Protein AF-A0A935M0C3-F1 (afdb_monomer_lite)

Foldseek 3Di:
DDEDWDDDPNDTDAQQDWDWDQDPPPGIDIDGHAAAAWFFDQPPVLPAWEWEWADDLNFTDGPDTGRETATPQGKWFNAKALAFVGDPSQHSPDRRRNPGAALAHHALMKTWMKGKDAQVNWDQLLVPLVPDDPVVNVVVLSVLQSVCRRHHAPFRDDSLQCNGTSFWGFHQWKWWKFWQDAWKWKDWQPDIDTHDQQEIEIELRGTIGIGHDDRDMTMMTTMTARADPVLQAAAQDAADAAAADPPQPHWYWYKHFHDDPVDNSGTIDTSDGGGQRAKDFDADPVRDGFWMKGWHAKAAASHRRSNNNYGRSDDHDDPDGHRSMDTDMDIDGDPPGDDDDDLQHKDKDAARADWDWDDIPVDIDIAHRSYMYIRGHDDNDDPPDPPPPPPDDDD

Secondary structure (DSSP, 8-state):
-B----EETTEEP-TT-EEEEEETTTEEEEEEB-PPPP--B--TT---EEEEEEEETTEEEEEEEE---B-TT--EEEEEESSSS-SGGGSSSS-TTTSPP-SSPPTT-EEEEEEEE-GGG---HHHHGGGS-HHHHHHHHHHHHHHHHHHT-SBPPPHHHHTT-TT-BB-SEEEEEEEEES-EEEE-SS-EEE--TT-EEEEES--BEEEE-SSS-EEEEEEEEEB-TTT---BSSPPPPPPPPSS--SEEEEEEEE--SS-TT-EEEEEEEEE-S-EEEEE-TTS-EEEEEEEEEE-SSSSBP---SS-S--SS--SSPPTT--EEEEEEEPTT------TTS-EEEE--SS-EEEE-SS-EEEE-TTEEEEEPPP-----------------

Radius of gyration: 23.91 Å; chains: 1; bounding box: 78×68×73 Å

Structure (mmCIF, N/CA/C/O backbone):
data_AF-A0A935M0C3-F1
#
_entry.id   AF-A0A935M0C3-F1
#
loop_
_atom_site.group_PDB
_atom_site.id
_atom_site.type_symbol
_atom_site.label_atom_id
_atom_site.label_alt_id
_atom_site.label_comp_id
_atom_site.label_asym_id
_atom_site.label_entity_id
_atom_site.label_seq_id
_atom_site.pdbx_PDB_ins_code
_atom_site.Cartn_x
_atom_site.Cartn_y
_atom_site.Cartn_z
_atom_site.occupancy
_atom_site.B_iso_or_equiv
_atom_site.auth_seq_id
_atom_site.auth_comp_id
_atom_site.auth_asym_id
_atom_site.auth_atom_id
_atom_site.pdbx_PDB_model_num
ATOM 1 N N . MET A 1 1 ? -4.347 -21.134 -25.807 1.00 45.38 1 MET A N 1
ATOM 2 C CA . MET A 1 1 ? -3.392 -20.426 -24.930 1.00 45.38 1 MET A CA 1
ATOM 3 C C . MET A 1 1 ? -2.722 -21.471 -24.070 1.00 45.38 1 MET A C 1
ATOM 5 O O . MET A 1 1 ? -3.410 -22.137 -23.306 1.00 45.38 1 MET A O 1
ATOM 9 N N . GLY A 1 2 ? -1.423 -21.669 -24.262 1.00 47.06 2 GLY A N 1
ATOM 10 C CA . GLY A 1 2 ? -0.624 -22.649 -23.535 1.00 47.06 2 GLY A CA 1
ATOM 11 C C . GLY A 1 2 ? 0.491 -21.956 -22.767 1.00 47.06 2 GLY A C 1
ATOM 12 O O . GLY A 1 2 ? 0.931 -20.871 -23.144 1.00 47.06 2 GLY A O 1
ATOM 13 N N . PHE A 1 3 ? 0.920 -22.590 -21.682 1.00 43.19 3 PHE A N 1
ATOM 14 C CA . PHE A 1 3 ? 2.034 -22.142 -20.855 1.00 43.19 3 PHE A CA 1
ATOM 15 C C . PHE A 1 3 ? 3.241 -23.036 -21.152 1.00 43.19 3 PHE A C 1
ATOM 17 O O . PHE A 1 3 ? 3.100 -24.257 -21.124 1.00 43.19 3 PHE A O 1
ATOM 24 N N . GLY A 1 4 ? 4.411 -22.457 -21.426 1.00 45.12 4 GLY A N 1
ATOM 25 C CA . GLY A 1 4 ? 5.635 -23.228 -21.646 1.00 45.12 4 GLY A CA 1
ATOM 26 C C . GLY A 1 4 ? 6.764 -22.409 -22.266 1.00 45.12 4 GLY A C 1
ATOM 27 O O . GLY A 1 4 ? 6.511 -21.426 -22.956 1.00 45.12 4 GLY A O 1
ATOM 28 N N . SER A 1 5 ? 8.000 -22.832 -22.008 1.00 47.31 5 SER A N 1
ATOM 29 C CA . SER A 1 5 ? 9.186 -22.462 -22.780 1.00 47.31 5 SER A CA 1
ATOM 30 C C . SER A 1 5 ? 9.488 -23.588 -23.774 1.00 47.31 5 SER A C 1
ATOM 32 O O . SER A 1 5 ? 9.328 -24.766 -23.457 1.00 47.31 5 SER A O 1
ATOM 34 N N . GLY A 1 6 ? 9.898 -23.238 -24.989 1.00 52.34 6 GLY A N 1
ATOM 35 C CA . GLY A 1 6 ? 10.256 -24.197 -26.032 1.00 52.34 6 GLY A CA 1
ATOM 36 C C . GLY A 1 6 ? 11.209 -23.568 -27.043 1.00 52.34 6 GLY A C 1
ATOM 37 O O . GLY A 1 6 ? 11.473 -22.365 -26.991 1.00 52.34 6 GLY A O 1
ATOM 38 N N . ILE A 1 7 ? 11.752 -24.393 -27.933 1.00 49.94 7 ILE A N 1
ATOM 39 C CA . ILE A 1 7 ? 12.648 -23.964 -29.008 1.00 49.94 7 ILE A CA 1
ATOM 40 C C . ILE A 1 7 ? 11.981 -24.349 -30.322 1.00 49.94 7 ILE A C 1
ATOM 42 O O . ILE A 1 7 ? 11.697 -25.524 -30.542 1.00 49.94 7 ILE A O 1
ATOM 46 N N . GLU A 1 8 ? 11.762 -23.369 -31.190 1.00 52.91 8 GLU A N 1
ATOM 47 C CA . GLU A 1 8 ? 11.317 -23.589 -32.564 1.00 52.91 8 GLU A CA 1
ATOM 48 C C . GLU A 1 8 ? 12.442 -23.125 -33.496 1.00 52.91 8 GLU A C 1
ATOM 50 O O . GLU A 1 8 ? 12.901 -21.987 -33.412 1.00 52.91 8 GLU A O 1
ATOM 55 N N . VAL A 1 9 ? 12.966 -24.042 -34.319 1.00 56.56 9 VAL A N 1
ATOM 56 C CA . VAL A 1 9 ? 14.042 -23.784 -35.303 1.00 56.56 9 VAL A CA 1
ATOM 57 C C . VAL A 1 9 ? 15.243 -23.021 -34.702 1.00 56.56 9 VAL A C 1
ATOM 59 O O . VAL A 1 9 ? 15.739 -22.040 -35.249 1.00 56.56 9 VAL A O 1
ATOM 62 N N . GLY A 1 10 ? 15.711 -23.441 -33.522 1.00 58.38 10 GLY A N 1
ATOM 63 C CA . GLY A 1 10 ? 16.889 -22.850 -32.869 1.00 58.38 10 GLY A CA 1
ATOM 64 C C . GLY A 1 10 ? 16.678 -21.464 -32.244 1.00 58.38 10 GLY A C 1
ATOM 65 O O . GLY A 1 10 ? 17.628 -20.905 -31.695 1.00 58.38 10 GLY A O 1
ATOM 66 N N . ARG A 1 11 ? 15.455 -20.917 -32.266 1.00 64.00 11 ARG A N 1
ATOM 67 C CA . ARG A 1 11 ? 15.083 -19.690 -31.550 1.00 64.00 11 ARG A CA 1
ATOM 68 C C . ARG A 1 11 ? 14.327 -20.033 -30.252 1.00 64.00 11 ARG A C 1
ATOM 70 O O . ARG A 1 11 ? 13.390 -20.831 -30.292 1.00 64.00 11 ARG A O 1
ATOM 77 N N . PRO A 1 12 ? 14.677 -19.415 -29.107 1.00 66.75 12 PRO A N 1
ATOM 78 C CA . PRO A 1 12 ? 13.856 -19.470 -27.900 1.00 66.75 12 PRO A CA 1
ATOM 79 C C . PRO A 1 12 ? 12.495 -18.803 -28.128 1.00 66.75 12 PRO A C 1
ATOM 81 O O . PRO A 1 12 ? 12.434 -17.679 -28.632 1.00 66.75 12 PRO A O 1
ATOM 84 N N . LEU A 1 13 ? 11.417 -19.479 -27.737 1.00 69.38 13 LEU A N 1
ATOM 85 C CA . LEU A 1 13 ? 10.071 -18.907 -27.740 1.00 69.38 13 LEU A CA 1
ATOM 86 C C . LEU A 1 13 ? 9.910 -17.898 -26.597 1.00 69.38 13 LEU A C 1
ATOM 88 O O . LEU A 1 13 ? 10.304 -18.180 -25.462 1.00 69.38 13 LEU A O 1
ATOM 92 N N . VAL A 1 14 ? 9.299 -16.749 -26.888 1.00 72.38 14 VAL A N 1
ATOM 93 C CA . VAL A 1 14 ? 9.034 -15.674 -25.916 1.00 72.38 14 VAL A CA 1
ATOM 94 C C . VAL A 1 14 ? 7.536 -15.417 -25.738 1.00 72.38 14 VAL A C 1
ATOM 96 O O . VAL A 1 14 ? 6.706 -15.837 -26.546 1.00 72.38 14 VAL A O 1
ATOM 99 N N . ILE A 1 15 ? 7.161 -14.727 -24.656 1.00 74.44 15 ILE A N 1
ATOM 100 C CA . ILE A 1 15 ? 5.762 -14.357 -24.401 1.00 74.44 15 ILE A CA 1
ATOM 101 C C . ILE A 1 15 ? 5.236 -13.509 -25.568 1.00 74.44 15 ILE A C 1
ATOM 103 O O . ILE A 1 15 ? 5.832 -12.503 -25.942 1.00 74.44 15 ILE A O 1
ATOM 107 N N . GLY A 1 16 ? 4.086 -13.901 -26.118 1.00 73.69 16 GLY A N 1
ATOM 108 C CA . GLY A 1 16 ? 3.464 -13.262 -27.276 1.00 73.69 16 GLY A CA 1
ATOM 109 C C . GLY A 1 16 ? 3.703 -13.984 -28.603 1.00 73.69 16 GLY A C 1
ATOM 110 O O . GLY A 1 16 ? 2.900 -13.780 -29.517 1.00 73.69 16 GLY A O 1
ATOM 111 N N . ASP A 1 17 ? 4.710 -14.863 -28.694 1.00 78.94 17 ASP A N 1
ATOM 112 C CA . ASP A 1 17 ? 4.918 -15.703 -29.878 1.00 78.94 17 ASP A CA 1
ATOM 113 C C . ASP A 1 17 ? 3.670 -16.569 -30.135 1.00 78.94 17 ASP A C 1
ATOM 115 O O . ASP A 1 17 ? 3.002 -17.045 -29.208 1.00 78.94 17 ASP A O 1
ATOM 119 N N . VAL A 1 18 ? 3.322 -16.741 -31.410 1.00 82.69 18 VAL A N 1
ATOM 120 C CA . VAL A 1 18 ? 2.228 -17.611 -31.851 1.00 82.69 18 VAL A CA 1
ATOM 121 C C . VAL A 1 18 ? 2.851 -18.812 -32.537 1.00 82.69 18 VAL A C 1
ATOM 123 O O . VAL A 1 18 ? 3.487 -18.662 -33.572 1.00 82.69 18 VAL A O 1
ATOM 126 N N . ILE A 1 19 ? 2.650 -19.988 -31.952 1.00 83.62 19 ILE A N 1
ATOM 127 C CA . ILE A 1 19 ? 3.033 -21.260 -32.555 1.00 83.62 19 ILE A CA 1
ATOM 128 C C . ILE A 1 19 ? 1.866 -21.715 -33.422 1.00 83.62 19 ILE A C 1
ATOM 130 O O . ILE A 1 19 ? 0.741 -21.844 -32.924 1.00 83.62 19 ILE A O 1
ATOM 134 N N . GLU A 1 20 ? 2.125 -21.953 -34.702 1.00 86.38 20 GLU A N 1
ATOM 135 C CA . GLU A 1 20 ? 1.162 -22.554 -35.621 1.00 86.38 20 GLU A CA 1
ATOM 136 C C . GLU A 1 20 ? 1.614 -23.976 -35.937 1.00 86.38 20 GLU A C 1
ATOM 138 O O . GLU A 1 20 ? 2.700 -24.188 -36.465 1.00 86.38 20 GLU A O 1
ATOM 143 N N . LEU A 1 21 ? 0.786 -24.958 -35.592 1.00 83.75 21 LEU A N 1
ATOM 144 C CA . LEU A 1 21 ? 1.004 -26.349 -35.962 1.00 83.75 21 LEU A CA 1
ATOM 145 C C . LEU A 1 21 ? -0.027 -26.724 -37.023 1.00 83.75 21 LEU A C 1
ATOM 147 O O . LEU A 1 21 ? -1.219 -26.816 -36.723 1.00 83.75 21 LEU A O 1
ATOM 151 N N . GLU A 1 22 ? 0.420 -26.928 -38.256 1.00 87.44 22 GLU A N 1
ATOM 152 C CA . GLU A 1 22 ? -0.424 -27.492 -39.305 1.00 87.44 22 GLU A CA 1
ATOM 153 C C . GLU A 1 22 ? -0.499 -29.010 -39.135 1.00 87.44 22 GLU A C 1
ATOM 155 O O . GLU A 1 22 ? 0.521 -29.698 -39.086 1.00 87.44 22 GLU A O 1
ATOM 160 N N . ILE A 1 23 ? -1.718 -29.529 -38.998 1.00 86.69 23 ILE A N 1
ATOM 161 C CA . ILE A 1 23 ? -1.979 -30.960 -38.891 1.00 86.69 23 ILE A CA 1
ATOM 162 C C . ILE A 1 23 ? -2.716 -31.388 -40.158 1.00 86.69 23 ILE A C 1
ATOM 164 O O . ILE A 1 23 ? -3.848 -30.958 -40.407 1.00 86.69 23 ILE A O 1
ATOM 168 N N . GLU A 1 24 ? -2.066 -32.234 -40.956 1.00 83.75 24 GLU A N 1
ATOM 169 C CA . GLU A 1 24 ? -2.597 -32.721 -42.229 1.00 83.75 24 GLU A CA 1
ATOM 170 C C . GLU A 1 24 ? -3.982 -33.368 -42.037 1.00 83.75 24 GLU A C 1
ATOM 172 O O . GLU A 1 24 ? -4.186 -34.202 -41.155 1.00 83.75 24 GLU A O 1
ATOM 177 N N . GLY A 1 25 ? -4.965 -32.929 -42.829 1.00 83.94 25 GLY A N 1
ATOM 178 C CA . GLY A 1 25 ? -6.354 -33.399 -42.750 1.00 83.94 25 GLY A CA 1
ATOM 179 C C . GLY A 1 25 ? -7.198 -32.837 -41.593 1.00 83.94 25 GLY A C 1
ATOM 180 O O . GLY A 1 25 ? -8.397 -33.106 -41.560 1.00 83.94 25 GLY A O 1
ATOM 181 N N . ILE A 1 26 ? -6.624 -32.045 -40.673 1.00 81.62 26 ILE A N 1
ATOM 182 C CA . ILE A 1 26 ? -7.334 -31.451 -39.518 1.00 81.62 26 ILE A CA 1
ATOM 183 C C . ILE A 1 26 ? -7.350 -29.913 -39.578 1.00 81.62 26 ILE A C 1
ATOM 185 O O . ILE A 1 26 ? -8.358 -29.298 -39.226 1.00 81.62 26 ILE A O 1
ATOM 189 N N . GLY A 1 27 ? -6.267 -29.282 -40.046 1.00 86.12 27 GLY A N 1
ATOM 190 C CA . GLY A 1 27 ? -6.129 -27.824 -40.170 1.00 86.12 27 GLY A CA 1
ATOM 191 C C . GLY A 1 27 ? -5.012 -27.235 -39.300 1.00 86.12 27 GLY A C 1
ATOM 192 O O . GLY A 1 27 ? -4.148 -27.954 -38.801 1.00 86.12 27 GLY A O 1
ATOM 193 N N . VAL A 1 28 ? -5.014 -25.908 -39.122 1.00 86.88 28 VAL A N 1
ATOM 194 C CA . VAL A 1 28 ? -3.958 -25.173 -38.397 1.00 86.88 28 VAL A CA 1
ATOM 195 C C . VAL A 1 28 ? -4.359 -24.914 -36.946 1.00 86.88 28 VAL A C 1
ATOM 197 O O . VAL A 1 28 ? -5.340 -24.219 -36.670 1.00 86.88 28 VAL A O 1
ATOM 200 N N . LEU A 1 29 ? -3.558 -25.414 -36.005 1.00 83.81 29 LEU A N 1
ATOM 201 C CA . LEU A 1 29 ? -3.697 -25.155 -34.577 1.00 83.81 29 LEU A CA 1
ATOM 202 C C . LEU A 1 29 ? -2.797 -23.982 -34.179 1.00 83.81 29 LEU A C 1
ATOM 204 O O . LEU A 1 29 ? -1.575 -24.087 -34.191 1.00 83.81 29 LEU A O 1
ATOM 208 N N . ARG A 1 30 ? -3.411 -22.855 -33.809 1.00 86.44 30 ARG A N 1
ATOM 209 C CA . ARG A 1 30 ? -2.702 -21.644 -33.371 1.00 86.44 30 ARG A CA 1
ATOM 210 C C . ARG A 1 30 ? -2.681 -21.548 -31.855 1.00 86.44 30 ARG A C 1
ATOM 212 O O . ARG A 1 30 ? -3.736 -21.501 -31.218 1.00 86.44 30 ARG A O 1
ATOM 219 N N . ASN A 1 31 ? -1.497 -21.446 -31.263 1.00 83.12 31 ASN A N 1
ATOM 220 C CA . ASN A 1 31 ? -1.345 -21.248 -29.830 1.00 83.12 31 ASN A CA 1
ATOM 221 C C . ASN A 1 31 ? -0.419 -20.073 -29.513 1.00 83.12 31 ASN A C 1
ATOM 223 O O . ASN A 1 31 ? 0.770 -20.105 -29.805 1.00 83.12 31 ASN A O 1
ATOM 227 N N . ARG A 1 32 ? -0.963 -19.049 -28.851 1.00 82.62 32 ARG A N 1
ATOM 228 C CA . ARG A 1 32 ? -0.171 -17.934 -28.327 1.00 82.62 32 ARG A CA 1
ATOM 229 C C . ARG A 1 32 ? 0.466 -18.313 -26.993 1.00 82.62 32 ARG A C 1
ATOM 231 O O . ARG A 1 32 ? -0.245 -18.753 -26.081 1.00 82.62 32 ARG A O 1
ATOM 238 N N . ILE A 1 33 ? 1.773 -18.094 -26.885 1.00 78.75 33 ILE A N 1
ATOM 239 C CA . ILE A 1 33 ? 2.528 -18.199 -25.640 1.00 78.75 33 ILE A CA 1
ATOM 240 C C . ILE A 1 33 ? 2.142 -17.026 -24.751 1.00 78.75 33 ILE A C 1
ATOM 242 O O . ILE A 1 33 ? 2.250 -15.861 -25.136 1.00 78.75 33 ILE A O 1
ATOM 246 N N . VAL A 1 34 ? 1.655 -17.339 -23.557 1.00 72.62 34 VAL A N 1
ATOM 247 C CA . VAL A 1 34 ? 1.247 -16.347 -22.562 1.00 72.62 34 VAL A CA 1
ATOM 248 C C . VAL A 1 34 ? 2.056 -16.519 -21.290 1.00 72.62 34 VAL A C 1
ATOM 250 O O . VAL A 1 34 ? 2.476 -17.628 -20.954 1.00 72.62 34 VAL A O 1
ATOM 253 N N . ALA A 1 35 ? 2.252 -15.415 -20.569 1.00 69.69 35 ALA A N 1
ATOM 254 C CA . ALA A 1 35 ? 2.896 -15.450 -19.267 1.00 69.69 35 ALA A CA 1
ATOM 255 C C . ALA A 1 35 ? 2.132 -16.411 -18.334 1.00 69.69 35 ALA A C 1
ATOM 257 O O . ALA A 1 35 ? 0.894 -16.356 -18.282 1.00 69.69 35 ALA A O 1
ATOM 258 N N . PRO A 1 36 ? 2.816 -17.301 -17.596 1.00 72.81 36 PRO A N 1
ATOM 259 C CA . PRO A 1 36 ? 2.154 -18.081 -16.563 1.00 72.81 36 PRO A CA 1
ATOM 260 C C . PRO A 1 36 ? 1.586 -17.132 -15.504 1.00 72.81 36 PRO A C 1
ATOM 262 O O . PRO A 1 36 ? 2.251 -16.191 -15.088 1.00 72.81 36 PRO A O 1
ATOM 265 N N . ARG A 1 37 ? 0.357 -17.377 -15.039 1.00 74.88 37 ARG A N 1
ATOM 266 C CA . ARG A 1 37 ? -0.204 -16.587 -13.933 1.00 74.88 37 ARG A CA 1
ATOM 267 C C . ARG A 1 37 ? 0.540 -16.903 -12.638 1.00 74.88 37 ARG A C 1
ATOM 269 O O . ARG A 1 37 ? 0.759 -18.081 -12.330 1.00 74.88 37 ARG A O 1
ATOM 276 N N . VAL A 1 38 ? 0.865 -15.872 -11.858 1.00 86.94 38 VAL A N 1
ATOM 277 C CA . VAL A 1 38 ? 1.368 -16.050 -10.490 1.00 86.94 38 VAL A CA 1
ATOM 278 C C . VAL A 1 38 ? 0.386 -16.889 -9.681 1.00 86.94 38 VAL A C 1
ATOM 280 O O . VAL A 1 3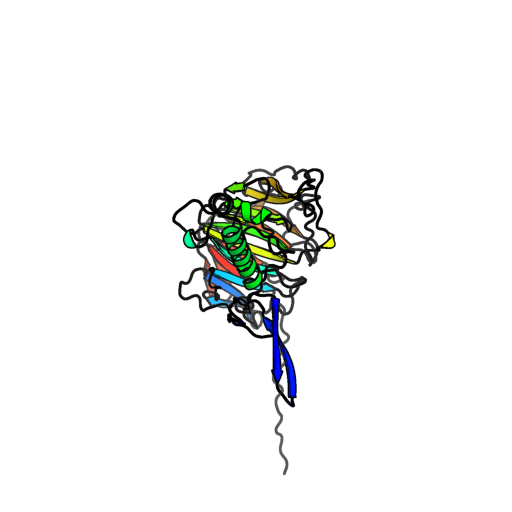8 ? -0.827 -16.686 -9.707 1.00 86.94 38 VAL A O 1
ATOM 283 N N . ARG A 1 39 ? 0.935 -17.855 -8.946 1.00 90.25 39 ARG A N 1
ATOM 284 C CA . ARG A 1 39 ? 0.182 -18.701 -8.025 1.00 90.25 39 ARG A CA 1
ATOM 285 C C . ARG A 1 39 ? 0.574 -18.376 -6.595 1.00 90.25 39 ARG A C 1
ATOM 287 O O . ARG A 1 39 ? 1.753 -18.154 -6.309 1.00 90.25 39 ARG A O 1
ATOM 294 N N . LYS A 1 40 ? -0.420 -18.403 -5.713 1.00 94.12 40 LYS A N 1
ATOM 295 C CA . LYS A 1 40 ? -0.193 -18.436 -4.273 1.00 94.12 40 LYS A CA 1
ATOM 296 C C . LYS A 1 40 ? 0.226 -19.846 -3.858 1.00 94.12 40 LYS A C 1
ATOM 298 O O . LYS A 1 40 ? -0.181 -20.837 -4.468 1.00 94.12 40 LYS A O 1
ATOM 303 N N . ILE A 1 41 ? 1.080 -19.916 -2.852 1.00 95.12 41 ILE A N 1
ATOM 304 C CA . ILE A 1 41 ? 1.562 -21.130 -2.209 1.00 95.12 41 ILE A CA 1
ATOM 305 C C . ILE A 1 41 ? 1.320 -21.019 -0.708 1.00 95.12 41 ILE A C 1
ATOM 307 O O . ILE A 1 41 ? 1.304 -19.924 -0.143 1.00 95.12 41 ILE A O 1
ATOM 311 N N . ARG A 1 42 ? 1.187 -22.169 -0.045 1.00 96.25 42 ARG A N 1
ATOM 312 C CA . ARG A 1 42 ? 0.967 -22.205 1.400 1.00 96.25 42 ARG A CA 1
ATOM 313 C C . ARG A 1 42 ? 2.080 -21.463 2.139 1.00 96.25 42 ARG A C 1
ATOM 315 O O . ARG A 1 42 ? 3.256 -21.792 1.976 1.00 96.25 42 ARG A O 1
ATOM 322 N N . ASN A 1 43 ? 1.708 -20.522 3.002 1.00 95.12 43 ASN A N 1
ATOM 323 C CA . ASN A 1 43 ? 2.649 -19.713 3.775 1.00 95.12 43 ASN A CA 1
ATOM 324 C C . ASN A 1 43 ? 3.256 -20.495 4.951 1.00 95.12 43 ASN A C 1
ATOM 326 O O . ASN A 1 43 ? 2.897 -20.322 6.115 1.00 95.12 43 ASN A O 1
ATOM 330 N N . ARG A 1 44 ? 4.185 -21.403 4.639 1.00 93.44 44 ARG A N 1
ATOM 331 C CA . ARG A 1 44 ? 4.863 -22.251 5.635 1.00 93.44 44 ARG A CA 1
ATOM 332 C C . ARG A 1 44 ? 5.803 -21.462 6.548 1.00 93.44 44 ARG A C 1
ATOM 334 O O . ARG A 1 44 ? 6.021 -21.881 7.679 1.00 93.44 44 ARG A O 1
ATOM 341 N N . PHE A 1 45 ? 6.311 -20.328 6.066 1.00 92.38 45 PHE A N 1
ATOM 342 C CA . PHE A 1 45 ? 7.201 -19.434 6.808 1.00 92.38 45 PHE A CA 1
ATOM 343 C C . PHE A 1 45 ? 6.462 -18.458 7.724 1.00 92.38 45 PHE A C 1
ATOM 345 O O . PHE A 1 45 ? 7.110 -17.770 8.502 1.00 92.38 45 PHE A O 1
ATOM 352 N N . ARG A 1 46 ? 5.121 -18.428 7.670 1.00 94.62 46 ARG A N 1
ATOM 353 C CA . ARG A 1 46 ? 4.278 -17.670 8.604 1.00 94.62 46 ARG A CA 1
ATOM 354 C C . ARG A 1 46 ? 4.599 -16.167 8.628 1.00 94.62 46 ARG A C 1
ATOM 356 O O . ARG A 1 46 ? 4.564 -15.543 9.680 1.00 94.62 46 ARG A O 1
ATOM 363 N N . ILE A 1 47 ? 4.888 -15.604 7.451 1.00 92.81 47 ILE A N 1
ATOM 364 C CA . ILE A 1 47 ? 5.419 -14.235 7.297 1.00 92.81 47 ILE A CA 1
ATOM 365 C C . ILE A 1 47 ? 4.416 -13.166 7.758 1.00 92.81 47 ILE A C 1
ATOM 367 O O . ILE A 1 47 ? 4.810 -12.186 8.377 1.00 92.81 47 ILE A O 1
ATOM 371 N N . TYR A 1 48 ? 3.122 -13.365 7.487 1.00 95.62 48 TYR A N 1
ATOM 372 C CA . TYR A 1 48 ? 2.068 -12.404 7.819 1.00 95.62 48 TYR A CA 1
ATOM 373 C C . TYR A 1 48 ? 0.964 -13.094 8.593 1.00 95.62 48 TYR A C 1
ATOM 375 O O . TYR A 1 48 ? 0.350 -14.030 8.084 1.00 95.62 48 TYR A O 1
ATOM 383 N N . LYS A 1 49 ? 0.705 -12.644 9.817 1.00 97.50 49 LYS A N 1
ATOM 384 C CA . LYS A 1 49 ? -0.418 -13.125 10.617 1.00 97.50 49 LYS A CA 1
ATOM 385 C C . LYS A 1 49 ? -1.648 -12.275 10.321 1.00 97.50 49 LYS A C 1
ATOM 387 O O . LYS A 1 49 ? -1.549 -11.045 10.288 1.00 97.50 49 LYS A O 1
ATOM 392 N N . ARG A 1 50 ? -2.814 -12.905 10.158 1.00 97.75 50 ARG A N 1
ATOM 393 C CA . ARG A 1 50 ? -4.085 -12.174 10.084 1.00 97.75 50 ARG A CA 1
ATOM 394 C C . ARG A 1 50 ? -5.164 -12.770 10.975 1.00 97.75 50 ARG A C 1
ATOM 396 O O . ARG A 1 50 ? -5.211 -13.979 11.205 1.00 97.75 50 ARG A O 1
ATOM 403 N N . TYR A 1 51 ? -6.076 -11.897 11.374 1.00 96.88 51 TYR A N 1
ATOM 404 C CA . TYR A 1 51 ? -7.321 -12.229 12.046 1.00 96.88 51 TYR A CA 1
ATOM 405 C C . TYR A 1 51 ? -8.479 -11.629 11.252 1.00 96.88 51 TYR A C 1
ATOM 407 O O . TYR A 1 51 ? -8.434 -10.449 10.904 1.00 96.88 51 TYR A O 1
ATOM 415 N N . VAL A 1 52 ? -9.523 -12.406 10.973 1.00 95.50 52 VAL A N 1
ATOM 416 C CA . VAL A 1 52 ? -10.741 -11.904 10.318 1.00 95.50 52 VAL A CA 1
ATOM 417 C C . VAL A 1 52 ? -11.907 -12.064 11.274 1.00 95.50 52 VAL A C 1
ATOM 419 O O . VAL A 1 52 ? -12.200 -13.172 11.719 1.00 95.50 52 VAL A O 1
ATOM 422 N N . CYS A 1 53 ? -12.548 -10.948 11.596 1.00 92.31 53 CYS A N 1
ATOM 423 C CA . CYS A 1 53 ? -13.742 -10.881 12.418 1.00 92.31 53 CYS A CA 1
ATOM 424 C C . CYS A 1 53 ? -14.961 -10.598 11.539 1.00 92.31 53 CYS A C 1
ATOM 426 O O . CYS A 1 53 ? -14.908 -9.728 10.665 1.00 92.31 53 CYS A O 1
ATOM 428 N N . ALA A 1 54 ? -16.045 -11.329 11.765 1.00 90.31 54 ALA A N 1
ATOM 429 C CA . ALA A 1 54 ? -17.291 -11.207 11.026 1.00 90.31 54 ALA A CA 1
ATOM 430 C C . ALA A 1 54 ? -18.498 -11.390 11.953 1.00 90.31 54 ALA A C 1
ATOM 432 O O . ALA A 1 54 ? -18.362 -11.826 13.095 1.00 90.31 54 ALA A O 1
ATOM 433 N N . ASP A 1 55 ? -19.677 -11.058 11.434 1.00 86.00 55 ASP A N 1
ATOM 434 C CA . ASP A 1 55 ? -20.945 -11.399 12.072 1.00 86.00 55 ASP A CA 1
ATOM 435 C C . ASP A 1 55 ? -21.296 -12.862 11.784 1.00 86.00 55 ASP A C 1
ATOM 437 O O . ASP A 1 55 ? -21.416 -13.263 10.622 1.00 86.00 55 ASP A O 1
ATOM 441 N N . VAL A 1 56 ? -21.447 -13.649 12.845 1.00 85.06 56 VAL A N 1
ATOM 442 C CA . VAL A 1 56 ? -21.902 -15.037 12.810 1.00 85.06 56 VAL A CA 1
ATOM 443 C C . VAL A 1 56 ? -23.162 -15.123 13.662 1.00 85.06 56 VAL A C 1
ATOM 445 O O . VAL A 1 56 ? -23.111 -15.020 14.884 1.00 85.06 56 VAL A O 1
ATOM 448 N N . ASP A 1 57 ? -24.315 -15.268 13.006 1.00 84.69 57 ASP A N 1
ATOM 449 C CA . ASP A 1 57 ? -25.632 -15.337 13.653 1.00 84.69 57 ASP A CA 1
ATOM 450 C C . ASP A 1 57 ? -25.908 -14.174 14.636 1.00 84.69 57 ASP A C 1
ATOM 452 O O . ASP A 1 57 ? -26.499 -14.365 15.702 1.00 84.69 57 ASP A O 1
ATOM 456 N N . GLY A 1 58 ? -25.501 -12.952 14.268 1.00 81.38 58 GLY A N 1
ATOM 457 C CA . GLY A 1 58 ? -25.693 -11.744 15.074 1.00 81.38 58 GLY A CA 1
ATOM 458 C C . GLY A 1 58 ? -24.658 -11.544 16.181 1.00 81.38 58 GLY A C 1
ATOM 459 O O . GLY A 1 58 ? -24.849 -10.659 17.012 1.00 81.38 58 GLY A O 1
ATOM 460 N N . LYS A 1 59 ? -23.593 -12.355 16.210 1.00 83.81 59 LYS A N 1
ATOM 461 C CA . LYS A 1 59 ? -22.465 -12.215 17.136 1.00 83.81 59 LYS A CA 1
ATOM 462 C C . LYS A 1 59 ? -21.186 -11.881 16.392 1.00 83.81 59 LYS A C 1
ATOM 464 O O . LYS A 1 59 ? -20.890 -12.454 15.347 1.00 83.81 59 LYS A O 1
ATOM 469 N N . SER A 1 60 ? -20.392 -10.990 16.970 1.00 87.12 60 SER A N 1
ATOM 470 C CA . SER A 1 60 ? -19.039 -10.706 16.488 1.00 87.12 60 SER A CA 1
ATOM 471 C C . SER A 1 60 ? -18.082 -11.853 16.844 1.00 87.12 60 SER A C 1
ATOM 473 O O . SER A 1 60 ? -17.845 -12.106 18.030 1.00 87.12 60 SER A O 1
ATOM 475 N N . GLU A 1 61 ? -17.515 -12.528 15.836 1.00 88.94 61 GLU A N 1
ATOM 476 C CA . GLU A 1 61 ? -16.608 -13.672 16.008 1.00 88.94 61 GLU A CA 1
ATOM 477 C C . GLU A 1 61 ? -15.382 -13.619 15.082 1.00 88.94 61 GLU A C 1
ATOM 479 O O . GLU A 1 61 ? -15.463 -13.245 13.910 1.00 88.94 61 GLU A O 1
ATOM 484 N N . PHE A 1 62 ? -14.226 -14.060 15.595 1.00 92.19 62 PHE A N 1
ATOM 485 C CA . PHE A 1 62 ? -13.027 -14.288 14.784 1.00 92.19 62 PHE A CA 1
ATOM 486 C C . PHE A 1 62 ? -13.139 -15.611 14.020 1.00 92.19 62 PHE A C 1
ATOM 488 O O . PHE A 1 62 ? -12.889 -16.678 14.581 1.00 92.19 62 PHE A O 1
ATOM 495 N N . ILE A 1 63 ? -13.477 -15.522 12.735 1.00 92.69 63 ILE A N 1
ATOM 496 C CA . ILE A 1 63 ? -13.694 -16.666 11.840 1.00 92.69 63 ILE A CA 1
ATOM 497 C C . ILE A 1 63 ? -12.413 -17.161 11.154 1.00 92.69 63 ILE A C 1
ATOM 499 O O . ILE A 1 63 ? -12.365 -18.301 10.700 1.00 92.69 63 ILE A O 1
ATOM 503 N N . ILE A 1 64 ? -11.368 -16.328 11.079 1.00 95.56 64 ILE A N 1
ATOM 504 C CA . ILE A 1 64 ? -10.047 -16.707 10.552 1.00 95.56 64 ILE A CA 1
ATOM 505 C C . ILE A 1 64 ? -8.970 -16.206 11.510 1.00 95.56 64 ILE A C 1
ATOM 507 O O . ILE A 1 64 ? -9.008 -15.064 11.966 1.00 95.56 64 ILE A O 1
ATOM 511 N N . ASP A 1 65 ? -8.003 -17.076 11.785 1.00 96.25 65 ASP A N 1
ATOM 512 C CA . ASP A 1 65 ? -6.828 -16.831 12.617 1.00 96.25 65 ASP A CA 1
ATOM 513 C C . ASP A 1 65 ? -5.667 -17.665 12.054 1.00 96.25 65 ASP A C 1
ATOM 515 O O . ASP A 1 65 ? -5.403 -18.793 12.475 1.00 96.25 65 ASP A O 1
ATOM 519 N N . ASP A 1 66 ? -5.011 -17.149 11.016 1.00 97.31 66 ASP A N 1
ATOM 520 C CA . ASP A 1 66 ? -4.089 -17.928 10.191 1.00 97.31 66 ASP A CA 1
ATOM 521 C C . ASP A 1 66 ? -2.964 -17.075 9.588 1.00 97.31 66 ASP A C 1
ATOM 523 O O . ASP A 1 66 ? -2.705 -15.947 10.016 1.00 97.31 66 ASP A O 1
ATOM 527 N N . TYR A 1 67 ? -2.253 -17.672 8.633 1.00 97.69 67 TYR A N 1
ATOM 528 C CA . TYR A 1 67 ? -1.281 -17.007 7.780 1.00 97.69 67 TYR A CA 1
ATOM 529 C C . TYR A 1 67 ? -1.771 -17.186 6.334 1.00 97.69 67 TYR A C 1
ATOM 531 O O . TYR A 1 67 ? -1.803 -18.338 5.881 1.00 97.69 67 TYR A O 1
ATOM 539 N N . PRO A 1 68 ? -2.173 -16.112 5.620 1.00 97.25 68 PRO A N 1
ATOM 540 C CA . PRO A 1 68 ? -2.657 -16.219 4.248 1.00 97.25 68 PRO A CA 1
ATOM 541 C C . PRO A 1 68 ? -1.553 -16.750 3.340 1.00 97.25 68 PRO A C 1
ATOM 543 O O . PRO A 1 68 ? -0.362 -16.539 3.601 1.00 97.25 68 PRO A O 1
ATOM 546 N N . ASP A 1 69 ? -1.958 -17.428 2.272 1.00 97.75 69 ASP A N 1
ATOM 547 C CA . ASP A 1 69 ? -1.058 -17.949 1.256 1.00 97.75 69 ASP A CA 1
ATOM 548 C C . ASP A 1 69 ? -0.323 -16.799 0.545 1.00 97.75 69 ASP A C 1
ATOM 550 O O . ASP A 1 69 ? -0.854 -15.702 0.353 1.00 97.75 69 ASP A O 1
ATOM 554 N N . VAL A 1 70 ? 0.924 -17.056 0.151 1.00 97.06 70 VAL A N 1
ATOM 555 C CA . VAL A 1 70 ? 1.839 -16.042 -0.392 1.00 97.06 70 VAL A CA 1
ATOM 556 C C . VAL A 1 70 ? 2.244 -16.360 -1.819 1.00 97.06 70 VAL A C 1
ATOM 558 O O . VAL A 1 70 ? 2.262 -17.519 -2.222 1.00 97.06 70 VAL A O 1
ATOM 561 N N . THR A 1 71 ? 2.616 -15.356 -2.603 1.00 94.56 71 THR A N 1
ATOM 562 C CA . THR A 1 71 ? 3.300 -15.594 -3.882 1.00 94.56 71 THR A CA 1
ATOM 563 C C . THR A 1 71 ? 4.749 -16.041 -3.644 1.00 94.56 71 THR A C 1
ATOM 565 O O . THR A 1 71 ? 5.261 -15.978 -2.525 1.00 94.56 71 THR A O 1
ATOM 568 N N . ARG A 1 72 ? 5.455 -16.476 -4.700 1.00 89.50 72 ARG A N 1
ATOM 569 C CA . ARG A 1 72 ? 6.900 -16.776 -4.609 1.00 89.50 72 ARG A CA 1
ATOM 570 C C . ARG A 1 72 ? 7.724 -15.571 -4.148 1.00 89.50 72 ARG A C 1
ATOM 572 O O . ARG A 1 72 ? 8.634 -15.747 -3.352 1.00 89.50 72 ARG A O 1
ATOM 579 N N . SER A 1 73 ? 7.336 -14.370 -4.571 1.00 88.25 73 SER A N 1
ATOM 580 C CA . SER A 1 73 ? 7.908 -13.091 -4.127 1.00 88.25 73 SER A CA 1
ATOM 581 C C . SER A 1 73 ? 7.323 -12.605 -2.794 1.00 88.25 73 SER A C 1
ATOM 583 O O . SER A 1 73 ? 7.372 -11.419 -2.496 1.00 88.25 73 SER A O 1
ATOM 585 N N . ARG A 1 74 ? 6.725 -13.505 -1.997 1.00 94.31 74 ARG A N 1
ATOM 586 C CA . ARG A 1 74 ? 6.239 -13.239 -0.633 1.00 94.31 74 ARG A CA 1
ATOM 587 C C . ARG A 1 74 ? 5.218 -12.100 -0.529 1.00 94.31 74 ARG A C 1
ATOM 589 O O . ARG A 1 74 ? 5.138 -11.425 0.492 1.00 94.31 74 ARG A O 1
ATOM 596 N N . LEU A 1 75 ? 4.391 -11.920 -1.558 1.00 94.94 75 LEU A N 1
ATOM 597 C CA . LEU A 1 75 ? 3.223 -11.037 -1.491 1.00 94.94 75 LEU A CA 1
ATOM 598 C C . LEU A 1 75 ? 2.056 -11.786 -0.849 1.00 94.94 75 LEU A C 1
ATOM 600 O O . LEU A 1 75 ? 1.782 -12.921 -1.244 1.00 94.94 75 LEU A O 1
ATOM 604 N N . ALA A 1 76 ? 1.357 -11.152 0.089 1.00 97.06 76 ALA A N 1
ATOM 605 C CA . ALA A 1 76 ? 0.194 -11.721 0.766 1.00 97.06 76 ALA A CA 1
ATOM 606 C C . ALA A 1 76 ? -1.021 -10.807 0.628 1.00 97.06 76 ALA A C 1
ATOM 608 O O . ALA A 1 76 ? -0.960 -9.643 1.018 1.00 97.06 76 ALA A O 1
ATOM 609 N N . ASP A 1 77 ? -2.141 -11.339 0.141 1.00 97.81 77 ASP A N 1
ATOM 610 C CA . ASP A 1 77 ? -3.415 -10.625 0.230 1.00 97.81 77 ASP A CA 1
ATOM 611 C C . ASP A 1 77 ? -4.053 -10.969 1.574 1.00 97.81 77 ASP A C 1
ATOM 613 O O . ASP A 1 77 ? -4.423 -12.115 1.827 1.00 97.81 77 ASP A O 1
ATOM 617 N N . ILE A 1 78 ? -4.187 -9.978 2.448 1.00 98.00 78 ILE A N 1
ATOM 618 C CA . ILE A 1 78 ? -4.854 -10.151 3.737 1.00 98.00 78 ILE A CA 1
ATOM 619 C C . ILE A 1 78 ? -6.363 -10.284 3.517 1.00 98.00 78 ILE A C 1
ATOM 621 O O . ILE A 1 78 ? -6.996 -11.179 4.084 1.00 98.00 78 ILE A O 1
ATOM 625 N N . TRP A 1 79 ? -6.927 -9.424 2.661 1.00 97.44 79 TRP A N 1
ATOM 626 C CA . TRP A 1 79 ? -8.313 -9.493 2.197 1.00 97.44 79 TRP A CA 1
ATOM 627 C C . TRP A 1 79 ? -8.486 -8.771 0.858 1.00 97.44 79 TRP A C 1
ATOM 629 O O . TRP A 1 79 ? -7.761 -7.818 0.566 1.00 97.44 79 TRP A O 1
ATOM 639 N N . LYS A 1 80 ? -9.489 -9.177 0.075 1.00 96.00 80 LYS A N 1
ATOM 640 C CA . LYS A 1 80 ? -9.884 -8.516 -1.176 1.00 96.00 80 LYS A CA 1
ATOM 641 C C . LYS A 1 80 ? -11.353 -8.119 -1.132 1.00 96.00 80 LYS A C 1
ATOM 643 O O . LYS A 1 80 ? -12.188 -8.871 -0.635 1.00 96.00 80 LYS A O 1
ATOM 648 N N . LEU A 1 81 ? -11.660 -6.950 -1.678 1.00 94.56 81 LEU A N 1
ATOM 649 C CA . LEU A 1 81 ? -13.016 -6.527 -1.997 1.00 94.56 81 LEU A CA 1
ATOM 650 C C . LEU A 1 81 ? -13.144 -6.440 -3.509 1.00 94.56 81 LEU A C 1
ATOM 652 O O . LEU A 1 81 ? -12.371 -5.737 -4.156 1.00 94.56 81 LEU A O 1
ATOM 656 N N . ALA A 1 82 ? -14.134 -7.130 -4.066 1.00 92.69 82 ALA A N 1
ATOM 657 C CA . ALA A 1 82 ? -14.449 -7.027 -5.487 1.00 92.69 82 ALA A CA 1
ATOM 658 C C . ALA A 1 82 ? -15.255 -5.755 -5.804 1.00 92.69 82 ALA A C 1
ATOM 660 O O . ALA A 1 82 ? -15.390 -5.380 -6.964 1.00 92.69 82 ALA A O 1
ATOM 661 N N . GLU A 1 83 ? -15.793 -5.079 -4.784 1.00 91.25 83 GLU A N 1
ATOM 662 C CA . GLU A 1 83 ? -16.674 -3.940 -4.966 1.00 91.25 83 GLU A CA 1
ATOM 663 C C . GLU A 1 83 ? -16.606 -2.923 -3.821 1.00 91.25 83 GLU A C 1
ATOM 665 O O . GLU A 1 83 ? -16.581 -3.265 -2.638 1.00 91.25 83 GLU A O 1
ATOM 670 N N . THR A 1 84 ? -16.675 -1.648 -4.197 1.00 89.25 84 THR A N 1
ATOM 671 C CA . THR A 1 84 ? -16.840 -0.499 -3.308 1.00 89.25 84 THR A CA 1
ATOM 672 C C . THR A 1 84 ? -18.136 0.235 -3.690 1.00 89.25 84 THR A C 1
ATOM 674 O O . THR A 1 84 ? -18.296 0.626 -4.850 1.00 89.25 84 THR A O 1
ATOM 677 N N . PRO A 1 85 ? -19.101 0.425 -2.765 1.00 87.69 85 PRO A N 1
ATOM 678 C CA . PRO A 1 85 ? -19.115 -0.055 -1.380 1.00 87.69 85 PRO A CA 1
ATOM 679 C C . PRO A 1 85 ? -19.184 -1.579 -1.264 1.00 87.69 85 PRO A C 1
ATOM 681 O O . PRO A 1 85 ? -19.891 -2.221 -2.041 1.00 87.69 85 PRO A O 1
ATOM 684 N N . ALA A 1 86 ? -18.541 -2.110 -0.224 1.00 88.25 86 ALA A N 1
ATOM 685 C CA . ALA A 1 86 ? -18.460 -3.538 0.063 1.00 88.25 86 ALA A CA 1
ATOM 686 C C . ALA A 1 86 ? -19.834 -4.214 0.252 1.00 88.25 86 ALA A C 1
ATOM 688 O O . ALA A 1 86 ? -20.719 -3.697 0.956 1.00 88.25 86 ALA A O 1
ATOM 689 N N . ARG A 1 87 ? -20.016 -5.394 -0.359 1.00 86.50 87 ARG A N 1
ATOM 690 C CA . ARG A 1 87 ? -21.229 -6.219 -0.236 1.00 86.50 87 ARG A CA 1
ATOM 691 C C . ARG A 1 87 ? -20.866 -7.688 -0.004 1.00 86.50 87 ARG A C 1
ATOM 693 O O . ARG A 1 87 ? -20.621 -8.060 1.138 1.00 86.50 87 ARG A O 1
ATOM 700 N N . ASP A 1 88 ? -20.828 -8.496 -1.053 1.00 85.25 88 ASP A N 1
ATOM 701 C CA . ASP A 1 88 ? -20.727 -9.952 -1.004 1.00 85.25 88 ASP A CA 1
ATOM 702 C C . ASP A 1 88 ? -19.293 -10.394 -0.691 1.00 85.25 88 ASP A C 1
ATOM 704 O O . ASP A 1 88 ? -19.088 -11.367 0.043 1.00 85.25 88 ASP A O 1
ATOM 708 N N . SER A 1 89 ? -18.299 -9.611 -1.131 1.00 87.12 89 SER A N 1
ATOM 709 C CA . SER A 1 89 ? -16.879 -9.815 -0.806 1.00 87.12 89 SER A CA 1
ATOM 710 C C . SER A 1 89 ? -16.505 -9.468 0.648 1.00 87.12 89 SER A C 1
ATOM 712 O O . SER A 1 89 ? -15.379 -9.711 1.078 1.00 87.12 89 SER A O 1
ATOM 714 N N . ALA A 1 90 ? -17.450 -8.972 1.455 1.00 89.31 90 ALA A N 1
ATOM 715 C CA . ALA A 1 90 ? -17.238 -8.595 2.856 1.00 89.31 90 ALA A CA 1
ATOM 716 C C . ALA A 1 90 ? -18.066 -9.426 3.852 1.00 89.31 90 ALA A C 1
ATOM 718 O O . ALA A 1 90 ? -18.498 -8.902 4.873 1.00 89.31 90 ALA A O 1
ATOM 719 N N . THR A 1 91 ? -18.313 -10.706 3.553 1.00 85.00 91 THR A N 1
ATOM 720 C CA . THR A 1 91 ? -19.216 -11.570 4.345 1.00 85.00 91 THR A CA 1
ATOM 721 C C . THR A 1 91 ? -18.530 -12.720 5.084 1.00 85.00 91 THR A C 1
ATOM 723 O O . THR A 1 91 ? -19.177 -13.397 5.874 1.00 85.00 91 THR A O 1
ATOM 726 N N . GLY A 1 92 ? -17.252 -13.000 4.809 1.00 85.06 92 GLY A N 1
ATOM 727 C CA . GLY A 1 92 ? -16.511 -14.103 5.440 1.00 85.06 92 GLY A CA 1
ATOM 728 C C . GLY A 1 92 ? -16.863 -15.503 4.921 1.00 85.06 92 GLY A C 1
ATOM 729 O O . GLY A 1 92 ? -16.228 -16.473 5.317 1.00 85.06 92 GLY A O 1
ATOM 730 N N . ARG A 1 93 ? -17.836 -15.624 4.004 1.00 86.25 93 ARG A N 1
ATOM 731 C CA . ARG A 1 93 ? -18.255 -16.901 3.389 1.00 86.25 93 ARG A CA 1
ATOM 732 C C . ARG A 1 93 ? -17.172 -17.549 2.529 1.00 86.25 93 ARG A C 1
ATOM 734 O O . ARG A 1 93 ? -17.157 -18.763 2.361 1.00 86.25 93 ARG A O 1
ATOM 741 N N . VAL A 1 94 ? -16.317 -16.713 1.953 1.00 90.25 94 VAL A N 1
ATOM 742 C CA . VAL A 1 94 ? -15.159 -17.092 1.149 1.00 90.25 94 VAL A CA 1
ATOM 743 C C . VAL A 1 94 ? -13.971 -16.345 1.725 1.00 90.25 94 VAL A C 1
ATOM 745 O O . VAL A 1 94 ? -14.075 -15.156 2.042 1.00 90.25 94 VAL A O 1
ATOM 748 N N . ASP A 1 95 ? -12.848 -17.038 1.856 1.00 94.12 95 ASP A N 1
ATOM 749 C CA . ASP A 1 95 ? -11.590 -16.422 2.242 1.00 94.12 95 ASP A CA 1
ATOM 750 C C . ASP A 1 95 ? -11.000 -15.636 1.065 1.00 94.12 95 ASP A C 1
ATOM 752 O O . ASP A 1 95 ? -10.196 -16.135 0.276 1.00 94.12 95 ASP A O 1
ATOM 756 N N . GLN A 1 96 ? -11.398 -14.369 0.972 1.00 95.31 96 GLN A N 1
ATOM 757 C CA . GLN A 1 96 ? -10.995 -13.479 -0.115 1.00 95.31 96 GLN A CA 1
ATOM 758 C C . GLN A 1 96 ? -9.480 -13.233 -0.172 1.00 95.31 96 GLN A C 1
ATOM 760 O O . GLN A 1 96 ? -8.962 -12.852 -1.221 1.00 95.31 96 GLN A O 1
ATOM 765 N N . GLY A 1 97 ? -8.746 -13.442 0.928 1.00 95.06 97 GLY A N 1
ATOM 766 C CA . GLY A 1 97 ? -7.286 -13.311 0.929 1.00 95.06 97 GLY A CA 1
ATOM 767 C C . GLY A 1 97 ? -6.570 -14.476 0.236 1.00 95.06 97 GLY A C 1
ATOM 768 O O . GLY A 1 97 ? -5.472 -14.291 -0.284 1.00 95.06 97 GLY A O 1
ATOM 769 N N . ASN A 1 98 ? -7.203 -15.650 0.131 1.00 96.06 98 ASN A N 1
ATOM 770 C CA . ASN A 1 98 ? -6.625 -16.833 -0.524 1.00 96.06 98 ASN A CA 1
ATOM 771 C C . ASN A 1 98 ? -7.158 -17.096 -1.942 1.00 96.06 98 ASN A C 1
ATOM 773 O O . ASN A 1 98 ? -6.657 -17.984 -2.631 1.00 96.06 98 ASN A O 1
ATOM 777 N N . GLU A 1 99 ? -8.090 -16.275 -2.428 1.00 94.12 99 GLU A N 1
ATOM 778 C CA . GLU A 1 99 ? -8.464 -16.231 -3.845 1.00 94.12 99 GLU A CA 1
ATOM 779 C C . GLU A 1 99 ? -7.238 -15.983 -4.754 1.00 94.12 99 GLU A C 1
ATOM 781 O O . GLU A 1 99 ? -6.239 -15.409 -4.292 1.00 94.12 99 GLU A O 1
ATOM 786 N N . PRO A 1 100 ? -7.291 -16.348 -6.054 1.00 92.56 100 PRO A N 1
ATOM 787 C CA . PRO A 1 100 ? -6.177 -16.181 -6.987 1.00 92.56 100 PRO A CA 1
ATOM 788 C C . PRO A 1 100 ? -5.532 -14.789 -6.941 1.00 92.56 100 PRO A C 1
ATOM 790 O O . PRO A 1 100 ? -6.200 -13.775 -6.721 1.00 92.56 100 PRO A O 1
ATOM 793 N N . PHE A 1 101 ? -4.210 -14.749 -7.113 1.00 93.56 101 PHE A N 1
ATOM 794 C CA . PHE A 1 101 ? -3.453 -13.501 -7.085 1.00 93.56 101 PHE A CA 1
ATOM 795 C C . PHE A 1 101 ? -3.712 -12.672 -8.347 1.00 93.56 101 PHE A C 1
ATOM 797 O O . PHE A 1 101 ? -3.632 -13.189 -9.462 1.00 93.56 101 PHE A O 1
ATOM 804 N N . GLU A 1 102 ? -3.940 -11.379 -8.145 1.00 91.81 102 GLU A N 1
ATOM 805 C CA . GLU A 1 102 ? -3.992 -10.346 -9.178 1.00 91.81 102 GLU A CA 1
ATOM 806 C C . GLU A 1 102 ? -3.086 -9.204 -8.717 1.00 91.81 102 GLU A C 1
ATOM 808 O O . GLU A 1 102 ? -3.135 -8.822 -7.546 1.00 91.81 102 GLU A O 1
ATOM 813 N N . HIS A 1 103 ? -2.204 -8.703 -9.587 1.00 92.56 103 HIS A N 1
ATOM 814 C CA . HIS A 1 103 ? -1.239 -7.685 -9.170 1.00 92.56 103 HIS A CA 1
ATOM 815 C C . HIS A 1 103 ? -1.925 -6.371 -8.800 1.00 92.56 103 HIS A C 1
ATOM 817 O O . HIS A 1 103 ? -1.634 -5.810 -7.747 1.00 92.56 103 HIS A O 1
ATOM 823 N N . GLU A 1 104 ? -2.866 -5.922 -9.620 1.00 91.94 104 GLU A N 1
ATOM 824 C CA . GLU A 1 104 ? -3.602 -4.682 -9.397 1.00 91.94 104 GLU A CA 1
ATOM 825 C C . GLU A 1 104 ? -4.934 -4.937 -8.683 1.00 91.94 104 GLU A C 1
ATOM 827 O O . GLU A 1 104 ? -5.366 -6.080 -8.512 1.00 91.94 104 GLU A O 1
ATOM 832 N N . ALA A 1 105 ? -5.574 -3.865 -8.215 1.00 92.62 105 ALA A N 1
ATOM 833 C CA . ALA A 1 105 ? -6.873 -3.969 -7.566 1.00 92.62 105 ALA A CA 1
ATOM 834 C C . ALA A 1 105 ? -7.958 -4.452 -8.556 1.00 92.62 105 ALA A C 1
ATOM 836 O O . ALA A 1 105 ? -7.933 -4.057 -9.725 1.00 92.62 105 ALA A O 1
ATOM 837 N N . PRO A 1 106 ? -8.945 -5.255 -8.105 1.00 92.69 106 PRO A N 1
ATOM 838 C CA . PRO A 1 106 ? -10.116 -5.584 -8.909 1.00 92.69 106 PRO A CA 1
ATOM 839 C C . PRO A 1 106 ? -10.850 -4.318 -9.348 1.00 92.69 106 PRO A C 1
ATOM 841 O O . PRO A 1 106 ? -10.904 -3.348 -8.595 1.00 92.69 106 PRO A O 1
ATOM 844 N N . ALA A 1 107 ? -11.487 -4.346 -10.519 1.00 92.00 107 ALA A N 1
ATOM 845 C CA . ALA A 1 107 ? -12.290 -3.222 -10.998 1.00 92.00 107 ALA A CA 1
ATOM 846 C C . ALA A 1 107 ? -13.368 -2.823 -9.970 1.00 92.00 107 ALA A C 1
ATOM 848 O O . ALA A 1 107 ? -14.157 -3.659 -9.534 1.00 92.00 107 ALA A O 1
ATOM 849 N N . ASN A 1 108 ? -13.420 -1.538 -9.607 1.00 91.62 108 ASN A N 1
ATOM 850 C CA . ASN A 1 108 ? -14.249 -0.964 -8.541 1.00 91.62 108 ASN A CA 1
ATOM 851 C C . ASN A 1 108 ? -14.017 -1.576 -7.138 1.00 91.62 108 ASN A C 1
ATOM 853 O O . ASN A 1 108 ? -14.846 -1.409 -6.240 1.00 91.62 108 ASN A O 1
ATOM 857 N N . GLY A 1 109 ? -12.919 -2.298 -6.939 1.00 94.75 109 GLY A N 1
ATOM 858 C CA . GLY A 1 109 ? -12.582 -3.024 -5.722 1.00 94.75 109 GLY A CA 1
ATOM 859 C C . GLY A 1 109 ? -11.309 -2.514 -5.049 1.00 94.75 109 GLY A C 1
ATOM 860 O O . GLY A 1 109 ? -10.776 -1.449 -5.366 1.00 94.75 109 GLY A O 1
ATOM 861 N N . SER A 1 110 ? -10.832 -3.285 -4.076 1.00 96.00 110 SER A N 1
ATOM 862 C CA . SER A 1 110 ? -9.566 -3.025 -3.394 1.00 96.00 110 SER A CA 1
ATOM 863 C C . SER A 1 110 ? -8.917 -4.302 -2.862 1.00 96.00 110 SER A C 1
ATOM 865 O O . SER A 1 110 ? -9.576 -5.323 -2.655 1.00 96.00 110 SER A O 1
ATOM 867 N N . VAL A 1 111 ? -7.606 -4.255 -2.640 1.00 97.44 111 VAL A N 1
ATOM 868 C CA . VAL A 1 111 ? -6.819 -5.358 -2.076 1.00 97.44 111 VAL A CA 1
ATOM 869 C C . VAL A 1 111 ? -5.999 -4.834 -0.914 1.00 97.44 111 VAL A C 1
ATOM 871 O O . VAL A 1 111 ? -5.154 -3.959 -1.093 1.00 97.44 111 VAL A O 1
ATOM 874 N N . PHE A 1 112 ? -6.233 -5.380 0.278 1.00 98.25 112 PHE A N 1
ATOM 875 C CA . PHE A 1 112 ? -5.377 -5.139 1.431 1.00 98.25 112 PHE A CA 1
ATOM 876 C C . PHE A 1 112 ? -4.220 -6.136 1.377 1.00 98.25 112 PHE A C 1
ATOM 878 O O . PHE A 1 112 ? -4.421 -7.336 1.579 1.00 98.25 112 PHE A O 1
ATOM 885 N N . ARG A 1 113 ? -3.025 -5.646 1.042 1.00 97.94 113 ARG A N 1
ATOM 886 C CA . ARG A 1 113 ? -1.848 -6.454 0.718 1.00 97.94 113 ARG A CA 1
ATOM 887 C C . ARG A 1 113 ? -0.671 -6.124 1.615 1.00 97.94 113 ARG A C 1
ATOM 889 O O . ARG A 1 113 ? -0.441 -4.967 1.966 1.00 97.94 113 ARG A O 1
ATOM 896 N N . CYS A 1 114 ? 0.119 -7.153 1.881 1.00 97.75 114 CYS A N 1
ATOM 897 C CA . CYS A 1 114 ? 1.446 -7.036 2.450 1.00 97.75 114 CYS A CA 1
ATOM 898 C C . CYS A 1 114 ? 2.510 -7.461 1.438 1.00 97.75 114 CYS A C 1
ATOM 900 O O . CYS A 1 114 ? 2.323 -8.407 0.666 1.00 97.75 114 CYS A O 1
ATOM 902 N N . VAL A 1 115 ? 3.619 -6.731 1.449 1.00 96.25 115 VAL A N 1
ATOM 903 C CA . VAL A 1 115 ? 4.741 -6.866 0.522 1.00 96.25 115 VAL A CA 1
ATOM 904 C C . VAL A 1 115 ? 6.012 -7.050 1.339 1.00 96.25 115 VAL A C 1
ATOM 906 O O . VAL A 1 115 ? 6.278 -6.273 2.259 1.00 96.25 115 VAL A O 1
ATOM 909 N N . THR A 1 116 ? 6.779 -8.093 1.027 1.00 95.94 116 THR A N 1
ATOM 910 C CA . THR A 1 116 ? 8.144 -8.259 1.532 1.00 95.94 116 THR A CA 1
ATOM 911 C C . THR A 1 116 ? 9.083 -7.703 0.473 1.00 95.94 116 THR A C 1
ATOM 913 O O . THR A 1 116 ? 9.040 -8.155 -0.669 1.00 95.94 116 THR A O 1
ATOM 916 N N . ILE A 1 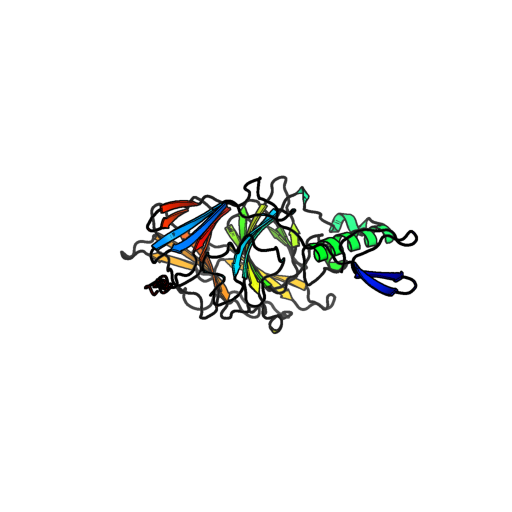117 ? 9.928 -6.747 0.846 1.00 95.56 117 ILE A N 1
ATOM 917 C CA . ILE A 1 117 ? 11.084 -6.352 0.042 1.00 95.56 117 ILE A CA 1
ATOM 918 C C . ILE A 1 117 ? 12.277 -7.052 0.667 1.00 95.56 117 ILE A C 1
ATOM 920 O O . ILE A 1 117 ? 12.619 -6.783 1.817 1.00 95.56 117 ILE A O 1
ATOM 924 N N . ASP A 1 118 ? 12.880 -7.981 -0.058 1.00 93.06 118 ASP A N 1
ATOM 925 C CA . ASP A 1 118 ? 14.021 -8.743 0.429 1.00 93.06 118 ASP A CA 1
ATOM 926 C C 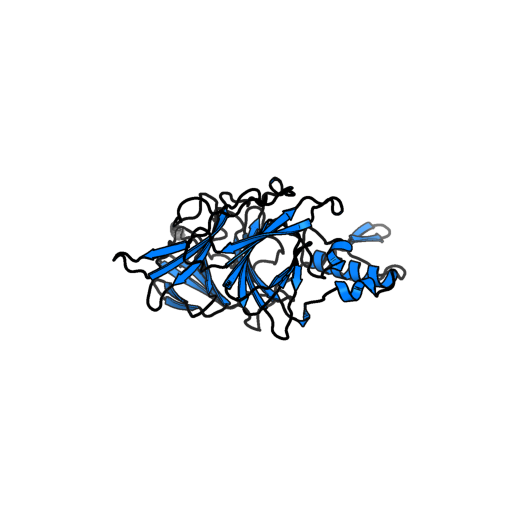. ASP A 1 118 ? 15.280 -8.368 -0.349 1.00 93.06 118 ASP A C 1
ATOM 928 O O . ASP A 1 118 ? 15.194 -8.222 -1.569 1.00 93.06 118 ASP A O 1
ATOM 932 N N . PRO A 1 119 ? 16.447 -8.254 0.308 1.00 91.19 119 PRO A N 1
ATOM 933 C CA . PRO A 1 119 ? 17.695 -7.930 -0.378 1.00 91.19 119 PRO A CA 1
ATOM 934 C C . PRO A 1 119 ? 18.026 -8.868 -1.549 1.00 91.19 119 PRO A C 1
ATOM 936 O O . PRO A 1 119 ? 18.645 -8.434 -2.514 1.00 91.19 119 PRO A O 1
ATOM 939 N N . ALA A 1 120 ? 17.601 -10.137 -1.502 1.00 88.25 120 ALA A N 1
ATOM 940 C CA . ALA A 1 120 ? 17.809 -11.097 -2.588 1.00 88.25 120 ALA A CA 1
ATOM 941 C C . ALA A 1 120 ? 16.919 -10.845 -3.821 1.00 88.25 120 ALA A C 1
ATOM 943 O O . ALA A 1 120 ? 17.238 -11.327 -4.907 1.00 88.25 120 ALA A O 1
ATOM 944 N N . ASP A 1 121 ? 15.821 -10.104 -3.656 1.00 86.12 121 ASP A N 1
ATOM 945 C CA . ASP A 1 121 ? 14.855 -9.779 -4.712 1.00 86.12 121 ASP A CA 1
ATOM 946 C C . ASP A 1 121 ? 15.086 -8.365 -5.297 1.00 86.12 121 ASP A C 1
ATOM 948 O O . ASP A 1 121 ? 14.381 -7.941 -6.216 1.00 86.12 121 ASP A O 1
ATOM 952 N N . VAL A 1 122 ? 16.070 -7.627 -4.774 1.00 86.75 122 VAL A N 1
ATOM 953 C CA . VAL A 1 122 ? 16.412 -6.259 -5.182 1.00 86.75 122 VAL A CA 1
ATOM 954 C C . VAL A 1 122 ? 17.585 -6.281 -6.159 1.00 86.75 122 VAL A C 1
ATOM 956 O O . VAL A 1 122 ? 18.647 -6.837 -5.882 1.00 86.75 122 VAL A O 1
ATOM 959 N N . LEU A 1 123 ? 17.407 -5.635 -7.314 1.00 84.94 123 LEU A N 1
ATOM 960 C CA . LEU A 1 123 ? 18.461 -5.474 -8.311 1.00 84.94 123 LEU A CA 1
ATOM 961 C C . LEU A 1 123 ? 18.503 -4.025 -8.820 1.00 84.94 123 LEU A C 1
ATOM 963 O O . LEU A 1 123 ? 17.686 -3.650 -9.674 1.00 84.94 123 LEU A O 1
ATOM 967 N N . PRO A 1 124 ? 19.496 -3.226 -8.380 1.00 83.06 124 PRO A N 1
ATOM 968 C CA . PRO A 1 124 ? 19.700 -1.870 -8.868 1.00 83.06 124 PRO A CA 1
ATOM 969 C C . PRO A 1 124 ? 20.313 -1.911 -10.270 1.00 83.06 124 PRO A C 1
ATOM 971 O O . PRO A 1 124 ? 21.529 -1.842 -10.477 1.00 83.06 124 PRO A O 1
ATOM 974 N N . THR A 1 125 ? 19.439 -2.032 -11.264 1.00 89.19 125 THR A N 1
ATOM 975 C CA . THR A 1 125 ? 19.779 -2.132 -12.688 1.00 89.19 125 THR A CA 1
ATOM 976 C C . THR A 1 125 ? 20.533 -0.918 -13.220 1.00 89.19 125 THR A C 1
ATOM 978 O O . THR A 1 125 ? 21.285 -1.077 -14.183 1.00 89.19 125 THR A O 1
ATOM 981 N N . ALA A 1 126 ? 20.445 0.239 -12.554 1.00 86.56 126 ALA A N 1
ATOM 982 C CA . ALA A 1 126 ? 21.241 1.432 -12.854 1.00 86.56 126 ALA A CA 1
ATOM 983 C C . ALA A 1 126 ? 22.750 1.176 -12.932 1.00 86.56 126 ALA A C 1
ATOM 985 O O . ALA A 1 126 ? 23.438 1.796 -13.740 1.00 86.56 126 ALA A O 1
ATOM 986 N N . ARG A 1 127 ? 23.281 0.240 -12.136 1.00 86.56 127 ARG A N 1
ATOM 987 C CA . ARG A 1 127 ? 24.713 -0.113 -12.167 1.00 86.56 127 ARG A CA 1
ATOM 988 C C . ARG A 1 127 ? 25.036 -1.206 -13.185 1.00 86.56 127 ARG A C 1
ATOM 990 O O . ARG A 1 127 ? 26.179 -1.328 -13.612 1.00 86.56 127 ARG A O 1
ATOM 997 N N . LEU A 1 128 ? 24.038 -1.999 -13.568 1.00 90.06 128 LEU A N 1
ATOM 998 C CA . LEU A 1 128 ? 24.206 -3.174 -14.416 1.00 90.06 128 LEU A CA 1
ATOM 999 C C . LEU A 1 128 ? 24.013 -2.839 -15.896 1.00 90.06 128 LEU A C 1
ATOM 1001 O O . LEU A 1 128 ? 24.932 -3.033 -16.691 1.00 90.06 128 LEU A O 1
ATOM 1005 N N . LEU A 1 129 ? 22.842 -2.323 -16.277 1.00 92.75 129 LEU A N 1
ATOM 1006 C CA . LEU A 1 129 ? 22.437 -2.177 -17.679 1.00 92.75 129 LEU A CA 1
ATOM 1007 C C . LEU A 1 129 ? 23.398 -1.327 -18.530 1.00 92.75 129 LEU A C 1
ATOM 1009 O O . LEU A 1 129 ? 23.707 -1.765 -19.646 1.00 92.75 129 LEU A O 1
ATOM 1013 N N . PRO A 1 130 ? 23.938 -0.183 -18.049 1.00 93.75 130 PRO A N 1
ATOM 1014 C CA . PRO A 1 130 ? 24.897 0.602 -18.827 1.00 93.75 130 PRO A CA 1
ATOM 1015 C C . PRO A 1 130 ? 26.153 -0.182 -19.226 1.00 93.75 130 PRO A C 1
ATOM 1017 O O . PRO A 1 130 ? 26.679 0.035 -20.314 1.00 93.75 130 PRO A O 1
ATOM 1020 N N . SER A 1 131 ? 26.603 -1.112 -18.375 1.00 93.00 131 SER A N 1
ATOM 1021 C CA . SER A 1 131 ? 27.838 -1.887 -18.573 1.00 93.00 131 SER A CA 1
ATOM 1022 C C . SER A 1 131 ? 27.696 -3.056 -19.556 1.00 93.00 131 SER A C 1
ATOM 1024 O O . SER A 1 131 ? 28.692 -3.620 -20.009 1.00 93.00 131 SER A O 1
ATOM 1026 N N . LEU A 1 132 ? 26.462 -3.442 -19.894 1.00 94.25 132 LEU A N 1
ATOM 1027 C CA . LEU A 1 132 ? 26.193 -4.570 -20.781 1.00 94.25 132 LEU A CA 1
ATOM 1028 C C . LEU A 1 132 ? 26.319 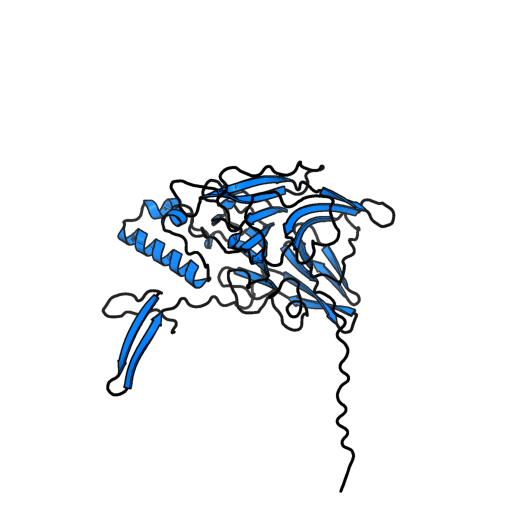-4.167 -22.254 1.00 94.25 132 LEU A C 1
ATOM 1030 O O . LEU A 1 132 ? 25.926 -3.069 -22.654 1.00 94.25 132 LEU A O 1
ATOM 1034 N N . SER A 1 133 ? 26.789 -5.104 -23.085 1.00 96.69 133 SER A N 1
ATOM 1035 C CA . SER A 1 133 ? 26.702 -4.966 -24.542 1.00 96.69 133 SER A CA 1
ATOM 1036 C C . SER A 1 133 ? 25.235 -4.873 -24.992 1.00 96.69 133 SER A C 1
ATOM 1038 O O . SER A 1 133 ? 24.367 -5.429 -24.312 1.00 96.69 133 SER A O 1
ATOM 1040 N N . PRO A 1 134 ? 24.931 -4.256 -26.151 1.00 95.38 134 PRO A N 1
ATOM 1041 C CA . PRO A 1 134 ? 23.549 -4.069 -26.602 1.00 95.38 134 PRO A CA 1
ATOM 1042 C C . PRO A 1 134 ? 22.717 -5.361 -26.619 1.00 95.38 134 PRO A C 1
ATOM 1044 O O . PRO A 1 134 ? 21.591 -5.383 -26.130 1.00 95.38 134 PRO A O 1
ATOM 1047 N N . ALA A 1 135 ? 23.295 -6.471 -27.094 1.00 93.88 135 ALA A N 1
ATOM 1048 C CA . ALA A 1 135 ? 22.614 -7.766 -27.124 1.00 93.88 135 ALA A CA 1
ATOM 1049 C C . ALA A 1 135 ? 22.304 -8.309 -25.717 1.00 93.88 135 ALA A C 1
ATOM 1051 O O . ALA A 1 135 ? 21.200 -8.788 -25.468 1.00 93.88 135 ALA A O 1
ATOM 1052 N N . ARG A 1 136 ? 23.255 -8.207 -24.776 1.00 93.38 136 ARG A N 1
ATOM 1053 C CA . ARG A 1 136 ? 23.049 -8.653 -23.387 1.00 93.38 136 ARG A CA 1
ATOM 1054 C C . ARG A 1 136 ? 22.061 -7.759 -22.646 1.00 93.38 136 ARG A C 1
ATOM 1056 O O . ARG A 1 136 ? 21.234 -8.274 -21.902 1.00 93.38 136 ARG A O 1
ATOM 1063 N N . ARG A 1 137 ? 22.125 -6.444 -22.872 1.00 95.38 137 ARG A N 1
ATOM 1064 C CA . ARG A 1 137 ? 21.186 -5.478 -22.297 1.00 95.38 137 ARG A CA 1
ATOM 1065 C C . ARG A 1 137 ? 19.758 -5.788 -22.727 1.00 95.38 137 ARG A C 1
ATOM 1067 O O . ARG A 1 137 ? 18.896 -5.910 -21.865 1.00 95.38 137 ARG A O 1
ATOM 1074 N N . LYS A 1 138 ? 19.538 -6.008 -24.029 1.00 93.44 138 LYS A N 1
ATOM 1075 C CA . LYS A 1 138 ? 18.224 -6.378 -24.563 1.00 93.44 138 LYS A CA 1
ATOM 1076 C C . LYS A 1 138 ? 17.672 -7.638 -23.894 1.00 93.44 138 LYS A C 1
ATOM 1078 O O . LYS A 1 138 ? 16.547 -7.616 -23.418 1.00 93.44 138 LYS A O 1
ATOM 1083 N N . LEU A 1 139 ? 18.471 -8.705 -23.797 1.00 91.62 139 LEU A N 1
ATOM 1084 C CA . LEU A 1 139 ? 18.050 -9.945 -23.130 1.00 91.62 139 LEU A CA 1
ATOM 1085 C C . LEU A 1 139 ? 17.655 -9.716 -21.664 1.00 91.62 139 LEU A C 1
ATOM 1087 O O . LEU A 1 139 ? 16.677 -10.288 -21.191 1.00 91.62 139 LEU A O 1
ATOM 1091 N N . PHE A 1 140 ? 18.403 -8.875 -20.947 1.00 93.06 140 PHE A N 1
ATOM 1092 C CA . PHE A 1 140 ? 18.122 -8.575 -19.545 1.00 93.06 140 PHE A CA 1
ATOM 1093 C C . PHE A 1 140 ? 16.842 -7.746 -19.370 1.00 93.06 140 PHE A C 1
ATOM 1095 O O . PHE A 1 140 ? 16.035 -8.028 -18.488 1.00 93.06 140 PHE A O 1
ATOM 1102 N N . VAL A 1 141 ? 16.638 -6.752 -20.237 1.00 94.81 141 VAL A N 1
ATOM 1103 C CA . VAL A 1 141 ? 15.413 -5.942 -20.290 1.00 94.81 141 VAL A CA 1
ATOM 1104 C C . VAL A 1 141 ? 14.203 -6.819 -20.613 1.00 94.81 141 VAL A C 1
ATOM 1106 O O . VAL A 1 141 ? 13.220 -6.771 -19.876 1.00 94.81 141 VAL A O 1
ATOM 1109 N N . ASP A 1 142 ? 14.291 -7.665 -21.644 1.00 92.88 142 ASP A N 1
ATOM 1110 C CA . ASP A 1 142 ? 13.215 -8.584 -22.037 1.00 92.88 142 ASP A CA 1
ATOM 1111 C C . ASP A 1 142 ? 12.841 -9.519 -20.872 1.00 92.88 142 ASP A C 1
ATOM 1113 O O . ASP A 1 142 ? 11.662 -9.671 -20.551 1.00 92.88 142 ASP A O 1
ATOM 1117 N N . MET A 1 143 ? 13.842 -10.065 -20.169 1.00 91.38 143 MET A N 1
ATOM 1118 C CA . MET A 1 143 ? 13.641 -10.897 -18.978 1.00 91.38 143 MET A CA 1
ATOM 1119 C C . MET A 1 143 ? 12.887 -10.147 -17.869 1.00 91.38 143 MET A C 1
ATOM 1121 O O . MET A 1 143 ? 11.928 -10.681 -17.312 1.00 91.38 143 MET A O 1
ATOM 1125 N N . ILE A 1 144 ? 13.284 -8.913 -17.536 1.00 93.50 144 ILE A N 1
ATOM 1126 C CA . ILE A 1 144 ? 12.596 -8.121 -16.502 1.00 93.50 144 ILE A CA 1
ATOM 1127 C C . ILE A 1 144 ? 11.164 -7.781 -16.936 1.00 93.50 144 ILE A C 1
ATOM 1129 O O . ILE A 1 144 ? 10.238 -7.835 -16.124 1.00 93.50 144 ILE A O 1
ATOM 1133 N N . GLN A 1 145 ? 10.944 -7.454 -18.207 1.00 94.06 145 GLN A N 1
ATOM 1134 C CA . GLN A 1 145 ? 9.601 -7.201 -18.724 1.00 94.06 145 GLN A CA 1
ATOM 1135 C C . GLN A 1 145 ? 8.717 -8.454 -18.662 1.00 94.06 145 GLN A C 1
ATOM 1137 O O . GLN A 1 145 ? 7.544 -8.356 -18.302 1.00 94.06 145 GLN A O 1
ATOM 1142 N N . ASP A 1 146 ? 9.267 -9.638 -18.935 1.00 90.69 146 ASP A N 1
ATOM 1143 C CA . ASP A 1 146 ? 8.559 -10.912 -18.784 1.00 90.69 146 ASP A CA 1
ATOM 1144 C C . ASP A 1 146 ? 8.197 -11.217 -17.324 1.00 90.69 146 ASP A C 1
ATOM 1146 O O . ASP A 1 146 ? 7.112 -11.751 -17.062 1.00 90.69 146 ASP A O 1
ATOM 1150 N N . LEU A 1 147 ? 9.036 -10.820 -16.359 1.00 89.94 147 LEU A N 1
ATOM 1151 C CA . LEU A 1 147 ? 8.688 -10.883 -14.935 1.00 89.94 147 LEU A CA 1
ATOM 1152 C C . LEU A 1 147 ? 7.475 -9.993 -14.622 1.00 89.94 147 LEU A C 1
ATOM 1154 O O . LEU A 1 147 ? 6.530 -10.470 -13.993 1.00 89.94 147 LEU A O 1
ATOM 1158 N N . HIS A 1 148 ? 7.439 -8.754 -15.129 1.00 93.00 148 HIS A N 1
ATOM 1159 C CA . HIS A 1 148 ? 6.283 -7.857 -14.970 1.00 93.00 148 HIS A CA 1
ATOM 1160 C C . HIS A 1 148 ? 5.005 -8.419 -15.612 1.00 93.00 148 HIS A C 1
ATOM 1162 O O . HIS A 1 148 ? 3.927 -8.368 -15.013 1.00 93.00 148 HIS A O 1
ATOM 1168 N N . ARG A 1 149 ? 5.112 -9.022 -16.804 1.00 91.00 149 ARG A N 1
ATOM 1169 C CA . ARG A 1 149 ? 3.983 -9.702 -17.467 1.00 91.00 149 ARG A CA 1
ATOM 1170 C C . ARG A 1 149 ? 3.482 -10.892 -16.649 1.00 91.00 149 ARG A C 1
ATOM 1172 O O . ARG A 1 149 ? 2.278 -11.100 -16.546 1.00 91.00 149 ARG A O 1
ATOM 1179 N N . THR A 1 150 ? 4.400 -11.655 -16.061 1.00 88.88 150 THR A N 1
ATOM 1180 C CA . THR A 1 150 ? 4.098 -12.834 -15.236 1.00 88.88 150 THR A CA 1
ATOM 1181 C C . THR A 1 150 ? 3.349 -12.455 -13.963 1.00 88.88 150 THR A C 1
ATOM 1183 O O . THR A 1 150 ? 2.360 -13.108 -13.625 1.00 88.88 150 THR A O 1
ATOM 1186 N N . ILE A 1 151 ? 3.776 -11.391 -13.272 1.00 89.12 151 ILE A N 1
ATOM 1187 C CA . ILE A 1 151 ? 3.063 -10.908 -12.080 1.00 89.12 151 ILE A CA 1
ATOM 1188 C C . ILE A 1 151 ? 1.713 -10.279 -12.426 1.00 89.12 151 ILE A C 1
ATOM 1190 O O . ILE A 1 151 ? 0.804 -10.355 -11.607 1.00 89.12 151 ILE A O 1
ATOM 1194 N N . GLY A 1 152 ? 1.545 -9.766 -13.648 1.00 90.06 152 GLY A N 1
ATOM 1195 C CA . GLY A 1 152 ? 0.290 -9.195 -14.136 1.00 90.06 152 GLY A CA 1
ATOM 1196 C C . GLY A 1 152 ? 0.236 -7.672 -14.053 1.00 90.06 152 GLY A C 1
ATOM 1197 O O . GLY A 1 152 ? -0.845 -7.114 -13.915 1.00 90.06 152 GLY A O 1
ATOM 1198 N N . THR A 1 153 ? 1.384 -6.995 -14.115 1.00 92.19 153 THR A N 1
ATOM 1199 C CA . THR A 1 153 ? 1.451 -5.530 -14.226 1.00 92.19 153 THR A CA 1
ATOM 1200 C C . THR A 1 153 ? 0.802 -5.071 -15.529 1.00 92.19 153 THR A C 1
ATOM 1202 O O . THR A 1 153 ? 1.180 -5.551 -16.599 1.00 92.19 153 THR A O 1
ATOM 1205 N N . HIS A 1 154 ? -0.145 -4.131 -15.469 1.00 91.06 154 HIS A N 1
ATOM 1206 C CA . HIS A 1 154 ? -0.809 -3.635 -16.677 1.00 91.06 154 HIS A CA 1
ATOM 1207 C C . HIS A 1 154 ? 0.107 -2.738 -17.518 1.00 91.06 154 HIS A C 1
ATOM 1209 O O . HIS A 1 154 ? 0.048 -2.774 -18.748 1.00 91.06 154 HIS A O 1
ATOM 1215 N N . HIS A 1 155 ? 0.989 -1.973 -16.870 1.00 92.69 155 HIS A N 1
ATOM 1216 C CA . HIS A 1 155 ? 1.950 -1.087 -17.531 1.00 92.69 155 HIS A CA 1
ATOM 1217 C C . HIS A 1 155 ? 3.365 -1.643 -17.419 1.00 92.69 155 HIS A C 1
ATOM 1219 O O . HIS A 1 155 ? 4.070 -1.406 -16.439 1.00 92.69 155 HIS A O 1
ATOM 1225 N N . ILE A 1 156 ? 3.770 -2.406 -18.433 1.00 94.69 156 ILE A N 1
ATOM 1226 C CA . ILE A 1 156 ? 5.120 -2.972 -18.508 1.00 94.69 156 ILE A CA 1
ATOM 1227 C C . ILE A 1 156 ? 6.140 -1.831 -18.665 1.00 94.69 156 ILE A C 1
ATOM 1229 O O . ILE A 1 156 ? 5.980 -1.023 -19.585 1.00 94.69 156 ILE A O 1
ATOM 1233 N N . PRO A 1 157 ? 7.176 -1.754 -17.809 1.00 95.38 157 PRO A N 1
ATOM 1234 C CA . PRO A 1 157 ? 8.156 -0.674 -17.861 1.00 95.38 157 PRO A CA 1
ATOM 1235 C C . PRO A 1 157 ? 8.980 -0.703 -19.150 1.00 95.38 157 PRO A C 1
ATOM 1237 O O . PRO A 1 157 ? 9.360 -1.768 -19.655 1.00 95.38 157 PRO A O 1
ATOM 1240 N N . ALA A 1 158 ? 9.281 0.482 -19.675 1.00 94.94 158 ALA A N 1
ATOM 1241 C CA . ALA A 1 158 ? 10.211 0.642 -20.782 1.00 94.94 158 ALA A CA 1
ATOM 1242 C C . ALA A 1 158 ? 11.657 0.461 -20.298 1.00 94.94 158 ALA A C 1
ATOM 1244 O O . ALA A 1 158 ? 11.950 0.548 -19.106 1.00 94.94 158 ALA A O 1
ATOM 1245 N N . GLU A 1 159 ? 12.595 0.265 -21.229 1.00 94.75 159 GLU A N 1
ATOM 1246 C CA . GLU A 1 159 ? 14.024 0.187 -20.892 1.00 94.75 159 GLU A CA 1
ATOM 1247 C C . GLU A 1 159 ? 14.483 1.411 -20.090 1.00 94.75 159 GLU A C 1
ATOM 1249 O O . GLU A 1 159 ? 15.196 1.250 -19.108 1.00 94.75 159 GLU A O 1
ATOM 1254 N N . GLN A 1 160 ? 14.019 2.615 -20.449 1.00 93.50 160 GLN A N 1
ATOM 1255 C CA . GLN A 1 160 ? 14.352 3.851 -19.734 1.00 93.50 160 GLN A CA 1
ATOM 1256 C C . GLN A 1 160 ? 13.944 3.813 -18.253 1.00 93.50 160 GLN A C 1
ATOM 1258 O O . GLN A 1 160 ? 14.704 4.288 -17.415 1.00 93.50 160 GLN A O 1
ATOM 1263 N N . ASP A 1 161 ? 12.794 3.222 -17.917 1.00 95.62 161 ASP A N 1
ATOM 1264 C CA . ASP A 1 161 ? 12.360 3.054 -16.523 1.00 95.62 161 ASP A CA 1
ATOM 1265 C C . ASP A 1 161 ? 13.272 2.050 -15.802 1.00 95.62 161 ASP A C 1
ATOM 1267 O O . ASP A 1 161 ? 13.757 2.285 -14.693 1.00 95.62 161 ASP A O 1
ATOM 1271 N N . LEU A 1 162 ? 13.577 0.942 -16.484 1.00 95.94 162 LEU A N 1
ATOM 1272 C CA . LEU A 1 162 ? 14.449 -0.114 -15.977 1.00 95.94 162 LEU A CA 1
ATOM 1273 C C . LEU A 1 162 ? 15.910 0.322 -15.850 1.00 95.94 162 LEU A C 1
ATOM 1275 O O . LEU A 1 162 ? 16.670 -0.348 -15.156 1.00 95.94 162 LEU A O 1
ATOM 1279 N N . MET A 1 163 ? 16.320 1.443 -16.447 1.00 93.75 163 MET A N 1
ATOM 1280 C CA . MET A 1 163 ? 17.628 2.044 -16.175 1.00 93.75 163 MET A CA 1
ATOM 1281 C C . MET A 1 163 ? 17.748 2.551 -14.738 1.00 93.75 163 MET A C 1
ATOM 1283 O O . MET A 1 163 ? 18.872 2.707 -14.276 1.00 93.75 163 MET A O 1
ATOM 1287 N N . LYS A 1 164 ? 16.643 2.787 -14.019 1.00 94.00 164 LYS A N 1
ATOM 1288 C CA . LYS A 1 164 ? 16.689 3.141 -12.595 1.00 94.00 164 LYS A CA 1
ATOM 1289 C C . LYS A 1 164 ? 16.721 1.890 -11.721 1.00 94.00 164 LYS A C 1
ATOM 1291 O O . LYS A 1 164 ? 17.694 1.659 -11.003 1.00 94.00 164 LYS A O 1
ATOM 1296 N N . HIS A 1 165 ? 15.687 1.058 -11.808 1.00 95.69 165 HIS A N 1
ATOM 1297 C CA . HIS A 1 165 ? 15.575 -0.139 -10.977 1.00 95.69 165 HIS A CA 1
ATOM 1298 C C . HIS A 1 165 ? 14.704 -1.216 -11.637 1.00 95.69 165 HIS A C 1
ATOM 1300 O O . HIS A 1 165 ? 13.766 -0.898 -12.368 1.00 95.69 165 HIS A O 1
ATOM 1306 N N . MET A 1 166 ? 14.961 -2.500 -11.349 1.00 94.81 166 MET A N 1
ATOM 1307 C CA . MET A 1 166 ? 14.187 -3.595 -11.951 1.00 94.81 166 MET A CA 1
ATOM 1308 C C . MET A 1 166 ? 12.720 -3.625 -11.517 1.00 94.81 166 MET A C 1
ATOM 1310 O O . MET A 1 166 ? 11.927 -4.292 -12.159 1.00 94.81 166 MET A O 1
ATOM 1314 N N . SER A 1 167 ? 12.378 -2.978 -10.403 1.00 94.81 167 SER A N 1
ATOM 1315 C CA . SER A 1 167 ? 11.020 -2.954 -9.846 1.00 94.81 167 SER A CA 1
ATOM 1316 C C . SER A 1 167 ? 10.227 -1.717 -10.265 1.00 94.81 167 SER A C 1
ATOM 1318 O O . SER A 1 167 ? 9.115 -1.541 -9.777 1.00 94.81 167 SER A O 1
ATOM 1320 N N . MET A 1 168 ? 10.774 -0.864 -11.142 1.00 97.06 168 MET A N 1
ATOM 1321 C CA . MET A 1 168 ? 10.052 0.301 -11.653 1.00 97.06 168 MET A CA 1
ATOM 1322 C C . MET A 1 168 ? 8.820 -0.145 -12.443 1.00 97.06 168 MET A C 1
ATOM 1324 O O . MET A 1 168 ? 8.947 -0.866 -13.428 1.00 97.06 168 MET A O 1
ATOM 1328 N N . HIS A 1 169 ? 7.634 0.280 -12.022 1.00 96.06 169 HIS A N 1
ATOM 1329 C CA . HIS A 1 169 ? 6.369 0.036 -12.710 1.00 96.06 169 HIS A CA 1
ATOM 1330 C C . HIS A 1 169 ? 5.310 1.064 -12.296 1.00 96.06 169 HIS A C 1
ATOM 1332 O O . HIS A 1 169 ? 5.509 1.863 -11.386 1.00 96.06 169 HIS A O 1
ATOM 1338 N N . ARG A 1 170 ? 4.147 1.036 -12.950 1.00 94.50 170 ARG A N 1
ATOM 1339 C CA . ARG A 1 170 ? 2.957 1.747 -12.469 1.00 94.50 170 ARG A CA 1
ATOM 1340 C C . ARG A 1 170 ? 1.733 0.852 -12.532 1.00 94.50 170 ARG A C 1
ATOM 1342 O O . ARG A 1 170 ? 1.679 -0.073 -13.343 1.00 94.50 170 ARG A O 1
ATOM 1349 N N . THR A 1 171 ? 0.753 1.168 -11.704 1.00 94.25 171 THR A N 1
ATOM 1350 C CA . THR A 1 171 ? -0.517 0.452 -11.613 1.00 94.25 171 THR A CA 1
ATOM 1351 C C . THR A 1 171 ? -1.661 1.424 -11.852 1.00 94.25 171 THR A C 1
ATOM 1353 O O . THR A 1 171 ? -1.544 2.618 -11.570 1.00 94.25 171 THR A O 1
ATOM 1356 N N . ASP A 1 172 ? -2.789 0.929 -12.354 1.00 93.81 172 ASP A N 1
ATOM 1357 C CA . ASP A 1 172 ? -4.022 1.710 -12.465 1.00 93.81 172 ASP A CA 1
ATOM 1358 C C . ASP A 1 172 ? -4.765 1.732 -11.117 1.00 93.81 172 ASP A C 1
ATOM 1360 O O . ASP A 1 172 ? -5.960 1.445 -11.030 1.00 93.81 172 ASP A O 1
ATOM 1364 N N . SER A 1 173 ? -4.034 2.047 -10.045 1.00 95.88 173 SER A N 1
ATOM 1365 C CA . SER A 1 173 ? -4.533 2.037 -8.673 1.00 95.88 173 SER A CA 1
ATOM 1366 C C . SER A 1 173 ? -4.032 3.221 -7.853 1.00 95.88 173 SER A C 1
ATOM 1368 O O . SER A 1 173 ? -2.945 3.755 -8.072 1.00 95.88 173 SER A O 1
ATOM 1370 N N . LEU A 1 174 ? -4.834 3.601 -6.860 1.00 98.00 174 LEU A N 1
ATOM 1371 C CA . LEU A 1 174 ? -4.377 4.374 -5.713 1.00 98.00 174 LEU A CA 1
ATOM 1372 C C . LEU A 1 174 ? -3.797 3.399 -4.688 1.00 98.00 174 LEU A C 1
ATOM 1374 O O . LEU A 1 174 ? -4.506 2.497 -4.237 1.00 98.00 174 LEU A O 1
ATOM 1378 N N . ASN A 1 175 ? -2.548 3.609 -4.283 1.00 98.19 175 ASN A N 1
ATOM 1379 C CA . ASN A 1 175 ? -1.913 2.786 -3.258 1.00 98.19 175 ASN A CA 1
ATOM 1380 C C . ASN A 1 175 ? -1.796 3.574 -1.952 1.00 98.19 175 ASN A C 1
ATOM 1382 O O . ASN A 1 175 ? -1.244 4.671 -1.938 1.00 98.19 175 ASN A O 1
ATOM 1386 N N . LEU A 1 176 ? -2.316 3.010 -0.862 1.00 98.44 176 LEU A N 1
ATOM 1387 C CA . LEU A 1 176 ? -2.330 3.583 0.484 1.00 98.44 176 LEU A CA 1
ATOM 1388 C C . LEU A 1 176 ? -1.531 2.670 1.407 1.00 98.44 176 LEU A C 1
ATOM 1390 O O . LEU A 1 176 ? -2.072 1.697 1.934 1.00 98.44 176 LEU A O 1
ATOM 1394 N N . PHE A 1 177 ? -0.245 2.949 1.571 1.00 98.12 177 PHE A N 1
ATOM 1395 C CA . PHE A 1 177 ? 0.692 2.049 2.230 1.00 98.12 177 PHE A CA 1
ATOM 1396 C C . PHE A 1 177 ? 1.305 2.649 3.494 1.00 98.12 177 PHE A C 1
ATOM 1398 O O . PHE A 1 177 ? 1.321 3.860 3.708 1.00 98.12 177 PHE A O 1
ATOM 1405 N N . VAL A 1 178 ? 1.829 1.764 4.338 1.00 98.38 178 VAL A N 1
ATOM 1406 C CA . VAL A 1 178 ? 2.645 2.099 5.501 1.00 98.38 178 VAL A CA 1
ATOM 1407 C C . VAL A 1 178 ? 3.843 1.160 5.586 1.00 98.38 178 VAL A C 1
ATOM 1409 O O . VAL A 1 178 ? 3.727 -0.046 5.339 1.00 98.38 178 VAL A O 1
ATOM 1412 N N . CYS A 1 179 ? 5.002 1.706 5.952 1.00 98.00 179 CYS A N 1
ATOM 1413 C CA . CYS A 1 179 ? 6.171 0.910 6.303 1.00 98.00 179 CYS A CA 1
ATOM 1414 C C . CYS A 1 179 ? 5.958 0.285 7.693 1.00 98.00 179 CYS A C 1
ATOM 1416 O O . CYS A 1 179 ? 5.834 0.989 8.696 1.00 98.00 179 CYS A O 1
ATOM 1418 N N . LEU A 1 180 ? 5.878 -1.045 7.766 1.00 97.44 180 LEU A N 1
ATOM 1419 C CA . LEU A 1 180 ? 5.644 -1.785 9.012 1.00 97.44 180 LEU A CA 1
ATOM 1420 C C . LEU A 1 180 ? 6.967 -2.101 9.723 1.00 97.44 180 LEU A C 1
ATOM 1422 O O . LEU A 1 180 ? 7.091 -1.998 10.950 1.00 97.44 180 LEU A O 1
ATOM 1426 N N . GLU A 1 181 ? 7.970 -2.502 8.944 1.00 95.31 181 GLU A N 1
ATOM 1427 C CA . GLU A 1 181 ? 9.280 -2.914 9.432 1.00 95.31 181 GLU A CA 1
ATOM 1428 C C . GLU A 1 181 ? 10.362 -2.795 8.351 1.00 95.31 181 GLU A C 1
ATOM 1430 O O . GLU A 1 181 ? 10.070 -2.830 7.159 1.00 95.31 181 GLU A O 1
ATOM 1435 N N . GLY A 1 182 ? 11.617 -2.657 8.783 1.00 94.88 182 GLY A N 1
ATOM 1436 C CA . GLY A 1 182 ? 12.759 -2.393 7.914 1.00 94.88 182 GLY A CA 1
ATOM 1437 C C . GLY A 1 182 ? 12.866 -0.922 7.514 1.00 94.88 182 GLY A C 1
ATOM 1438 O O . GLY A 1 182 ? 12.185 -0.063 8.072 1.00 94.88 182 GLY A O 1
ATOM 1439 N N . PHE A 1 183 ? 13.761 -0.655 6.565 1.00 96.06 183 PHE A N 1
ATOM 1440 C CA . PHE A 1 183 ? 14.073 0.691 6.078 1.00 96.06 183 PHE A CA 1
ATOM 1441 C C . PHE A 1 183 ? 14.151 0.697 4.541 1.00 96.06 183 PHE A C 1
ATOM 1443 O O . PHE A 1 183 ? 15.242 0.822 3.984 1.00 96.06 183 PHE A O 1
ATOM 1450 N N . PRO A 1 184 ? 13.029 0.445 3.839 1.00 96.88 184 PRO A N 1
ATOM 1451 C CA . PRO A 1 184 ? 13.019 0.424 2.384 1.00 96.88 184 PRO A CA 1
ATOM 1452 C C . PRO A 1 184 ? 13.083 1.843 1.811 1.00 96.88 184 PRO A C 1
ATOM 1454 O O . PRO A 1 184 ? 12.737 2.821 2.475 1.00 96.88 184 PRO A O 1
ATOM 1457 N N . THR A 1 185 ? 13.449 1.937 0.539 1.00 97.25 185 THR A N 1
ATOM 1458 C CA . THR A 1 185 ? 13.373 3.175 -0.238 1.00 97.25 185 THR A CA 1
ATOM 1459 C C . THR A 1 185 ? 12.278 3.027 -1.288 1.00 97.25 185 THR A C 1
ATOM 1461 O O . THR A 1 185 ? 12.306 2.086 -2.085 1.00 97.25 185 THR A O 1
ATOM 1464 N N . THR A 1 186 ? 11.313 3.950 -1.311 1.00 96.81 186 THR A N 1
ATOM 1465 C CA . THR A 1 186 ? 10.405 4.087 -2.460 1.00 96.81 186 THR A CA 1
ATOM 1466 C C . THR A 1 186 ? 11.081 4.955 -3.512 1.00 96.81 186 THR A C 1
ATOM 1468 O O . THR A 1 186 ? 11.569 6.044 -3.216 1.00 96.81 186 THR A O 1
ATOM 1471 N N . LEU A 1 187 ? 11.116 4.469 -4.745 1.00 97.56 187 LEU A N 1
ATOM 1472 C CA . LEU A 1 187 ? 11.722 5.151 -5.882 1.00 97.56 187 LEU A CA 1
ATOM 1473 C C . LEU A 1 187 ? 10.621 5.796 -6.720 1.00 97.56 187 LEU A C 1
ATOM 1475 O O . LEU A 1 187 ? 9.636 5.129 -7.023 1.00 97.56 187 LEU A O 1
ATOM 1479 N N . ASN A 1 188 ? 10.805 7.044 -7.137 1.00 97.88 188 ASN A N 1
ATOM 1480 C CA . ASN A 1 188 ? 10.051 7.674 -8.222 1.00 97.88 188 ASN A CA 1
ATOM 1481 C C . ASN A 1 188 ? 10.987 7.872 -9.431 1.00 97.88 188 ASN A C 1
ATOM 1483 O O . ASN A 1 188 ? 12.123 7.406 -9.406 1.00 97.88 188 ASN A O 1
ATOM 1487 N N . ASP A 1 189 ? 10.564 8.537 -10.504 1.00 97.56 189 ASP A N 1
ATOM 1488 C CA . ASP A 1 189 ? 11.470 8.903 -11.600 1.00 97.56 189 ASP A CA 1
ATOM 1489 C C . ASP A 1 189 ? 12.519 9.916 -11.123 1.00 97.56 189 ASP A C 1
ATOM 1491 O O . ASP A 1 189 ? 13.721 9.703 -11.313 1.00 97.56 189 ASP A O 1
ATOM 1495 N N . ASP A 1 190 ? 12.064 10.979 -10.457 1.00 96.06 190 ASP A N 1
ATOM 1496 C CA . ASP A 1 190 ? 12.873 12.173 -10.167 1.00 96.06 190 ASP A CA 1
ATOM 1497 C C . ASP A 1 190 ? 13.478 12.218 -8.767 1.00 96.06 190 ASP A C 1
ATOM 1499 O O . ASP A 1 190 ? 14.450 12.934 -8.535 1.00 96.06 190 ASP A O 1
ATOM 1503 N N . ASP A 1 191 ? 12.955 11.418 -7.847 1.00 96.88 191 ASP A N 1
ATOM 1504 C CA . ASP A 1 191 ? 13.403 11.386 -6.461 1.00 96.88 191 ASP A CA 1
ATOM 1505 C C . ASP A 1 191 ? 13.261 9.984 -5.851 1.00 96.88 191 ASP A C 1
ATOM 1507 O O . ASP A 1 191 ? 12.816 9.024 -6.493 1.00 96.88 191 ASP A O 1
ATOM 1511 N N . GLU A 1 192 ? 13.751 9.858 -4.622 1.00 96.88 192 GLU A N 1
ATOM 1512 C CA . GLU A 1 192 ? 13.757 8.641 -3.821 1.00 96.88 192 GLU A CA 1
ATOM 1513 C C . GLU A 1 192 ? 13.475 9.035 -2.371 1.00 96.88 192 GLU A C 1
ATOM 1515 O O . GLU A 1 192 ? 13.984 10.047 -1.886 1.00 96.88 192 GLU A O 1
ATOM 1520 N N . VAL A 1 193 ? 12.663 8.245 -1.671 1.00 97.31 193 VAL A N 1
ATOM 1521 C CA . VAL A 1 193 ? 12.295 8.511 -0.277 1.00 97.31 193 VAL A CA 1
ATOM 1522 C C . VAL A 1 193 ? 12.646 7.305 0.578 1.00 97.31 193 VAL A C 1
ATOM 1524 O O . VAL A 1 193 ? 12.132 6.204 0.366 1.00 97.31 193 VAL A O 1
ATOM 1527 N N . HIS A 1 194 ? 13.503 7.527 1.572 1.00 97.12 194 HIS A N 1
ATOM 1528 C CA . HIS A 1 194 ? 13.840 6.534 2.587 1.00 97.12 194 HIS A CA 1
ATOM 1529 C C . HIS A 1 194 ? 12.746 6.476 3.648 1.00 97.12 194 HIS A C 1
ATOM 1531 O O . HIS A 1 194 ? 12.464 7.474 4.308 1.00 97.12 194 HIS A O 1
ATOM 1537 N N . LEU A 1 195 ? 12.152 5.301 3.819 1.00 97.31 195 LEU A N 1
ATOM 1538 C CA . LEU A 1 195 ? 11.029 5.092 4.721 1.00 97.31 195 LEU A CA 1
ATOM 1539 C C . LEU A 1 195 ? 11.496 4.486 6.042 1.00 97.31 195 LEU A C 1
ATOM 1541 O O . LEU A 1 195 ? 12.350 3.598 6.081 1.00 97.31 195 LEU A O 1
ATOM 1545 N N . GLN A 1 196 ? 10.869 4.913 7.131 1.00 96.06 196 GLN A N 1
ATOM 1546 C CA . GLN A 1 196 ? 11.017 4.336 8.461 1.00 96.06 196 GLN A CA 1
ATOM 1547 C C . GLN A 1 196 ? 9.733 3.623 8.903 1.00 96.06 196 GLN A C 1
ATOM 1549 O O . GLN A 1 196 ? 8.643 3.945 8.426 1.00 96.06 196 GLN A O 1
ATOM 1554 N N . PRO A 1 197 ? 9.809 2.675 9.859 1.00 96.00 197 PRO A N 1
ATOM 1555 C CA . PRO A 1 197 ? 8.617 2.038 10.407 1.00 96.00 197 PRO A CA 1
ATOM 1556 C C . PRO A 1 197 ? 7.642 3.057 11.013 1.00 96.00 197 PRO A C 1
ATOM 1558 O O . PRO A 1 197 ? 7.940 3.684 12.037 1.00 96.00 197 PRO A O 1
ATOM 1561 N N . GLY A 1 198 ? 6.451 3.152 10.425 1.00 97.19 198 GLY A N 1
ATOM 1562 C CA . GLY A 1 198 ? 5.418 4.134 10.756 1.00 97.19 198 GLY A CA 1
ATOM 1563 C C . GLY A 1 198 ? 5.206 5.217 9.704 1.00 97.19 198 GLY A C 1
ATOM 1564 O O . GLY A 1 198 ? 4.183 5.887 9.771 1.00 97.19 198 GLY A O 1
ATOM 1565 N N . ASP A 1 199 ? 6.086 5.352 8.715 1.00 98.31 199 ASP A N 1
ATOM 1566 C CA . ASP A 1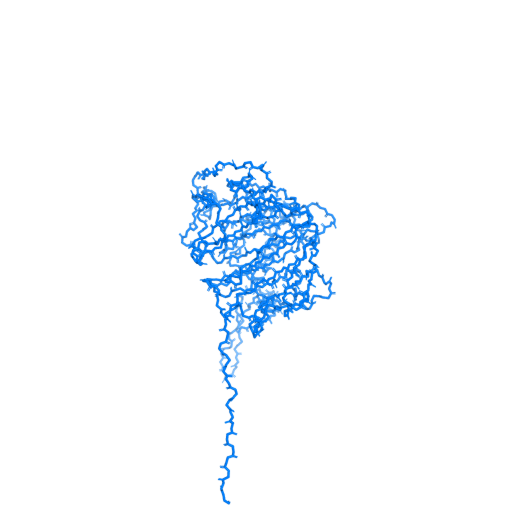 199 ? 5.865 6.295 7.624 1.00 98.31 199 ASP A CA 1
ATOM 1567 C C . ASP A 1 199 ? 4.755 5.787 6.705 1.00 98.31 199 ASP A C 1
ATOM 1569 O O . ASP A 1 199 ? 4.804 4.656 6.199 1.00 98.31 199 ASP A O 1
ATOM 1573 N N . ALA A 1 200 ? 3.747 6.629 6.487 1.00 98.44 200 ALA A N 1
ATOM 1574 C CA . ALA A 1 200 ? 2.715 6.382 5.497 1.00 98.44 200 ALA A CA 1
ATOM 1575 C C . ALA A 1 200 ? 3.152 6.924 4.135 1.00 98.44 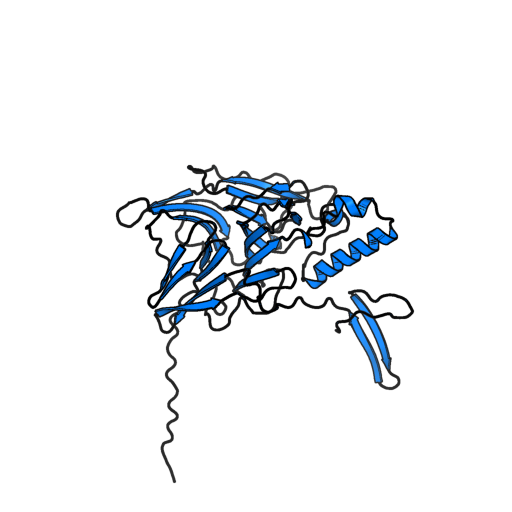200 ALA A C 1
ATOM 1577 O O . ALA A 1 200 ? 3.798 7.966 4.041 1.00 98.44 200 ALA A O 1
ATOM 1578 N N . PHE A 1 201 ? 2.770 6.251 3.058 1.00 97.81 201 PHE A N 1
ATOM 1579 C CA . PHE A 1 201 ? 3.010 6.755 1.716 1.00 97.81 201 PHE A CA 1
ATOM 1580 C C . PHE A 1 201 ? 1.863 6.411 0.772 1.00 97.81 201 PHE A C 1
ATOM 1582 O O . PHE A 1 201 ? 1.240 5.350 0.854 1.00 97.81 201 PHE A O 1
ATOM 1589 N N . VAL A 1 202 ? 1.566 7.358 -0.107 1.00 98.50 202 VAL A N 1
ATOM 1590 C CA . VAL A 1 202 ? 0.427 7.345 -1.016 1.00 98.50 202 VAL A CA 1
ATOM 1591 C C . VAL A 1 202 ? 0.943 7.512 -2.434 1.00 98.50 202 VAL A C 1
ATOM 1593 O O . VAL A 1 202 ? 1.645 8.476 -2.719 1.00 98.50 202 VAL A O 1
ATOM 1596 N N . GLN A 1 203 ? 0.589 6.598 -3.331 1.00 98.12 203 GLN A N 1
ATOM 1597 C CA . GLN A 1 203 ? 1.002 6.668 -4.736 1.00 98.12 203 GLN A CA 1
ATOM 1598 C C . GLN A 1 203 ? -0.233 6.859 -5.612 1.00 98.12 203 GLN A C 1
ATOM 1600 O O . GLN A 1 203 ? -1.130 6.011 -5.632 1.00 98.12 203 GLN A O 1
ATOM 1605 N N . LEU A 1 204 ? -0.283 7.982 -6.328 1.00 97.75 204 LEU A N 1
ATOM 1606 C CA . LEU A 1 204 ? -1.414 8.379 -7.169 1.00 97.75 204 LEU A CA 1
ATOM 1607 C C . LEU A 1 204 ? -1.262 7.818 -8.595 1.00 97.75 204 LEU A C 1
ATOM 1609 O O . LEU A 1 204 ? -1.163 8.571 -9.562 1.00 97.75 204 LEU A O 1
ATOM 1613 N N . GLY A 1 205 ? -1.176 6.488 -8.726 1.00 95.75 205 GLY A N 1
ATOM 1614 C CA . GLY A 1 205 ? -1.007 5.799 -10.018 1.00 95.75 205 GLY A CA 1
ATOM 1615 C C . GLY A 1 205 ? 0.283 6.157 -10.775 1.00 95.75 205 GLY A C 1
ATOM 1616 O O . GLY A 1 205 ? 0.364 5.988 -11.996 1.00 95.75 205 GLY A O 1
ATOM 1617 N N . SER A 1 206 ? 1.279 6.694 -10.069 1.00 95.94 206 SER A N 1
ATOM 1618 C CA . SER A 1 206 ? 2.551 7.145 -10.626 1.00 95.94 206 SER A CA 1
ATOM 1619 C C . SER A 1 206 ? 3.552 5.994 -10.801 1.00 95.94 206 SER A C 1
ATOM 1621 O O . SER A 1 206 ? 3.442 4.935 -10.174 1.00 95.94 206 SER A O 1
ATOM 1623 N N . MET A 1 207 ? 4.540 6.201 -11.679 1.00 97.69 207 MET A N 1
ATOM 1624 C CA . MET A 1 207 ? 5.691 5.302 -11.818 1.00 97.69 207 MET A CA 1
ATOM 1625 C C . MET A 1 207 ? 6.432 5.194 -10.482 1.00 97.69 207 MET A C 1
ATOM 1627 O O . MET A 1 207 ? 6.713 6.210 -9.853 1.00 97.69 207 MET A O 1
ATOM 1631 N N . HIS A 1 208 ? 6.746 3.987 -10.037 1.00 97.19 208 HIS A N 1
ATOM 1632 C CA . HIS A 1 208 ? 7.436 3.779 -8.774 1.00 97.19 208 HIS A CA 1
ATOM 1633 C C . HIS A 1 208 ? 8.212 2.467 -8.749 1.00 97.19 208 HIS A C 1
ATOM 1635 O O . HIS A 1 208 ? 7.931 1.545 -9.510 1.00 97.19 208 HIS A O 1
ATOM 1641 N N . GLY A 1 209 ? 9.164 2.370 -7.831 1.00 95.81 209 GLY A N 1
ATOM 1642 C CA . GLY A 1 209 ? 9.914 1.156 -7.547 1.00 95.81 209 GLY A CA 1
ATOM 1643 C C . GLY A 1 209 ? 10.259 1.044 -6.070 1.00 95.81 209 GLY A C 1
ATOM 1644 O O . GLY A 1 209 ? 9.959 1.922 -5.264 1.00 95.81 209 GLY A O 1
ATOM 1645 N N . TRP A 1 210 ? 10.908 -0.058 -5.731 1.00 94.81 210 TRP A N 1
ATOM 1646 C CA . TRP A 1 210 ? 11.305 -0.415 -4.375 1.00 94.81 210 TRP A CA 1
ATOM 1647 C C . TRP A 1 210 ? 12.763 -0.832 -4.371 1.00 94.81 210 TRP A C 1
ATOM 1649 O O . TRP A 1 210 ? 13.130 -1.735 -5.129 1.00 94.81 210 TRP A O 1
ATOM 1659 N N . ASP A 1 211 ? 13.542 -0.202 -3.503 1.00 95.25 211 ASP A N 1
ATOM 1660 C CA . ASP A 1 211 ? 14.922 -0.563 -3.196 1.00 95.25 211 ASP A CA 1
ATOM 1661 C C . ASP A 1 211 ? 15.070 -0.801 -1.687 1.00 95.25 211 ASP A C 1
ATOM 1663 O O . ASP A 1 211 ? 14.205 -0.441 -0.879 1.00 95.25 211 ASP A O 1
ATOM 1667 N N . LEU A 1 212 ? 16.165 -1.440 -1.302 1.00 94.69 212 LEU A N 1
ATOM 1668 C CA . LEU A 1 212 ? 16.475 -1.751 0.080 1.00 94.69 212 LEU A CA 1
ATOM 1669 C C . LEU A 1 212 ? 17.985 -1.765 0.288 1.00 94.69 212 LEU A C 1
ATOM 1671 O O . LEU A 1 212 ? 18.695 -2.652 -0.183 1.00 94.69 212 LEU A O 1
ATOM 1675 N N . SER A 1 213 ? 18.472 -0.812 1.078 1.00 82.88 213 SER A N 1
ATOM 1676 C CA . SER A 1 213 ? 19.850 -0.808 1.555 1.00 82.88 213 SER A CA 1
ATOM 1677 C C . SER A 1 213 ? 19.937 -1.582 2.873 1.00 82.88 213 SER A C 1
ATOM 1679 O O . SER A 1 213 ? 19.614 -1.046 3.933 1.00 82.88 213 SER A O 1
ATOM 1681 N N . GLY A 1 214 ? 20.346 -2.849 2.831 1.00 84.31 214 GLY A N 1
ATOM 1682 C CA . GLY A 1 214 ? 20.542 -3.656 4.038 1.00 84.31 214 GLY A CA 1
ATOM 1683 C C . GLY A 1 214 ? 20.547 -5.158 3.780 1.00 84.31 214 GLY A C 1
ATOM 1684 O O . GLY A 1 214 ? 20.348 -5.612 2.660 1.00 84.31 214 GLY A O 1
ATOM 1685 N N . ASP A 1 215 ? 20.777 -5.930 4.840 1.00 88.12 215 ASP A N 1
ATOM 1686 C CA . ASP A 1 215 ? 20.784 -7.398 4.842 1.00 88.12 215 ASP A CA 1
ATOM 1687 C C . ASP A 1 215 ? 19.477 -8.010 5.379 1.00 88.12 215 ASP A C 1
ATOM 1689 O O . ASP A 1 215 ? 19.272 -9.221 5.301 1.00 88.12 215 ASP A O 1
ATOM 1693 N N . LYS A 1 216 ? 18.571 -7.179 5.905 1.00 93.38 216 LYS A N 1
ATOM 1694 C CA . LYS A 1 216 ? 17.275 -7.593 6.452 1.00 93.38 216 LYS A CA 1
ATOM 1695 C C . LYS A 1 216 ? 16.137 -7.108 5.577 1.00 93.38 216 LYS A C 1
ATOM 1697 O O . LYS A 1 216 ? 16.110 -5.942 5.198 1.00 93.38 216 LYS A O 1
ATOM 1702 N N . ALA A 1 217 ? 15.173 -7.992 5.340 1.00 95.31 217 ALA A N 1
ATOM 1703 C CA . ALA A 1 217 ? 13.953 -7.664 4.621 1.00 95.31 217 ALA A CA 1
ATOM 1704 C C . ALA A 1 217 ? 13.161 -6.528 5.292 1.00 95.31 217 ALA A C 1
ATOM 1706 O O . ALA A 1 217 ? 13.152 -6.383 6.518 1.00 95.31 217 ALA A O 1
ATOM 1707 N N . ALA A 1 218 ? 12.463 -5.758 4.465 1.00 96.38 218 ALA A N 1
ATOM 1708 C CA . ALA A 1 218 ? 11.486 -4.763 4.872 1.00 96.38 218 ALA A CA 1
ATOM 1709 C C . ALA A 1 218 ? 10.061 -5.235 4.554 1.00 96.38 218 ALA A C 1
ATOM 1711 O O . ALA A 1 218 ? 9.831 -6.006 3.620 1.00 96.38 218 ALA A O 1
ATOM 1712 N N . PHE A 1 219 ? 9.096 -4.744 5.327 1.00 96.81 219 PHE A N 1
ATOM 1713 C CA . PHE A 1 219 ? 7.695 -5.135 5.239 1.00 96.81 219 PHE A CA 1
ATOM 1714 C C . PHE A 1 219 ? 6.815 -3.902 5.075 1.00 96.81 219 PHE A C 1
ATOM 1716 O O . PHE A 1 219 ? 6.808 -3.000 5.915 1.00 96.81 219 PHE A O 1
ATOM 1723 N N . ILE A 1 220 ? 6.034 -3.896 4.002 1.00 97.38 220 ILE A N 1
ATOM 1724 C CA . ILE A 1 220 ? 5.039 -2.869 3.697 1.00 97.38 220 ILE A CA 1
ATOM 1725 C C . ILE A 1 220 ? 3.658 -3.510 3.786 1.00 97.38 220 ILE A C 1
ATOM 1727 O O . ILE A 1 220 ? 3.476 -4.663 3.391 1.00 97.38 220 ILE A O 1
ATOM 1731 N N . GLY A 1 221 ? 2.675 -2.768 4.285 1.00 97.62 221 GLY A N 1
ATOM 1732 C CA . GLY A 1 221 ? 1.275 -3.179 4.255 1.00 97.62 221 GLY A CA 1
ATOM 1733 C C . GLY A 1 221 ? 0.368 -2.024 3.875 1.00 97.62 221 GLY A C 1
ATOM 1734 O O . GLY A 1 221 ? 0.673 -0.870 4.167 1.00 97.62 221 GLY A O 1
ATOM 1735 N N . GLY A 1 222 ? -0.752 -2.318 3.225 1.00 97.19 222 GLY A N 1
ATOM 1736 C CA . GLY A 1 222 ? -1.725 -1.290 2.879 1.00 97.19 222 GLY A CA 1
ATOM 1737 C C . GLY A 1 222 ? -2.678 -1.685 1.767 1.00 97.19 222 GLY A C 1
ATOM 1738 O O . GLY A 1 222 ? -2.782 -2.854 1.401 1.00 97.19 222 GLY A O 1
ATOM 1739 N N . LEU A 1 223 ? -3.430 -0.708 1.280 1.00 97.75 223 LEU A N 1
ATOM 1740 C CA . LEU A 1 223 ? -4.586 -0.919 0.421 1.00 97.75 223 LEU A CA 1
ATOM 1741 C C . LEU A 1 223 ? -4.310 -0.411 -0.995 1.00 97.75 223 LEU A C 1
ATOM 1743 O O . LEU A 1 223 ? -4.006 0.764 -1.178 1.00 97.75 223 LEU A O 1
ATOM 1747 N N . LEU A 1 224 ? -4.466 -1.283 -1.987 1.00 98.00 224 LEU A N 1
ATOM 1748 C CA . LEU A 1 224 ? -4.529 -0.904 -3.397 1.00 98.00 224 LEU A CA 1
ATOM 1749 C C . LEU A 1 224 ? -6.003 -0.761 -3.775 1.00 98.00 224 LEU A C 1
ATOM 1751 O O . LEU A 1 224 ? -6.790 -1.667 -3.500 1.00 98.00 224 LEU A O 1
ATOM 1755 N N . ILE A 1 225 ? -6.385 0.353 -4.389 1.00 97.44 225 ILE A N 1
ATOM 1756 C CA . ILE A 1 225 ? -7.773 0.677 -4.748 1.00 97.44 225 ILE A CA 1
ATOM 1757 C C . ILE A 1 225 ? -7.839 0.948 -6.249 1.00 97.44 225 ILE A C 1
ATOM 1759 O O . ILE A 1 225 ? -6.983 1.666 -6.761 1.00 97.44 225 ILE A O 1
ATOM 1763 N N . ASP A 1 226 ? -8.855 0.422 -6.940 1.00 96.75 226 ASP A N 1
ATOM 1764 C CA . ASP A 1 226 ? -9.096 0.744 -8.355 1.00 96.75 226 ASP A CA 1
ATOM 1765 C C . ASP A 1 226 ? -9.177 2.259 -8.560 1.00 96.75 226 ASP A C 1
ATOM 1767 O O . ASP A 1 226 ? -9.904 2.956 -7.845 1.00 96.75 226 ASP A O 1
ATOM 1771 N N . ALA A 1 227 ? -8.430 2.779 -9.529 1.00 95.81 227 ALA A N 1
ATOM 1772 C CA . ALA A 1 227 ? -8.400 4.204 -9.812 1.00 95.81 227 ALA A CA 1
ATOM 1773 C C . ALA A 1 227 ? -9.287 4.575 -11.005 1.00 95.81 227 ALA A C 1
ATOM 1775 O O . ALA A 1 227 ? -9.456 3.821 -11.969 1.00 95.81 227 ALA A O 1
ATOM 1776 N N . ASP A 1 228 ? -9.821 5.796 -10.986 1.00 95.00 228 ASP A N 1
ATOM 1777 C CA . ASP A 1 228 ? -10.375 6.395 -12.191 1.00 95.00 228 ASP A CA 1
ATOM 1778 C C . ASP A 1 228 ? -9.225 6.813 -13.107 1.00 95.00 228 ASP A C 1
ATOM 1780 O O . ASP A 1 228 ? -8.613 7.867 -12.934 1.00 95.00 228 ASP A O 1
ATOM 1784 N N . ARG A 1 229 ? -8.940 5.988 -14.116 1.00 89.19 229 ARG A N 1
ATOM 1785 C CA . ARG A 1 229 ? -7.887 6.258 -15.105 1.00 89.19 229 ARG A CA 1
ATOM 1786 C C . ARG A 1 229 ? -8.101 7.576 -15.854 1.00 89.19 229 ARG A C 1
ATOM 1788 O O . ARG A 1 229 ? -7.126 8.153 -16.320 1.00 89.19 229 ARG A O 1
ATOM 1795 N N . GLY A 1 230 ? -9.342 8.066 -15.954 1.00 92.62 230 GLY A N 1
ATOM 1796 C CA . GLY A 1 230 ? -9.644 9.373 -16.542 1.00 92.62 230 GLY A CA 1
ATOM 1797 C C . GLY A 1 230 ? -9.192 10.558 -15.682 1.00 92.62 230 GLY A C 1
ATOM 1798 O O . GLY A 1 230 ? -9.051 11.663 -16.200 1.00 92.62 230 GLY A O 1
ATOM 1799 N N . SER A 1 231 ? -8.937 10.337 -14.390 1.00 94.12 231 SER A N 1
ATOM 1800 C CA . SER A 1 231 ? -8.454 11.370 -13.465 1.00 94.12 231 SER A CA 1
ATOM 1801 C C . SER A 1 231 ? -6.937 11.571 -13.513 1.00 94.12 231 SER A C 1
ATOM 1803 O O . SER A 1 231 ? -6.454 12.656 -13.170 1.00 94.12 231 SER A O 1
ATOM 1805 N N . LEU A 1 232 ? -6.183 10.559 -13.967 1.00 92.25 232 LEU A N 1
ATOM 1806 C CA . LEU A 1 232 ? -4.723 10.614 -14.027 1.00 92.25 232 LEU A CA 1
ATOM 1807 C C . LEU A 1 232 ? -4.285 11.846 -14.827 1.00 92.25 232 LEU A C 1
ATOM 1809 O O . LEU A 1 232 ? -4.595 11.998 -16.007 1.00 92.25 232 LEU A O 1
ATOM 1813 N N . THR A 1 233 ? -3.563 12.738 -14.157 1.00 91.38 233 THR A N 1
ATOM 1814 C CA . THR A 1 233 ? -3.101 14.006 -14.719 1.00 91.38 233 THR A CA 1
ATOM 1815 C C . THR A 1 233 ? -1.581 14.071 -14.617 1.00 91.38 233 THR A C 1
ATOM 1817 O O . THR A 1 233 ? -1.001 13.620 -13.635 1.00 91.38 233 THR A O 1
ATOM 1820 N N . GLN A 1 234 ? -0.941 14.664 -15.623 1.00 95.94 234 GLN A N 1
ATOM 1821 C CA . GLN A 1 234 ? 0.443 15.119 -15.525 1.00 95.94 234 GLN A CA 1
ATOM 1822 C C . GLN A 1 234 ? 0.443 16.549 -14.990 1.00 95.94 234 GLN A C 1
ATOM 1824 O O . GLN A 1 234 ? 0.081 17.485 -15.704 1.00 95.94 234 GLN A O 1
ATOM 1829 N N . LEU A 1 235 ? 0.789 16.711 -13.717 1.00 96.19 235 LEU A N 1
ATOM 1830 C CA . LEU A 1 235 ? 0.786 18.007 -13.052 1.00 96.19 235 LEU A CA 1
ATOM 1831 C C . LEU A 1 235 ? 1.860 18.922 -13.652 1.00 96.19 235 LEU A C 1
ATOM 1833 O O . LEU A 1 235 ? 3.023 18.545 -13.761 1.00 96.19 235 LEU A O 1
ATOM 1837 N N . GLU A 1 236 ? 1.482 20.145 -14.018 1.00 93.94 236 GLU A N 1
ATOM 1838 C CA . GLU A 1 236 ? 2.442 21.182 -14.435 1.00 93.94 236 GLU A CA 1
ATOM 1839 C C . GLU A 1 236 ? 3.073 21.892 -13.237 1.00 93.94 236 GLU A C 1
ATOM 1841 O O . GLU A 1 236 ? 4.181 22.416 -13.321 1.00 93.94 236 GLU A O 1
ATOM 1846 N N . ARG A 1 237 ? 2.345 21.928 -12.118 1.00 89.50 237 ARG A N 1
ATOM 1847 C CA . ARG A 1 237 ? 2.784 22.478 -10.837 1.00 89.50 237 ARG A CA 1
ATOM 1848 C C . ARG A 1 237 ? 2.241 21.597 -9.713 1.00 89.50 237 ARG A C 1
ATOM 1850 O O . ARG A 1 237 ? 1.109 21.122 -9.840 1.00 89.50 237 ARG A O 1
ATOM 1857 N N . PRO A 1 238 ? 3.004 21.390 -8.629 1.00 88.94 238 PRO A N 1
ATOM 1858 C CA . PRO A 1 238 ? 2.518 20.643 -7.478 1.00 88.94 238 PRO A CA 1
ATOM 1859 C C . PRO A 1 238 ? 1.346 21.381 -6.823 1.00 88.94 238 PRO A C 1
ATOM 1861 O O . PRO A 1 238 ? 1.357 22.609 -6.696 1.00 88.94 238 PRO A O 1
ATOM 1864 N N . ALA A 1 239 ? 0.336 20.626 -6.393 1.00 87.88 239 ALA A N 1
ATOM 1865 C CA . ALA A 1 239 ? -0.661 21.133 -5.462 1.00 87.88 239 ALA A CA 1
ATOM 1866 C C . ALA A 1 239 ? 0.017 21.546 -4.145 1.00 87.88 239 ALA A C 1
ATOM 1868 O O . ALA A 1 239 ? 1.066 21.016 -3.785 1.00 87.88 239 ALA A O 1
ATOM 1869 N N . ALA A 1 240 ? -0.580 22.485 -3.411 1.00 89.38 240 ALA A N 1
ATOM 1870 C CA . ALA A 1 240 ? -0.113 22.810 -2.067 1.00 89.38 240 ALA A CA 1
ATOM 1871 C C . ALA A 1 240 ? -0.697 21.807 -1.053 1.00 89.38 240 ALA A C 1
ATOM 1873 O O . ALA A 1 240 ? -1.909 21.552 -1.108 1.00 89.38 240 ALA A O 1
ATOM 1874 N N . PRO A 1 241 ? 0.110 21.271 -0.116 1.00 89.69 241 PRO A N 1
ATOM 1875 C CA . PRO A 1 241 ? -0.423 20.471 0.980 1.00 89.69 241 PRO A CA 1
ATOM 1876 C C . PRO A 1 241 ? -1.339 21.332 1.851 1.00 89.69 241 PRO A C 1
ATOM 1878 O O . PRO A 1 241 ? -1.173 22.557 1.941 1.00 89.69 241 PRO A O 1
ATOM 1881 N N . LYS A 1 242 ? -2.321 20.714 2.516 1.00 90.50 242 LYS A N 1
ATOM 1882 C CA . LYS A 1 242 ? -3.073 21.440 3.545 1.00 90.50 242 LYS A CA 1
ATOM 1883 C C . LYS A 1 242 ? -2.142 21.818 4.706 1.00 90.50 242 LYS A C 1
ATOM 1885 O O . LYS A 1 242 ? -1.198 21.084 4.990 1.00 90.50 242 LYS A O 1
ATOM 1890 N N . PRO A 1 243 ? -2.393 22.949 5.396 1.00 86.38 243 PRO A N 1
ATOM 1891 C CA . PRO A 1 243 ? -1.602 23.324 6.560 1.00 86.38 243 PRO A CA 1
ATOM 1892 C C . PRO A 1 243 ? -1.579 22.199 7.594 1.00 86.38 243 PRO A C 1
ATOM 1894 O O . PRO A 1 243 ? -2.630 21.675 7.964 1.00 86.38 243 PRO A O 1
ATOM 1897 N N . GLY A 1 244 ? -0.378 21.848 8.051 1.00 80.19 244 GLY A N 1
ATOM 1898 C CA . GLY A 1 244 ? -0.176 20.807 9.050 1.00 80.19 244 GLY A CA 1
ATOM 1899 C C . GLY A 1 244 ? -0.915 21.104 10.356 1.00 80.19 244 GLY A C 1
ATOM 1900 O O . GLY A 1 244 ? -0.928 22.239 10.838 1.00 80.19 244 GLY A O 1
ATOM 1901 N N . SER A 1 245 ? -1.479 20.069 10.966 1.00 80.12 245 SER A N 1
ATOM 1902 C CA . SER A 1 245 ? -1.971 20.105 12.344 1.00 80.12 245 SER A CA 1
ATOM 1903 C C . SER A 1 245 ? -0.867 19.675 13.306 1.00 80.12 245 SER A C 1
ATOM 1905 O O . SER A 1 245 ? -0.079 18.783 13.001 1.00 80.12 245 SER A O 1
ATOM 1907 N N . ARG A 1 246 ? -0.823 20.277 14.496 1.00 81.62 246 ARG A N 1
ATOM 1908 C CA . ARG A 1 246 ? 0.009 19.772 15.596 1.00 81.62 246 ARG A CA 1
ATOM 1909 C C . ARG A 1 246 ? -0.682 18.573 16.255 1.00 81.62 246 ARG A C 1
ATOM 1911 O O . ARG A 1 246 ? -1.911 18.574 16.311 1.00 81.62 246 ARG A O 1
ATOM 1918 N N . PRO A 1 247 ? 0.072 17.609 16.811 1.00 83.19 247 PRO A N 1
ATOM 1919 C CA . PRO A 1 247 ? 1.519 17.635 17.097 1.00 83.19 247 PRO A CA 1
ATOM 1920 C C . PRO A 1 247 ? 2.487 17.262 15.957 1.00 83.19 247 PRO A C 1
ATOM 1922 O O . PRO A 1 247 ? 3.677 17.510 16.125 1.00 83.19 247 PRO A O 1
ATOM 1925 N N . GLY A 1 248 ? 2.029 16.721 14.826 1.00 91.81 248 GLY A N 1
ATOM 1926 C CA . GLY A 1 248 ? 2.917 16.231 13.762 1.00 91.81 248 GLY A CA 1
ATOM 1927 C C . GLY A 1 248 ? 3.451 14.834 14.079 1.00 91.81 248 GLY A C 1
ATOM 1928 O O . GLY A 1 248 ? 4.657 14.602 14.108 1.00 91.81 248 GLY A O 1
ATOM 1929 N N . ARG A 1 249 ? 2.541 13.910 14.393 1.00 94.25 249 ARG A N 1
ATOM 1930 C CA . ARG A 1 249 ? 2.837 12.518 14.768 1.00 94.25 249 ARG A CA 1
ATOM 1931 C C . ARG A 1 249 ? 2.928 11.578 13.580 1.00 94.25 249 ARG A C 1
ATOM 1933 O O . ARG A 1 249 ? 3.672 10.602 13.642 1.00 94.25 249 ARG A O 1
ATOM 1940 N N . PHE A 1 250 ? 2.152 11.830 12.532 1.00 96.69 250 PHE A N 1
ATOM 1941 C CA . PHE A 1 250 ? 1.950 10.854 11.465 1.00 96.69 250 PHE A CA 1
ATOM 1942 C C . PHE A 1 250 ? 2.591 11.341 10.173 1.00 96.69 250 PHE A C 1
ATOM 1944 O O . PHE A 1 250 ? 2.012 12.147 9.445 1.00 96.69 250 PHE A O 1
ATOM 1951 N N . LYS A 1 251 ? 3.813 10.866 9.913 1.00 97.38 251 LYS A N 1
ATOM 1952 C CA . LYS A 1 251 ? 4.562 11.179 8.696 1.00 97.38 251 LYS A CA 1
ATOM 1953 C C . LYS A 1 251 ? 3.828 10.625 7.477 1.00 97.38 251 LYS A C 1
ATOM 1955 O O . LYS A 1 251 ? 3.406 9.465 7.492 1.00 97.38 251 LYS A O 1
ATOM 1960 N N . ARG A 1 252 ? 3.699 11.433 6.422 1.00 97.19 252 ARG A N 1
ATOM 1961 C CA . ARG A 1 252 ? 3.189 10.958 5.136 1.00 97.19 252 ARG A CA 1
ATOM 1962 C C . ARG A 1 252 ? 4.017 11.457 3.960 1.00 97.19 252 ARG A C 1
ATOM 1964 O O . ARG A 1 252 ? 4.507 12.584 3.957 1.00 97.19 252 ARG A O 1
ATOM 1971 N N . TYR A 1 253 ? 4.077 10.614 2.942 1.00 97.62 253 TYR A N 1
ATOM 1972 C CA . TYR A 1 253 ? 4.606 10.928 1.625 1.00 97.62 253 TYR A CA 1
ATOM 1973 C C . TYR A 1 253 ? 3.509 10.725 0.587 1.00 97.62 253 TYR A C 1
ATOM 1975 O O . TYR A 1 253 ? 2.758 9.755 0.657 1.00 97.62 253 TYR A O 1
ATOM 1983 N N . VAL A 1 254 ? 3.394 11.613 -0.389 1.00 98.31 254 VAL A N 1
ATOM 1984 C CA . VAL A 1 254 ? 2.456 11.451 -1.504 1.00 98.31 254 VAL A CA 1
ATOM 1985 C C . VAL A 1 254 ? 3.231 11.630 -2.791 1.00 98.31 254 VAL A C 1
ATOM 1987 O O . VAL A 1 254 ? 3.910 12.641 -2.932 1.00 98.31 254 VAL A O 1
ATOM 1990 N N . SER A 1 255 ? 3.141 10.683 -3.722 1.00 98.00 255 SER A N 1
ATOM 1991 C CA . SER A 1 255 ? 3.742 10.795 -5.051 1.00 98.00 255 SER A CA 1
ATOM 1992 C C . SER A 1 255 ? 2.686 10.905 -6.144 1.00 98.00 255 SER A C 1
ATOM 1994 O O . SER A 1 255 ? 1.590 10.346 -6.054 1.00 98.00 255 SER A O 1
ATOM 1996 N N . ALA A 1 256 ? 3.024 11.663 -7.182 1.00 97.81 256 ALA A N 1
ATOM 1997 C CA . ALA A 1 256 ? 2.160 11.948 -8.320 1.00 97.81 256 ALA A CA 1
ATOM 1998 C C . ALA A 1 256 ? 2.967 11.923 -9.623 1.00 97.81 256 ALA A C 1
ATOM 2000 O O . ALA A 1 256 ? 4.179 11.706 -9.615 1.00 97.81 256 ALA A O 1
ATOM 2001 N N . THR A 1 257 ? 2.282 12.132 -10.747 1.00 97.31 257 THR A N 1
ATOM 2002 C CA . THR A 1 257 ? 2.911 12.243 -12.066 1.00 97.31 257 THR A CA 1
ATOM 2003 C C . THR A 1 257 ? 2.961 13.707 -12.495 1.00 97.31 257 THR A C 1
ATOM 2005 O O . THR A 1 257 ? 1.942 14.397 -12.488 1.00 97.31 257 THR A O 1
ATOM 2008 N N . PHE A 1 258 ? 4.132 14.175 -12.911 1.00 97.56 258 PHE A N 1
ATOM 2009 C CA . PHE A 1 258 ? 4.385 15.527 -13.395 1.00 97.56 258 PHE A CA 1
ATOM 2010 C C . PHE A 1 258 ? 4.595 15.540 -14.908 1.00 97.56 258 PHE A C 1
ATOM 2012 O O . PHE A 1 258 ? 5.069 14.567 -15.505 1.00 97.56 258 PHE A O 1
ATOM 2019 N N . ARG A 1 259 ? 4.223 16.653 -15.548 1.00 97.12 259 ARG A N 1
ATOM 2020 C CA . ARG A 1 259 ? 4.458 16.857 -16.980 1.00 97.12 259 ARG A CA 1
ATOM 2021 C C . ARG A 1 259 ? 5.960 16.862 -17.242 1.00 97.12 259 ARG A C 1
ATOM 2023 O O . ARG A 1 259 ? 6.713 17.556 -16.570 1.00 97.12 259 ARG A O 1
ATOM 2030 N N . SER A 1 260 ? 6.371 16.132 -18.270 1.00 96.12 260 SER A N 1
ATOM 2031 C CA . SER A 1 260 ? 7.760 16.056 -18.710 1.00 96.12 260 SER A CA 1
ATOM 2032 C C . SER A 1 260 ? 7.834 16.192 -20.233 1.00 96.12 260 SER A C 1
ATOM 2034 O O . SER A 1 260 ? 6.910 15.808 -20.953 1.00 96.12 260 SER A O 1
ATOM 2036 N N . SER A 1 261 ? 8.919 16.795 -20.719 1.00 95.00 261 SER A N 1
ATOM 2037 C CA . SER A 1 261 ? 9.205 16.935 -22.151 1.00 95.00 261 SER A CA 1
ATOM 2038 C C . SER A 1 261 ? 9.898 15.703 -22.741 1.00 95.00 261 SER A C 1
ATOM 2040 O O . SER A 1 261 ? 9.791 15.470 -23.942 1.00 95.00 261 SER A O 1
ATOM 2042 N N . ASP A 1 262 ? 10.595 14.919 -21.915 1.00 93.19 262 ASP A N 1
ATOM 2043 C CA . ASP A 1 262 ? 11.388 13.746 -22.298 1.00 93.19 262 ASP A CA 1
ATOM 2044 C C . ASP A 1 262 ? 10.646 12.411 -22.117 1.00 93.19 262 ASP A C 1
ATOM 2046 O O . ASP A 1 262 ? 11.017 11.413 -22.732 1.00 93.19 262 ASP A O 1
ATOM 2050 N N . LYS A 1 263 ? 9.578 12.385 -21.313 1.00 93.88 263 LYS A N 1
ATOM 2051 C CA . LYS A 1 263 ? 8.779 11.196 -21.011 1.00 93.88 263 LYS A CA 1
ATOM 2052 C C . LYS A 1 263 ? 7.298 11.496 -21.268 1.00 93.88 263 LYS A C 1
ATOM 2054 O O . LYS A 1 263 ? 6.647 12.095 -20.415 1.00 93.88 263 LYS A O 1
ATOM 2059 N N . PRO A 1 264 ? 6.715 11.052 -22.404 1.00 93.25 264 PRO A N 1
ATOM 2060 C CA . PRO A 1 264 ? 5.317 11.336 -22.755 1.00 93.25 264 PRO A CA 1
ATOM 2061 C C . PRO A 1 264 ? 4.285 10.879 -21.718 1.00 93.25 264 PRO A C 1
ATOM 2063 O O . PRO A 1 264 ? 3.206 11.457 -21.633 1.00 93.25 264 PRO A O 1
ATOM 2066 N N . ALA A 1 265 ? 4.608 9.854 -20.923 1.00 91.25 265 ALA A N 1
ATOM 2067 C CA . ALA A 1 265 ? 3.774 9.380 -19.818 1.00 91.25 265 ALA A CA 1
ATOM 2068 C C . ALA A 1 265 ? 3.841 10.278 -18.565 1.00 91.25 265 ALA A C 1
ATOM 2070 O O . ALA A 1 265 ? 3.029 10.105 -17.658 1.00 91.25 265 ALA A O 1
ATOM 2071 N N . GLY A 1 266 ? 4.739 11.266 -18.545 1.00 95.44 266 GLY A N 1
ATOM 2072 C CA . GLY A 1 266 ? 5.085 12.066 -17.379 1.00 95.44 266 GLY A CA 1
ATOM 2073 C C . GLY A 1 266 ? 6.134 11.371 -16.514 1.00 95.44 266 GLY A C 1
ATOM 2074 O O . GLY A 1 266 ? 6.373 10.169 -16.656 1.00 95.44 266 GLY A O 1
ATOM 2075 N N . ARG A 1 267 ? 6.769 12.140 -15.630 1.00 96.94 267 ARG A N 1
ATOM 2076 C CA . ARG A 1 267 ? 7.750 11.644 -14.656 1.00 96.94 267 ARG A CA 1
ATOM 2077 C C . ARG A 1 267 ? 7.132 11.669 -13.270 1.00 96.94 267 ARG A C 1
ATOM 2079 O O . ARG A 1 267 ? 6.423 12.614 -12.931 1.00 96.94 267 ARG A O 1
ATOM 2086 N N . SER A 1 268 ? 7.324 10.615 -12.492 1.00 97.69 268 SER A N 1
ATOM 2087 C CA . SER A 1 268 ? 6.849 10.591 -11.115 1.00 97.69 268 SER A CA 1
ATOM 2088 C C . SER A 1 268 ? 7.801 11.296 -10.154 1.00 97.69 268 SER A C 1
ATOM 2090 O O . SER A 1 268 ? 9.020 11.264 -10.322 1.00 97.69 268 SER A O 1
ATOM 2092 N N . GLY A 1 269 ? 7.232 11.874 -9.102 1.00 97.44 269 GLY A N 1
ATOM 2093 C CA . GLY A 1 269 ? 7.982 12.497 -8.015 1.00 97.44 269 GLY A CA 1
ATOM 2094 C C . GLY A 1 269 ? 7.115 12.715 -6.782 1.00 97.44 269 GLY A C 1
ATOM 2095 O O . GLY A 1 269 ? 5.907 12.442 -6.789 1.00 97.44 269 GLY A O 1
ATOM 2096 N N . VAL A 1 270 ? 7.732 13.223 -5.724 1.00 97.25 270 VAL A N 1
ATOM 2097 C CA . VAL A 1 270 ? 7.076 13.606 -4.476 1.00 97.25 270 VAL A CA 1
ATOM 2098 C C . VAL A 1 270 ? 6.212 14.848 -4.696 1.00 97.25 270 VAL A C 1
ATOM 2100 O O . VAL A 1 270 ? 6.676 15.910 -5.104 1.00 97.25 270 VAL A O 1
ATOM 2103 N N . LEU A 1 271 ? 4.926 14.707 -4.386 1.00 97.31 271 LEU A N 1
ATOM 2104 C CA . LEU A 1 271 ? 3.957 15.790 -4.282 1.00 97.31 271 LEU A CA 1
ATOM 2105 C C . LEU A 1 271 ? 3.945 16.377 -2.864 1.00 97.31 271 LEU A C 1
ATOM 2107 O O . LEU A 1 271 ? 4.030 17.594 -2.716 1.00 97.31 271 LEU A O 1
ATOM 2111 N N . PHE A 1 272 ? 3.871 15.524 -1.836 1.00 97.25 272 PHE A N 1
ATOM 2112 C CA . PHE A 1 272 ? 3.907 15.932 -0.426 1.00 97.25 272 PHE A CA 1
ATOM 2113 C C . PHE A 1 272 ? 4.927 15.106 0.359 1.00 97.25 272 PHE A C 1
ATOM 2115 O O . PHE A 1 272 ? 4.973 13.885 0.224 1.00 97.25 272 PHE A O 1
ATOM 2122 N N . ASP A 1 273 ? 5.693 15.781 1.212 1.00 96.00 273 ASP A N 1
ATOM 2123 C CA . ASP A 1 273 ? 6.589 15.201 2.215 1.00 96.00 273 ASP A CA 1
ATOM 2124 C C . ASP A 1 273 ? 6.393 15.990 3.516 1.00 96.00 273 ASP A C 1
ATOM 2126 O O . ASP A 1 273 ? 7.057 16.991 3.790 1.00 96.00 273 ASP A O 1
ATOM 2130 N N . ASP A 1 274 ? 5.389 15.593 4.293 1.00 95.56 274 ASP A N 1
ATOM 2131 C CA . ASP A 1 274 ? 4.896 16.357 5.437 1.00 95.56 274 ASP A CA 1
ATOM 2132 C C . ASP A 1 274 ? 4.401 15.420 6.551 1.00 95.56 274 ASP A C 1
ATOM 2134 O O . ASP A 1 274 ? 4.830 14.267 6.659 1.00 95.56 274 ASP A O 1
ATOM 2138 N N . PHE A 1 275 ? 3.562 15.945 7.436 1.00 96.06 275 PHE A N 1
ATOM 2139 C CA . PHE A 1 275 ? 2.812 15.175 8.419 1.00 96.06 275 PHE A CA 1
ATOM 2140 C C . PHE A 1 275 ? 1.323 15.324 8.118 1.00 96.06 275 PHE A C 1
ATOM 2142 O O . PHE A 1 275 ? 0.916 16.288 7.467 1.00 96.06 275 PHE A O 1
ATOM 2149 N N . SER A 1 276 ? 0.510 14.397 8.626 1.00 95.81 276 SER A N 1
ATOM 2150 C CA . SER A 1 276 ? -0.948 14.469 8.549 1.00 95.81 276 SER A CA 1
ATOM 2151 C C . SER A 1 276 ? -1.440 15.895 8.857 1.00 95.81 276 SER A C 1
ATOM 2153 O O . SER A 1 276 ? -1.198 16.410 9.952 1.00 95.81 276 SER A O 1
ATOM 2155 N N . PRO A 1 277 ? -2.170 16.547 7.936 1.00 93.75 277 PRO A N 1
ATOM 2156 C CA . PRO A 1 277 ? -2.707 17.887 8.154 1.00 93.75 277 PRO A CA 1
ATOM 2157 C C . PRO A 1 277 ? -3.992 17.870 8.990 1.00 93.75 277 PRO A C 1
ATOM 2159 O O . PRO A 1 277 ? -4.616 18.904 9.216 1.00 93.75 277 PRO A O 1
ATOM 2162 N N . ASN A 1 278 ? -4.431 16.683 9.412 1.00 93.19 278 ASN A N 1
ATOM 2163 C CA . ASN A 1 278 ? -5.695 16.463 10.095 1.00 93.19 278 ASN A CA 1
ATOM 2164 C C . ASN A 1 278 ? -5.505 15.497 11.259 1.00 93.19 278 ASN A C 1
ATOM 2166 O O . ASN A 1 278 ? -6.018 14.381 11.252 1.00 93.19 278 ASN A O 1
ATOM 2170 N N . GLU A 1 279 ? -4.683 15.917 12.213 1.00 93.19 279 GLU A N 1
ATOM 2171 C CA . GLU A 1 279 ? -4.444 15.255 13.486 1.00 93.19 279 GLU A CA 1
ATOM 2172 C C . GLU A 1 279 ? -5.407 15.771 14.551 1.00 93.19 279 GLU A C 1
ATOM 2174 O O . GLU A 1 279 ? -5.687 16.968 14.639 1.00 93.19 279 GLU A O 1
ATOM 2179 N N . ALA A 1 280 ? -5.905 14.852 15.372 1.00 91.69 280 ALA A N 1
ATOM 2180 C CA . ALA A 1 280 ? -6.789 15.161 16.482 1.00 91.69 280 ALA A CA 1
ATOM 2181 C C . ALA A 1 280 ? -6.528 14.229 17.667 1.00 91.69 280 ALA A C 1
ATOM 2183 O O . ALA A 1 280 ? -6.170 13.059 17.494 1.00 91.69 280 ALA A O 1
ATOM 2184 N N . GLU A 1 281 ? -6.746 14.751 18.873 1.00 93.81 281 GLU A N 1
ATOM 2185 C CA . GLU A 1 281 ? -6.886 13.929 20.070 1.00 93.81 281 GLU A CA 1
ATOM 2186 C C . GLU A 1 281 ? -8.144 13.066 19.965 1.00 93.81 281 GLU A C 1
ATOM 2188 O O . GLU A 1 281 ? -9.195 13.487 19.475 1.00 93.81 281 GLU A O 1
ATOM 2193 N N . ILE A 1 282 ? -8.026 11.832 20.434 1.00 90.88 282 ILE A N 1
ATOM 2194 C CA . ILE A 1 282 ? -9.151 10.930 20.624 1.00 90.88 282 ILE A CA 1
ATOM 2195 C C . ILE A 1 282 ? -9.503 10.999 22.100 1.00 90.88 282 ILE A C 1
ATOM 2197 O O . ILE A 1 282 ? -8.638 10.770 22.947 1.00 90.88 282 ILE A O 1
ATOM 2201 N N . HIS A 1 283 ? -10.768 11.268 22.401 1.00 91.31 283 HIS A N 1
ATOM 2202 C CA . HIS A 1 283 ? -11.283 11.301 23.764 1.00 91.31 283 HIS A CA 1
ATOM 2203 C C . HIS A 1 283 ? -12.275 10.158 23.983 1.00 91.31 283 HIS A C 1
ATOM 2205 O O . HIS A 1 283 ? -13.005 9.785 23.063 1.00 91.31 283 HIS A O 1
ATOM 2211 N N . ASP A 1 284 ? -12.299 9.599 25.191 1.00 88.69 284 ASP A N 1
ATOM 2212 C CA . ASP A 1 284 ? -13.389 8.720 25.619 1.00 88.69 284 ASP A CA 1
ATOM 2213 C C . ASP A 1 284 ? -14.633 9.520 26.047 1.00 88.69 284 ASP A C 1
ATOM 2215 O O . ASP A 1 284 ? -14.655 10.752 26.009 1.00 88.69 284 ASP A O 1
ATOM 2219 N N . GLU A 1 285 ? -15.686 8.817 26.470 1.00 88.75 285 GLU A N 1
ATOM 2220 C CA . GLU A 1 285 ? -16.954 9.421 26.909 1.00 88.75 285 GLU A CA 1
ATOM 2221 C C . GLU A 1 285 ? -16.802 10.366 28.114 1.00 88.75 285 GLU A C 1
ATOM 2223 O O . GLU A 1 285 ? -17.640 11.241 28.315 1.00 88.75 285 GLU A O 1
ATOM 2228 N N . SER A 1 286 ? -15.730 10.220 28.902 1.00 91.50 286 SER A N 1
ATOM 2229 C CA . SER A 1 286 ? -15.421 11.104 30.033 1.00 91.50 286 SER A CA 1
ATOM 2230 C C . SER A 1 286 ? -14.627 12.351 29.626 1.00 91.50 286 SER A C 1
ATOM 2232 O O . SER A 1 286 ? -14.346 13.205 30.466 1.00 91.50 286 SER A O 1
ATOM 2234 N N . GLY A 1 287 ? -14.245 12.463 28.350 1.00 91.88 287 GLY A N 1
ATOM 2235 C CA . GLY A 1 287 ? -13.381 13.523 27.834 1.00 91.88 287 GLY A CA 1
ATOM 2236 C C . GLY A 1 287 ? -11.886 13.263 28.044 1.00 91.88 287 GLY A C 1
ATOM 2237 O O . GLY A 1 287 ? -11.060 14.096 27.662 1.00 91.88 287 GLY A O 1
ATOM 2238 N N . LYS A 1 288 ? -11.499 12.116 28.613 1.00 93.44 288 LYS A N 1
ATOM 2239 C CA . LYS A 1 288 ? -10.091 11.759 28.799 1.00 93.44 288 LYS A CA 1
ATOM 2240 C C . LYS A 1 288 ? -9.455 11.438 27.449 1.00 93.44 288 LYS A C 1
ATOM 2242 O O . LYS A 1 288 ? -9.998 10.654 26.674 1.00 93.44 288 LYS A O 1
ATOM 2247 N N . VAL A 1 289 ? -8.264 11.985 27.205 1.00 94.38 289 VAL A N 1
ATOM 2248 C CA . VAL A 1 289 ? -7.452 11.642 26.030 1.00 94.38 289 VAL A CA 1
ATOM 2249 C C . VAL A 1 289 ? -7.050 10.168 26.095 1.00 94.38 289 VAL A C 1
ATOM 2251 O O . VAL A 1 289 ? -6.401 9.720 27.044 1.00 94.38 289 VAL A O 1
ATOM 2254 N N . VAL A 1 290 ? -7.429 9.418 25.066 1.00 94.75 290 VAL A N 1
ATOM 2255 C CA . VAL A 1 290 ? -7.112 7.997 24.880 1.00 94.75 290 VAL A CA 1
ATOM 2256 C C . VAL A 1 290 ? -6.115 7.753 23.751 1.00 94.75 290 VAL A C 1
ATOM 2258 O O . VAL A 1 290 ? -5.633 6.630 23.598 1.00 94.75 290 VAL A O 1
ATOM 2261 N N . GLY A 1 291 ? -5.772 8.779 22.972 1.00 94.44 291 GLY A N 1
ATOM 2262 C CA . GLY A 1 291 ? -4.810 8.669 21.883 1.00 94.44 291 GLY A CA 1
ATOM 2263 C C . GLY A 1 291 ? -4.873 9.827 20.896 1.00 94.44 291 GLY A C 1
ATOM 2264 O O . GLY A 1 291 ? -5.486 10.856 21.169 1.00 94.44 291 GLY A O 1
ATOM 2265 N N . TRP A 1 292 ? -4.268 9.617 19.729 1.00 94.50 292 TRP A N 1
ATOM 2266 C CA . TRP A 1 292 ? -4.294 10.539 18.596 1.00 94.50 292 TRP A CA 1
ATOM 2267 C C . TRP A 1 292 ? -4.634 9.793 17.311 1.00 94.50 292 TRP A C 1
ATOM 2269 O O . TRP A 1 292 ? -4.253 8.636 17.129 1.00 94.50 292 TRP A O 1
ATOM 2279 N N . ALA A 1 293 ? -5.323 10.469 16.403 1.00 94.81 293 ALA A N 1
ATOM 2280 C CA . ALA A 1 293 ? -5.559 10.004 15.044 1.00 94.81 293 ALA A CA 1
ATOM 2281 C C . ALA A 1 293 ? -5.071 11.046 14.042 1.00 94.81 293 ALA A C 1
ATOM 2283 O O . ALA A 1 293 ? -5.100 12.236 14.343 1.00 94.81 293 ALA A O 1
ATOM 2284 N N . GLY A 1 294 ? -4.682 10.602 12.847 1.00 95.44 294 GLY A N 1
ATOM 2285 C CA . GLY A 1 294 ? -4.346 11.459 11.713 1.00 95.44 294 GLY A CA 1
ATOM 2286 C C . GLY A 1 294 ? -4.845 10.865 10.401 1.00 95.44 294 GLY A C 1
ATOM 2287 O O . GLY A 1 294 ? -4.546 9.707 10.100 1.00 95.44 294 GLY A O 1
ATOM 2288 N N . ASP A 1 295 ? -5.614 11.632 9.627 1.00 96.56 295 ASP A N 1
ATOM 2289 C CA . ASP A 1 295 ? -6.009 11.211 8.279 1.00 96.56 295 ASP A CA 1
ATOM 2290 C C . ASP A 1 295 ? -4.889 11.492 7.277 1.00 96.56 295 ASP A C 1
ATOM 2292 O O . ASP A 1 295 ? -4.458 12.629 7.107 1.00 96.56 295 ASP A O 1
ATOM 2296 N N . ILE A 1 296 ? -4.454 10.443 6.582 1.00 97.44 296 ILE A N 1
ATOM 2297 C CA . ILE A 1 296 ? -3.356 10.489 5.612 1.00 97.44 296 ILE A CA 1
ATOM 2298 C C . ILE A 1 296 ? -3.874 10.832 4.218 1.00 97.44 296 ILE A C 1
ATOM 2300 O O . ILE A 1 296 ? -3.303 11.680 3.531 1.00 97.44 296 ILE A O 1
ATOM 2304 N N . TRP A 1 297 ? -4.961 10.169 3.812 1.00 97.12 297 TRP A N 1
ATOM 2305 C CA . TRP A 1 297 ? -5.612 10.347 2.516 1.00 97.12 297 TRP A CA 1
ATOM 2306 C C . TRP A 1 297 ? -7.080 9.928 2.581 1.00 97.12 297 TRP A C 1
ATOM 2308 O O . TRP A 1 297 ? -7.454 9.050 3.371 1.00 97.12 297 TRP A O 1
ATOM 2318 N N . ARG A 1 298 ? -7.923 10.531 1.740 1.00 95.31 298 ARG A N 1
ATOM 2319 C CA . ARG A 1 298 ? -9.351 10.208 1.650 1.00 95.31 298 ARG A CA 1
ATOM 2320 C C . ARG A 1 298 ? -9.780 10.062 0.195 1.00 95.31 298 ARG A C 1
ATOM 2322 O O . ARG A 1 298 ? -9.360 10.824 -0.665 1.00 95.31 298 ARG A O 1
ATOM 2329 N N . THR A 1 299 ? -10.681 9.125 -0.065 1.00 93.62 299 THR A N 1
ATOM 2330 C CA . THR A 1 299 ? -11.413 9.032 -1.333 1.00 93.62 299 THR A CA 1
ATOM 2331 C C . THR A 1 299 ? -12.901 9.272 -1.091 1.00 93.62 299 THR A C 1
ATOM 2333 O O . THR A 1 299 ? -13.399 9.137 0.030 1.00 93.62 299 THR A O 1
ATOM 2336 N N . SER A 1 300 ? -13.629 9.644 -2.141 1.00 88.94 300 SER A N 1
ATOM 2337 C CA . SER A 1 300 ? -15.071 9.937 -2.101 1.00 88.94 300 SER A CA 1
ATOM 2338 C C . SER A 1 300 ? -15.886 9.107 -3.102 1.00 88.94 300 SER A C 1
ATOM 2340 O O . SER A 1 300 ? -17.098 9.288 -3.215 1.00 88.94 300 SER A O 1
ATOM 2342 N N . ALA A 1 301 ? -15.239 8.187 -3.819 1.00 85.94 301 ALA A N 1
ATOM 2343 C CA . ALA A 1 301 ? -15.847 7.339 -4.834 1.00 85.94 301 ALA A CA 1
ATOM 2344 C C . ALA A 1 301 ? -15.202 5.944 -4.845 1.00 85.94 301 ALA A C 1
ATOM 2346 O O . ALA A 1 301 ? -14.087 5.762 -4.352 1.00 85.94 301 ALA A O 1
ATOM 2347 N N . GLY A 1 302 ? -15.924 4.970 -5.417 1.00 78.94 302 GLY A N 1
ATOM 2348 C CA . GLY A 1 302 ? -15.461 3.580 -5.511 1.00 78.94 302 GLY A CA 1
ATOM 2349 C C . GLY A 1 302 ? -14.231 3.419 -6.404 1.00 78.94 302 GLY A C 1
ATOM 2350 O O . GLY A 1 302 ? -13.374 2.596 -6.103 1.00 78.94 302 GLY A O 1
ATOM 2351 N N . LYS A 1 303 ? -14.119 4.265 -7.436 1.00 89.44 303 LYS A N 1
ATOM 2352 C CA . LYS A 1 303 ? -12.873 4.505 -8.163 1.00 89.44 303 LYS A CA 1
ATOM 2353 C C . LYS A 1 303 ? -12.164 5.706 -7.559 1.00 89.44 303 LYS A C 1
ATOM 2355 O O . LYS A 1 303 ? -12.770 6.770 -7.425 1.00 89.44 303 LYS A O 1
ATOM 2360 N N . ALA A 1 304 ? -10.906 5.534 -7.185 1.00 94.25 304 ALA A N 1
ATOM 2361 C CA . ALA A 1 304 ? -10.116 6.585 -6.570 1.00 94.25 304 ALA A CA 1
ATOM 2362 C C . ALA A 1 304 ? -9.697 7.652 -7.593 1.00 94.25 304 ALA A C 1
ATOM 2364 O O . ALA A 1 304 ? -9.215 7.321 -8.675 1.00 94.25 304 ALA A O 1
ATOM 2365 N N . ASP A 1 305 ? -9.838 8.927 -7.227 1.00 95.25 305 ASP A N 1
ATOM 2366 C CA . ASP A 1 305 ? -9.190 10.031 -7.938 1.00 95.25 305 ASP A CA 1
ATOM 2367 C C . ASP A 1 305 ? -7.680 9.989 -7.656 1.00 95.25 305 ASP A C 1
ATOM 2369 O O . ASP A 1 305 ? -7.252 9.985 -6.497 1.00 95.25 305 ASP A O 1
ATOM 2373 N N . ILE A 1 306 ? -6.890 9.937 -8.725 1.00 96.25 306 ILE A N 1
ATOM 2374 C CA . ILE A 1 306 ? -5.423 9.919 -8.706 1.00 96.25 306 ILE A CA 1
ATOM 2375 C C . ILE A 1 306 ? -4.834 11.124 -9.455 1.00 96.25 306 ILE A C 1
ATOM 2377 O O . ILE A 1 306 ? -3.697 11.094 -9.917 1.00 96.25 306 ILE A O 1
ATOM 2381 N N . SER A 1 307 ? -5.600 12.206 -9.592 1.00 95.62 307 SER A N 1
ATOM 2382 C CA . SER A 1 307 ? -5.178 13.409 -10.312 1.00 95.62 307 SER A CA 1
ATOM 2383 C C . SER A 1 307 ? -4.059 14.185 -9.617 1.00 95.62 307 SER A C 1
ATOM 2385 O O . SER A 1 307 ? -3.305 14.888 -10.286 1.00 95.62 307 SER A O 1
ATOM 2387 N N . GLY A 1 308 ? -3.976 14.106 -8.283 1.00 94.69 308 GLY A N 1
ATOM 2388 C CA . GLY A 1 308 ? -3.019 14.867 -7.470 1.00 94.69 308 GLY A CA 1
ATOM 2389 C C . GLY A 1 308 ? -3.229 16.385 -7.499 1.00 94.69 308 GLY A C 1
ATOM 2390 O O . GLY A 1 308 ? -2.350 17.134 -7.081 1.00 94.69 308 GLY A O 1
ATOM 2391 N N . ARG A 1 309 ? -4.379 16.860 -7.999 1.00 94.75 309 ARG A N 1
ATOM 2392 C CA . ARG A 1 309 ? -4.675 18.299 -8.139 1.00 94.75 309 ARG A CA 1
ATOM 2393 C C . ARG A 1 309 ? -4.938 18.993 -6.806 1.00 94.75 309 ARG A C 1
ATOM 2395 O O . ARG A 1 309 ? -4.829 20.213 -6.722 1.00 94.75 309 ARG A O 1
ATOM 2402 N N . GLU A 1 310 ? -5.275 18.228 -5.776 1.00 93.75 310 GLU A N 1
ATOM 2403 C CA . GLU A 1 310 ? -5.474 18.724 -4.423 1.00 93.75 310 GLU A CA 1
ATOM 2404 C C . GLU A 1 310 ? -5.101 17.677 -3.370 1.00 93.75 310 GLU A C 1
ATOM 2406 O O . GLU A 1 310 ? -5.114 16.471 -3.619 1.00 93.75 310 GLU A O 1
ATOM 2411 N N . ASP A 1 311 ? -4.799 18.156 -2.166 1.00 94.94 311 ASP A N 1
ATOM 2412 C CA . ASP A 1 311 ? -4.737 17.323 -0.971 1.00 94.94 311 ASP A CA 1
ATOM 2413 C C . ASP A 1 311 ? -6.159 17.010 -0.482 1.00 94.94 311 ASP A C 1
ATOM 2415 O O . ASP A 1 311 ? -6.919 17.908 -0.098 1.00 94.94 311 ASP A O 1
ATOM 2419 N N . THR A 1 312 ? -6.511 15.723 -0.500 1.00 94.19 312 THR A N 1
ATOM 2420 C CA . THR A 1 312 ? -7.867 15.221 -0.218 1.00 94.19 312 THR A CA 1
ATOM 2421 C C . THR A 1 312 ? -8.246 15.279 1.261 1.00 94.19 312 THR A C 1
ATOM 2423 O O . THR A 1 312 ? -9.424 15.133 1.618 1.00 94.19 312 THR A O 1
ATOM 2426 N N . VAL A 1 313 ? -7.279 15.517 2.150 1.00 93.50 313 VAL A N 1
ATOM 2427 C CA . VAL A 1 313 ? -7.506 15.588 3.594 1.00 93.50 313 VAL A CA 1
ATOM 2428 C C . VAL A 1 313 ? -8.096 16.954 3.971 1.00 93.50 313 VAL A C 1
ATOM 2430 O O . VAL A 1 313 ? -7.458 17.815 4.568 1.00 93.50 313 VAL A O 1
ATOM 2433 N N . THR A 1 314 ? -9.361 17.164 3.610 1.00 84.44 314 THR A N 1
ATOM 2434 C CA . THR A 1 314 ? -10.078 18.436 3.796 1.00 84.44 314 THR A CA 1
ATOM 2435 C C . THR A 1 314 ? -11.136 18.378 4.904 1.00 84.44 314 THR A C 1
ATOM 2437 O O . THR A 1 314 ? -11.772 17.349 5.129 1.00 84.44 314 THR A O 1
ATOM 2440 N N . GLY A 1 315 ? -11.374 19.496 5.599 1.00 84.75 315 GLY A N 1
ATOM 2441 C CA . GLY A 1 315 ? -12.406 19.594 6.643 1.00 84.75 315 GLY A CA 1
ATOM 2442 C C . GLY A 1 315 ? -12.105 18.776 7.908 1.00 84.75 315 GLY A C 1
ATOM 2443 O O . GLY A 1 315 ? -11.052 18.160 8.028 1.00 84.75 315 GLY A O 1
ATOM 2444 N N . ALA A 1 316 ? -13.026 18.766 8.874 1.00 85.44 316 ALA A N 1
ATOM 2445 C CA . ALA A 1 316 ? -12.829 18.064 10.147 1.00 85.44 316 ALA A CA 1
ATOM 2446 C C . ALA A 1 316 ? -12.711 16.539 9.982 1.00 85.44 316 ALA A C 1
ATOM 2448 O O . ALA A 1 316 ? -13.341 15.949 9.095 1.00 85.44 316 ALA A O 1
ATOM 2449 N N . MET A 1 317 ? -11.937 15.901 10.866 1.00 89.06 317 MET A N 1
ATOM 2450 C CA . MET A 1 317 ? -11.888 14.446 10.972 1.00 89.06 317 MET A CA 1
ATOM 2451 C C . MET A 1 317 ? -13.287 13.879 11.208 1.00 89.06 317 MET A C 1
ATOM 2453 O O . MET A 1 317 ? -14.019 14.329 12.088 1.00 89.06 317 MET A O 1
ATOM 2457 N N . ARG A 1 318 ? -13.661 12.871 10.418 1.00 84.75 318 ARG A N 1
ATOM 2458 C CA . ARG A 1 318 ? -14.941 12.167 10.559 1.00 84.75 318 ARG A CA 1
ATOM 2459 C C . ARG A 1 318 ? -14.710 10.752 11.066 1.00 84.75 318 ARG A C 1
ATOM 2461 O O . ARG A 1 318 ? -13.715 10.120 10.718 1.00 84.75 318 ARG A O 1
ATOM 2468 N N . ASP A 1 319 ? -15.656 10.227 11.838 1.00 80.00 319 ASP A N 1
ATOM 2469 C CA . ASP A 1 319 ? -15.660 8.812 12.240 1.00 80.00 319 ASP A CA 1
ATOM 2470 C C . ASP A 1 319 ? -15.816 7.867 11.031 1.00 80.00 319 ASP A C 1
ATOM 2472 O O . ASP A 1 319 ? -15.287 6.758 11.012 1.00 80.00 319 ASP A O 1
ATOM 2476 N N . ARG A 1 320 ? -16.539 8.310 9.996 1.00 82.62 320 ARG A N 1
ATOM 2477 C CA . ARG A 1 320 ? -16.837 7.513 8.802 1.00 82.62 320 ARG A CA 1
ATOM 2478 C C . ARG A 1 320 ? -16.134 8.077 7.571 1.00 82.62 320 ARG A C 1
ATOM 2480 O O . ARG A 1 320 ? -16.110 9.303 7.415 1.00 82.62 320 ARG A O 1
ATOM 2487 N N . PRO A 1 321 ? -15.657 7.206 6.664 1.00 86.19 321 PRO A N 1
ATOM 2488 C CA . PRO A 1 321 ? -15.330 7.623 5.310 1.00 86.19 321 PRO A CA 1
ATOM 2489 C C . PRO A 1 321 ? -16.513 8.323 4.636 1.00 86.19 321 PRO A C 1
ATOM 2491 O O . PRO A 1 321 ? -17.676 8.130 5.015 1.00 86.19 321 PRO A O 1
ATOM 2494 N N . GLY A 1 322 ? -16.218 9.128 3.614 1.00 82.12 322 GLY A N 1
ATOM 2495 C CA . GLY A 1 322 ? -17.250 9.674 2.736 1.00 82.12 322 GLY A CA 1
ATOM 2496 C C . GLY A 1 322 ? -18.103 8.560 2.117 1.00 82.12 322 GLY A C 1
ATOM 2497 O O . GLY A 1 322 ? -17.696 7.398 2.062 1.00 82.12 322 GLY A O 1
ATOM 2498 N N . ARG A 1 323 ? -19.310 8.892 1.644 1.00 82.19 323 ARG A N 1
ATOM 2499 C CA . ARG A 1 323 ? -20.165 7.915 0.951 1.00 82.19 323 ARG A CA 1
ATOM 2500 C C . ARG A 1 323 ? -19.387 7.308 -0.219 1.00 82.19 323 ARG A C 1
ATOM 2502 O O . ARG A 1 323 ? -18.889 8.055 -1.045 1.00 82.19 323 ARG A O 1
ATOM 2509 N N . ASN A 1 324 ? -19.322 5.978 -0.293 1.00 83.69 324 ASN A N 1
ATOM 2510 C CA . ASN A 1 324 ? -18.544 5.232 -1.296 1.00 83.69 324 ASN A CA 1
ATOM 2511 C C . ASN A 1 324 ? -17.026 5.484 -1.263 1.00 83.69 324 ASN A C 1
ATOM 2513 O O . ASN A 1 324 ? -16.337 5.069 -2.186 1.00 83.69 324 ASN A O 1
ATOM 2517 N N . GLY A 1 325 ? -16.522 6.158 -0.233 1.00 89.94 325 GLY A N 1
ATOM 2518 C CA . GLY A 1 325 ? -15.121 6.502 -0.076 1.00 89.94 325 GLY A CA 1
ATOM 2519 C C . GLY A 1 325 ? -14.385 5.597 0.903 1.00 89.94 325 GLY A C 1
ATOM 2520 O O . GLY A 1 325 ? -14.981 4.793 1.624 1.00 89.94 325 GLY A O 1
ATOM 2521 N N . ILE A 1 326 ? -13.072 5.779 0.949 1.00 93.69 326 ILE A N 1
ATOM 2522 C CA . ILE A 1 326 ? -12.136 5.111 1.848 1.00 93.69 326 ILE A CA 1
ATOM 2523 C C . ILE A 1 326 ? -11.351 6.197 2.587 1.00 93.69 326 ILE A C 1
ATOM 2525 O O . ILE A 1 326 ? -10.955 7.198 1.994 1.00 93.69 326 ILE A O 1
ATOM 2529 N N . THR A 1 327 ? -11.116 6.000 3.882 1.00 94.94 327 THR A N 1
ATOM 2530 C CA . THR A 1 327 ? -10.233 6.860 4.679 1.00 94.94 327 THR A CA 1
ATOM 2531 C C . THR A 1 327 ? -9.032 6.044 5.120 1.00 94.94 327 THR A C 1
ATOM 2533 O O . THR A 1 327 ? -9.203 5.019 5.779 1.00 94.94 327 THR A O 1
ATOM 2536 N N . PHE A 1 328 ? -7.828 6.515 4.800 1.00 97.44 328 PHE A N 1
ATOM 2537 C CA . PHE A 1 328 ? -6.596 5.989 5.373 1.00 97.44 328 PHE A CA 1
ATOM 2538 C C . PHE A 1 328 ? -6.212 6.823 6.589 1.00 97.44 328 PHE A C 1
ATOM 2540 O O . PHE A 1 328 ? -5.908 8.010 6.462 1.00 97.44 328 PHE A O 1
ATOM 2547 N N . ARG A 1 329 ? -6.267 6.201 7.767 1.00 96.31 329 ARG A N 1
ATOM 2548 C CA . ARG A 1 329 ? -6.038 6.847 9.059 1.00 96.31 329 ARG A CA 1
ATOM 2549 C C . ARG A 1 329 ? -4.965 6.108 9.835 1.00 96.31 329 ARG A C 1
ATOM 2551 O O . ARG A 1 329 ? -5.039 4.890 9.985 1.00 96.31 329 ARG A O 1
ATOM 2558 N N . MET A 1 330 ? -4.031 6.865 10.392 1.00 96.56 330 MET A N 1
ATOM 2559 C CA . MET A 1 330 ? -3.123 6.379 11.421 1.00 96.56 330 MET A CA 1
ATOM 2560 C C . MET A 1 330 ? -3.688 6.683 12.805 1.00 96.56 330 MET A C 1
ATOM 2562 O O . MET A 1 330 ? -4.350 7.702 13.004 1.00 96.56 330 MET A O 1
ATOM 2566 N N . VAL A 1 331 ? -3.450 5.775 13.751 1.00 95.12 331 VAL A N 1
ATOM 2567 C CA . VAL A 1 331 ? -3.930 5.890 15.130 1.00 95.12 331 VAL A CA 1
ATOM 2568 C C . VAL A 1 331 ? -2.816 5.491 16.089 1.00 95.12 331 VAL A C 1
ATOM 2570 O O . VAL A 1 331 ? -2.235 4.414 15.962 1.00 95.12 331 VAL A O 1
ATOM 2573 N N . GLU A 1 332 ? -2.564 6.342 17.075 1.00 95.44 332 GLU A N 1
ATOM 2574 C CA . GLU A 1 332 ? -1.757 6.048 18.255 1.00 95.44 332 GLU A CA 1
ATOM 2575 C C . GLU A 1 332 ? -2.704 5.928 19.451 1.00 95.44 332 GLU A C 1
ATOM 2577 O O . GLU A 1 332 ? -3.316 6.914 19.857 1.00 95.44 332 GLU A O 1
ATOM 2582 N N . LEU A 1 333 ? -2.854 4.722 20.001 1.00 94.25 333 LEU A N 1
ATOM 2583 C CA . LEU A 1 333 ? -3.686 4.471 21.178 1.00 94.25 333 LEU A CA 1
ATOM 2584 C C . LEU A 1 333 ? -2.802 4.399 22.426 1.00 94.25 333 LEU A C 1
ATOM 2586 O O . LEU A 1 333 ? -1.808 3.671 22.444 1.00 94.25 333 LEU A O 1
ATOM 2590 N N . LEU A 1 334 ? -3.176 5.123 23.479 1.00 94.50 334 LEU A N 1
ATOM 2591 C CA . LEU A 1 334 ? -2.447 5.096 24.743 1.00 94.50 334 LEU A CA 1
ATOM 2592 C C . LEU A 1 334 ? -2.612 3.744 25.463 1.00 94.50 334 LEU A C 1
ATOM 2594 O O . LEU A 1 334 ? -3.639 3.070 25.309 1.00 94.50 334 LEU A O 1
ATOM 2598 N N . PRO A 1 335 ? -1.635 3.340 26.300 1.00 93.06 335 PRO A N 1
ATOM 2599 C CA . PRO A 1 335 ? -1.726 2.109 27.074 1.00 93.06 335 PRO A CA 1
ATOM 2600 C C . PRO A 1 335 ? -3.025 2.015 27.880 1.00 93.06 335 PRO A C 1
ATOM 2602 O O . PRO A 1 335 ? -3.485 2.990 28.474 1.00 93.06 335 PRO A O 1
ATOM 2605 N N . HIS A 1 336 ? -3.610 0.815 27.903 1.00 88.44 336 HIS A N 1
ATOM 2606 C CA . HIS A 1 336 ? -4.856 0.492 28.613 1.00 88.44 336 HIS A CA 1
ATOM 2607 C C . HIS A 1 336 ? -6.101 1.278 28.167 1.00 88.44 336 HIS A C 1
ATOM 2609 O O . HIS A 1 336 ? -7.164 1.120 28.769 1.00 88.44 336 HIS A O 1
ATOM 2615 N N . CYS A 1 337 ? -6.001 2.075 27.104 1.00 91.19 337 CYS A N 1
ATOM 2616 C CA . CYS A 1 337 ? -7.139 2.760 26.515 1.00 91.19 337 CYS A CA 1
ATOM 2617 C C . CYS A 1 337 ? -7.830 1.880 25.467 1.00 91.19 337 CYS A C 1
ATOM 2619 O O . CYS A 1 337 ? -7.295 0.860 25.024 1.00 91.19 337 CYS A O 1
ATOM 2621 N N . ARG A 1 338 ? -9.061 2.244 25.100 1.00 86.69 338 ARG A N 1
ATOM 2622 C CA . ARG A 1 338 ? -9.885 1.494 24.146 1.00 86.69 338 ARG A CA 1
ATOM 2623 C C . ARG A 1 338 ? -10.398 2.425 23.063 1.00 86.69 338 ARG A C 1
ATOM 2625 O O . ARG A 1 338 ? -10.757 3.561 23.348 1.00 86.69 338 ARG A O 1
ATOM 2632 N N . LEU A 1 339 ? -10.475 1.901 21.846 1.00 82.19 339 LEU A N 1
ATOM 2633 C CA . LEU A 1 339 ? -11.121 2.558 20.720 1.00 82.19 339 LEU A CA 1
ATOM 2634 C C . LEU A 1 339 ? -12.297 1.682 20.267 1.00 82.19 339 LEU A C 1
ATOM 2636 O O . LEU A 1 339 ? -12.055 0.565 19.801 1.00 82.19 339 LEU A O 1
ATOM 2640 N N . PRO A 1 340 ? -13.555 2.128 20.423 1.00 80.50 340 PRO A N 1
ATOM 2641 C CA . PRO A 1 340 ? -14.693 1.383 19.903 1.00 80.50 340 PRO A CA 1
ATOM 2642 C C . PRO A 1 340 ? -14.668 1.371 18.369 1.00 80.50 340 PRO A C 1
ATOM 2644 O O . PRO A 1 340 ? -14.283 2.350 17.728 1.00 80.50 340 PRO A O 1
ATOM 2647 N N . THR A 1 341 ? -15.096 0.259 17.770 1.00 82.19 341 THR A N 1
ATOM 2648 C CA . THR A 1 341 ? -15.232 0.126 16.312 1.00 82.19 341 THR A CA 1
ATOM 2649 C C . THR A 1 341 ? -16.699 -0.054 15.925 1.00 82.19 341 THR A C 1
ATOM 2651 O O . THR A 1 341 ? -17.538 -0.414 16.748 1.00 82.19 341 THR A O 1
ATOM 2654 N N . SER A 1 342 ? -17.032 0.227 14.662 1.00 77.88 342 SER A N 1
ATOM 2655 C CA . SER A 1 342 ? -18.401 0.115 14.149 1.00 77.88 342 SER A CA 1
ATOM 2656 C C . SER A 1 342 ? -18.537 -1.097 13.221 1.00 77.88 342 SER A C 1
ATOM 2658 O O . SER A 1 342 ? -17.719 -1.222 12.305 1.00 77.88 342 SER A O 1
ATOM 2660 N N . PRO A 1 343 ? -19.576 -1.940 13.389 1.00 75.38 343 PRO A N 1
ATOM 2661 C CA . PRO A 1 343 ? -19.819 -3.105 12.531 1.00 75.38 343 PRO A CA 1
ATOM 2662 C C . PRO A 1 343 ? -20.408 -2.745 11.156 1.00 75.38 343 PRO A C 1
ATOM 2664 O O . PRO A 1 343 ? -20.497 -3.594 10.273 1.00 75.38 343 PRO A O 1
ATOM 2667 N N . GLU A 1 344 ? -20.791 -1.483 10.940 1.00 80.25 344 GLU A N 1
ATOM 2668 C CA . GLU A 1 344 ? -21.439 -1.015 9.705 1.00 80.25 344 GLU A CA 1
ATOM 2669 C C . GLU A 1 344 ? -20.475 -0.840 8.521 1.00 80.25 344 GLU A C 1
ATOM 2671 O O . GLU A 1 344 ? -20.891 -0.532 7.396 1.00 80.25 344 GLU A O 1
ATOM 2676 N N . ARG A 1 345 ? -19.175 -1.013 8.771 1.00 83.75 345 ARG A N 1
ATOM 2677 C CA . ARG A 1 345 ? -18.085 -0.753 7.833 1.00 83.75 345 ARG A CA 1
ATOM 2678 C C . ARG A 1 345 ? -17.055 -1.874 7.869 1.00 83.75 345 ARG A C 1
ATOM 2680 O O . ARG A 1 345 ? -16.855 -2.507 8.899 1.00 83.75 345 ARG A O 1
ATOM 2687 N N . VAL A 1 346 ? -16.397 -2.080 6.731 1.00 91.25 346 VAL A N 1
ATOM 2688 C CA . VAL A 1 346 ? -15.195 -2.912 6.669 1.00 91.25 346 VAL A CA 1
ATOM 2689 C C . VAL A 1 346 ? -14.026 -2.074 7.173 1.00 91.25 346 VAL A C 1
ATOM 2691 O O . VAL A 1 346 ? -13.845 -0.954 6.696 1.00 91.25 346 VAL A O 1
ATOM 2694 N N . ASN A 1 347 ? -13.248 -2.596 8.118 1.00 92.44 347 ASN A N 1
ATOM 2695 C CA . ASN A 1 347 ? -12.029 -1.947 8.598 1.00 92.44 347 ASN A CA 1
ATOM 2696 C C . ASN A 1 347 ? -10.832 -2.884 8.419 1.00 92.44 347 ASN A C 1
ATOM 2698 O O . ASN A 1 347 ? -10.917 -4.080 8.705 1.00 92.44 347 ASN A O 1
ATOM 2702 N N . TYR A 1 348 ? -9.709 -2.312 7.995 1.00 95.06 348 TYR A N 1
ATOM 2703 C CA . TYR A 1 348 ? -8.410 -2.972 7.962 1.00 95.06 348 TYR A CA 1
ATOM 2704 C C . TYR A 1 348 ? -7.507 -2.320 8.998 1.00 95.06 348 TYR A C 1
ATOM 2706 O O . TYR A 1 348 ? -7.350 -1.100 9.005 1.00 95.06 348 TYR A O 1
ATOM 2714 N N . TYR A 1 349 ? -6.902 -3.131 9.856 1.00 95.50 349 TYR A N 1
ATOM 2715 C CA . TYR A 1 349 ? -5.932 -2.681 10.844 1.00 95.50 349 TYR A CA 1
ATOM 2716 C C . TYR A 1 349 ? -4.602 -3.387 10.605 1.00 95.50 349 TYR A C 1
ATOM 2718 O O . TYR A 1 349 ? -4.569 -4.602 10.415 1.00 95.50 349 TYR A O 1
ATOM 2726 N N . SER A 1 350 ? -3.510 -2.628 10.662 1.00 97.00 350 SER A N 1
ATOM 2727 C CA . SER A 1 350 ? -2.146 -3.153 10.759 1.00 97.00 350 SER A CA 1
ATOM 2728 C C . SER A 1 350 ? -1.514 -2.612 12.024 1.00 97.00 350 SER A C 1
ATOM 2730 O O . SER A 1 350 ? -1.509 -1.399 12.242 1.00 97.00 350 SER A O 1
ATOM 2732 N N . VAL A 1 351 ? -0.967 -3.490 12.856 1.00 96.31 351 VAL A N 1
ATOM 2733 C CA . VAL A 1 351 ? -0.251 -3.061 14.057 1.00 96.31 351 VAL A CA 1
ATOM 2734 C C . VAL A 1 351 ? 1.185 -2.721 13.670 1.00 96.31 351 VAL A C 1
ATOM 2736 O O . VAL A 1 351 ? 1.987 -3.591 13.345 1.00 96.31 351 VAL A O 1
ATOM 2739 N N . ILE A 1 352 ? 1.516 -1.433 13.693 1.00 95.25 352 ILE A N 1
ATOM 2740 C CA . ILE A 1 352 ? 2.850 -0.942 13.316 1.00 95.25 352 ILE A CA 1
ATOM 2741 C C . ILE A 1 352 ? 3.823 -1.071 14.496 1.00 95.25 352 ILE A C 1
ATOM 2743 O O . ILE A 1 352 ? 4.976 -1.466 14.330 1.00 95.25 352 ILE A O 1
ATOM 2747 N N . ARG A 1 353 ? 3.363 -0.731 15.707 1.00 92.31 353 ARG A N 1
ATOM 2748 C CA . ARG A 1 353 ? 4.149 -0.762 16.947 1.00 92.31 353 ARG A CA 1
ATOM 2749 C C . ARG A 1 353 ? 3.293 -1.249 18.111 1.00 92.31 353 ARG A C 1
ATOM 2751 O O . ARG A 1 353 ? 2.086 -1.022 18.140 1.00 92.31 353 ARG A O 1
ATOM 2758 N N . GLY A 1 354 ? 3.946 -1.874 19.089 1.00 93.50 354 GLY A N 1
ATOM 2759 C CA . GLY A 1 354 ? 3.285 -2.411 20.275 1.00 93.50 354 GLY A CA 1
ATOM 2760 C C . GLY A 1 354 ? 2.416 -3.629 19.966 1.00 93.50 354 GLY A C 1
ATOM 2761 O O . GLY A 1 354 ? 2.714 -4.415 19.067 1.00 93.50 354 GLY A O 1
ATOM 2762 N N . GLN A 1 355 ? 1.358 -3.794 20.755 1.00 93.19 355 GLN A N 1
ATOM 2763 C CA . GLN A 1 355 ? 0.377 -4.861 20.601 1.00 93.19 355 GLN A CA 1
ATOM 2764 C C . GLN A 1 355 ? -1.024 -4.281 20.737 1.00 93.19 355 GLN A C 1
ATOM 2766 O O . GLN A 1 355 ? -1.270 -3.433 21.597 1.00 93.19 355 GLN A O 1
ATOM 2771 N N . LEU A 1 356 ? -1.951 -4.778 19.924 1.00 92.31 356 LEU A N 1
ATOM 2772 C CA . LEU A 1 356 ? -3.354 -4.400 19.985 1.00 92.31 356 LEU A CA 1
ATOM 2773 C C . LEU A 1 356 ? -4.186 -5.588 20.453 1.00 92.31 356 LEU A C 1
ATOM 2775 O O . LEU A 1 356 ? -4.197 -6.651 19.834 1.00 92.31 356 LEU A O 1
ATOM 2779 N N . ARG A 1 357 ? -4.926 -5.398 21.544 1.00 93.62 357 ARG A N 1
ATOM 2780 C CA . ARG A 1 357 ? -5.928 -6.365 21.986 1.00 93.62 357 ARG A CA 1
ATOM 2781 C C . ARG A 1 357 ? -7.235 -6.095 21.250 1.00 93.62 357 ARG A C 1
ATOM 2783 O O . ARG A 1 357 ? -7.862 -5.067 21.493 1.00 93.62 357 ARG A O 1
ATOM 2790 N N . ALA A 1 358 ? -7.656 -7.022 20.397 1.00 91.75 358 ALA A N 1
ATOM 2791 C CA . ALA A 1 358 ? -8.947 -6.949 19.724 1.00 91.75 358 ALA A CA 1
ATOM 2792 C C . ALA A 1 358 ? -9.947 -7.875 20.420 1.00 91.75 358 ALA A C 1
ATOM 2794 O O . ALA A 1 358 ? -9.666 -9.048 20.673 1.00 91.75 358 ALA A O 1
ATOM 2795 N N . ILE A 1 359 ? -11.104 -7.317 20.767 1.00 88.56 359 ILE A N 1
ATOM 2796 C CA . ILE A 1 359 ? -12.127 -7.976 21.577 1.00 88.56 359 ILE A CA 1
ATOM 2797 C C . ILE A 1 359 ? -13.361 -8.176 20.699 1.00 88.56 359 ILE A C 1
ATOM 2799 O O . ILE A 1 359 ? -13.884 -7.219 20.134 1.00 88.56 359 ILE A O 1
ATOM 2803 N N . SER A 1 360 ? -13.804 -9.423 20.601 1.00 85.00 360 SER A N 1
ATOM 2804 C CA . SER A 1 360 ? -15.094 -9.837 20.041 1.00 85.00 360 SER A CA 1
ATOM 2805 C C . SER A 1 360 ? -15.956 -10.433 21.164 1.00 85.00 360 SER A C 1
ATOM 2807 O O . SER A 1 360 ? -15.444 -10.663 22.263 1.00 85.00 360 SER A O 1
ATOM 2809 N N . GLU A 1 361 ? -17.242 -10.692 20.922 1.00 82.69 361 GLU A N 1
ATOM 2810 C CA . GLU A 1 361 ? -18.169 -11.159 21.970 1.00 82.69 361 GLU A CA 1
ATOM 2811 C C . GLU A 1 361 ? -17.753 -12.502 22.585 1.00 82.69 361 GLU A C 1
ATOM 2813 O O . GLU A 1 361 ? -17.901 -12.704 23.788 1.00 82.69 361 GLU A O 1
ATOM 2818 N N . GLY A 1 362 ? -17.200 -13.410 21.775 1.00 74.38 362 GLY A N 1
ATOM 2819 C CA . GLY A 1 362 ? -16.792 -14.745 22.224 1.00 74.38 362 GLY A CA 1
ATOM 2820 C C . GLY A 1 362 ? -15.295 -14.909 22.486 1.00 74.38 362 GLY A C 1
ATOM 2821 O O . GLY A 1 362 ? -14.879 -15.917 23.057 1.00 74.38 362 GLY A O 1
ATOM 2822 N N . ARG A 1 363 ? -14.454 -13.965 22.041 1.00 87.38 363 ARG A N 1
ATOM 2823 C CA . ARG A 1 363 ? -12.998 -14.160 22.021 1.00 87.38 363 ARG A CA 1
ATOM 2824 C C . ARG A 1 363 ? -12.218 -12.852 22.029 1.00 87.38 363 ARG A C 1
ATOM 2826 O O . ARG A 1 363 ? -12.559 -11.893 21.342 1.00 87.38 363 ARG A O 1
ATOM 2833 N N . THR A 1 364 ? -11.096 -12.859 22.741 1.00 90.75 364 THR A N 1
ATOM 2834 C CA . THR A 1 364 ? -10.063 -11.823 22.652 1.00 90.75 364 THR A CA 1
ATOM 2835 C C . THR A 1 364 ? -8.833 -12.375 21.936 1.00 90.75 364 THR A C 1
ATOM 2837 O O . THR A 1 364 ? -8.398 -13.487 22.239 1.00 90.75 364 THR A O 1
ATOM 2840 N N . ILE A 1 365 ? -8.259 -11.592 21.022 1.00 93.44 365 ILE A N 1
ATOM 2841 C CA . ILE A 1 365 ? -6.951 -11.859 20.410 1.00 93.44 365 ILE A CA 1
ATOM 2842 C C . ILE A 1 365 ? -5.983 -10.716 20.714 1.00 93.44 365 ILE A C 1
ATOM 2844 O O . ILE A 1 365 ? -6.393 -9.609 21.076 1.00 93.44 365 ILE A O 1
ATOM 2848 N N . VAL A 1 366 ? -4.688 -10.990 20.577 1.00 94.75 366 VAL A N 1
ATOM 2849 C CA . VAL A 1 366 ? -3.625 -9.990 20.693 1.00 94.75 366 VAL A CA 1
ATOM 2850 C C . VAL A 1 366 ? -2.857 -9.991 19.382 1.00 94.75 366 VAL A C 1
ATOM 2852 O O . VAL A 1 366 ? -2.188 -10.971 19.076 1.00 94.75 366 VAL A O 1
ATOM 2855 N N . ALA A 1 367 ? -2.984 -8.907 18.621 1.00 94.25 367 ALA A N 1
ATOM 2856 C CA . ALA A 1 367 ? -2.242 -8.696 17.390 1.00 94.25 367 ALA A CA 1
ATOM 2857 C C . ALA A 1 367 ? -0.913 -7.996 17.704 1.00 94.25 367 ALA A C 1
ATOM 2859 O O . ALA A 1 367 ? -0.895 -6.937 18.342 1.00 94.25 367 ALA A O 1
ATOM 2860 N N . GLY A 1 368 ? 0.191 -8.611 17.290 1.00 94.81 368 GLY A N 1
ATOM 2861 C CA . GLY A 1 368 ? 1.543 -8.067 17.412 1.00 94.81 368 GLY A CA 1
ATOM 2862 C C . GLY A 1 368 ? 1.951 -7.179 16.238 1.00 94.81 368 GLY A C 1
ATOM 2863 O O . GLY A 1 368 ? 1.176 -6.947 15.318 1.00 94.81 368 GLY A O 1
ATOM 2864 N N . ARG A 1 369 ? 3.196 -6.694 16.259 1.00 93.00 369 ARG A N 1
ATOM 2865 C CA . ARG A 1 369 ? 3.789 -5.932 15.151 1.00 93.00 369 ARG A CA 1
ATOM 2866 C C . ARG A 1 369 ? 3.683 -6.693 13.824 1.00 93.00 369 ARG A C 1
ATOM 2868 O O . ARG A 1 369 ? 3.959 -7.886 13.786 1.00 93.00 369 ARG A O 1
ATOM 2875 N N . ALA A 1 370 ? 3.331 -5.975 12.756 1.00 92.38 370 ALA A N 1
ATOM 2876 C CA . ALA A 1 370 ? 3.106 -6.509 11.412 1.00 92.38 370 ALA A CA 1
ATOM 2877 C C . ALA A 1 370 ? 2.045 -7.629 11.352 1.00 92.38 370 ALA A C 1
ATOM 2879 O O . ALA A 1 370 ? 2.024 -8.422 10.415 1.00 92.38 370 ALA A O 1
ATOM 2880 N N . GLU A 1 371 ? 1.141 -7.681 12.337 1.00 96.62 371 GLU A N 1
ATOM 2881 C CA . GLU A 1 371 ? -0.061 -8.506 12.280 1.00 96.62 371 GLU A CA 1
ATOM 2882 C C . GLU A 1 371 ? -1.281 -7.658 11.908 1.00 96.62 371 GLU A C 1
ATOM 2884 O O . GLU A 1 371 ? -1.365 -6.457 12.206 1.00 96.62 371 GLU A O 1
ATOM 2889 N N . HIS A 1 372 ? -2.240 -8.303 11.245 1.00 97.75 372 HIS A N 1
ATOM 2890 C CA . HIS A 1 372 ? -3.343 -7.621 10.582 1.00 97.75 372 HIS A CA 1
ATOM 2891 C C . HIS A 1 372 ? -4.698 -8.089 11.098 1.00 97.75 372 HIS A C 1
ATOM 2893 O O . HIS A 1 372 ? -4.913 -9.275 11.343 1.00 97.75 372 HIS A O 1
ATOM 2899 N N . ILE A 1 373 ? -5.643 -7.162 11.223 1.00 96.31 373 ILE A N 1
ATOM 2900 C CA . ILE A 1 373 ? -7.027 -7.474 11.579 1.00 96.31 373 ILE A CA 1
ATOM 2901 C C . ILE A 1 373 ? -7.939 -6.952 10.477 1.00 96.31 373 ILE A C 1
ATOM 2903 O O . ILE A 1 373 ? -7.856 -5.792 10.078 1.00 96.31 373 ILE A O 1
ATOM 2907 N N . VAL A 1 374 ? -8.834 -7.811 10.013 1.00 95.94 374 VAL A N 1
ATOM 2908 C CA . VAL A 1 374 ? -9.916 -7.469 9.097 1.00 95.94 374 VAL A CA 1
ATOM 2909 C C . VAL A 1 374 ? -11.216 -7.547 9.880 1.00 95.94 374 VAL A C 1
ATOM 2911 O O . VAL A 1 374 ? -11.578 -8.609 10.378 1.00 95.94 374 VAL A O 1
ATOM 2914 N N . GLN A 1 375 ? -11.927 -6.434 9.990 1.00 93.06 375 GLN A N 1
ATOM 2915 C CA . GLN A 1 375 ? -13.296 -6.414 10.491 1.00 93.06 375 GLN A CA 1
ATOM 2916 C C . GLN A 1 375 ? -14.233 -6.330 9.294 1.00 93.06 375 GLN A C 1
ATOM 2918 O O . GLN A 1 375 ? -14.220 -5.334 8.573 1.00 93.06 375 GLN A O 1
ATOM 2923 N N . LEU A 1 376 ? -15.028 -7.371 9.070 1.00 91.88 376 LEU A N 1
ATOM 2924 C CA . LEU A 1 376 ? -16.018 -7.414 8.004 1.00 91.88 376 LEU A CA 1
ATOM 2925 C C . LEU A 1 376 ? -17.314 -6.719 8.420 1.00 91.88 376 LEU A C 1
ATOM 2927 O O . LEU A 1 376 ? -17.618 -6.570 9.604 1.00 91.88 376 LEU A O 1
ATOM 2931 N N . LYS A 1 377 ? -18.082 -6.285 7.418 1.00 80.50 377 LYS A N 1
ATOM 2932 C CA . LYS A 1 377 ? -19.355 -5.608 7.647 1.00 80.50 377 LYS A CA 1
ATOM 2933 C C . LYS A 1 377 ? -20.376 -6.614 8.183 1.00 80.50 377 LYS A C 1
ATOM 2935 O O . LYS A 1 377 ? -20.636 -7.620 7.526 1.00 80.50 377 LYS A O 1
ATOM 2940 N N . SER A 1 378 ? -21.026 -6.301 9.303 1.00 66.25 378 SER A N 1
ATOM 2941 C CA . SER A 1 378 ? -22.222 -7.037 9.714 1.00 66.25 378 SER A CA 1
ATOM 2942 C C . SER A 1 378 ? -23.377 -6.649 8.787 1.00 66.25 378 SER A C 1
ATOM 2944 O O . SER A 1 378 ? -23.762 -5.484 8.673 1.00 66.25 378 SER A O 1
ATOM 2946 N N . ARG A 1 379 ? -23.913 -7.626 8.056 1.00 54.06 379 ARG A N 1
ATOM 2947 C CA . ARG A 1 379 ? -25.289 -7.564 7.566 1.00 54.06 379 ARG A CA 1
ATOM 2948 C C . ARG A 1 379 ? -26.023 -8.654 8.316 1.00 54.06 379 ARG A C 1
ATOM 2950 O O . ARG A 1 379 ? -25.650 -9.812 8.173 1.00 54.06 379 ARG A O 1
ATOM 2957 N N . MET A 1 380 ? -27.070 -8.296 9.051 1.00 38.62 380 MET A N 1
ATOM 2958 C CA . MET A 1 380 ? -28.007 -9.267 9.606 1.00 38.62 380 MET A CA 1
ATOM 2959 C C . MET A 1 380 ? -28.482 -10.184 8.468 1.00 38.62 380 MET A C 1
ATOM 2961 O O . MET A 1 380 ? -29.259 -9.775 7.600 1.00 38.62 380 MET A O 1
ATOM 2965 N N . LEU A 1 381 ? -27.965 -11.411 8.415 1.00 36.06 381 LEU A N 1
ATOM 2966 C CA . LEU A 1 381 ? -28.445 -12.420 7.486 1.00 36.06 381 LEU A CA 1
ATOM 2967 C C . LEU A 1 381 ? -29.773 -12.925 8.043 1.00 36.06 381 LEU A C 1
ATOM 2969 O O . LEU A 1 381 ? -29.823 -13.562 9.093 1.00 36.06 381 LEU A O 1
ATOM 2973 N N . LEU A 1 382 ? -30.871 -12.611 7.353 1.00 28.94 382 LEU A N 1
ATOM 2974 C CA . LEU A 1 382 ? -32.167 -13.210 7.648 1.00 28.94 382 LEU A CA 1
ATOM 2975 C C . LEU A 1 382 ? -32.011 -14.730 7.581 1.00 28.94 382 LEU A C 1
ATOM 2977 O O . LEU A 1 382 ? -31.720 -15.294 6.526 1.00 28.94 382 LEU A O 1
ATOM 2981 N N . ARG A 1 383 ? -32.198 -15.382 8.728 1.00 28.97 383 ARG A N 1
ATOM 2982 C CA . ARG A 1 383 ? -32.218 -16.834 8.872 1.00 28.97 383 ARG A CA 1
ATOM 2983 C C . ARG A 1 383 ? -33.287 -17.396 7.934 1.00 28.97 383 ARG A C 1
ATOM 2985 O O . ARG A 1 383 ? -34.475 -17.367 8.257 1.00 28.97 383 ARG A O 1
ATOM 2992 N N . ILE A 1 384 ? -32.888 -17.912 6.772 1.00 33.31 384 ILE A N 1
ATOM 2993 C CA . ILE A 1 384 ? -33.785 -18.740 5.967 1.00 33.31 384 ILE A CA 1
ATOM 2994 C C . ILE A 1 384 ? -33.979 -20.013 6.787 1.00 33.31 384 ILE A C 1
ATOM 2996 O O . ILE A 1 384 ? -33.047 -20.795 6.979 1.00 33.31 384 ILE A O 1
ATOM 3000 N N . ARG A 1 385 ? -35.174 -20.168 7.369 1.00 28.64 385 ARG A N 1
ATOM 3001 C CA . ARG A 1 385 ? -35.551 -21.388 8.091 1.00 28.64 385 ARG A CA 1
ATOM 3002 C C . ARG A 1 385 ? -35.275 -22.590 7.177 1.00 28.64 385 ARG A C 1
ATOM 3004 O O . ARG A 1 385 ? -35.586 -22.496 5.989 1.00 28.64 385 ARG A O 1
ATOM 3011 N N . PRO A 1 386 ? -34.758 -23.718 7.697 1.00 30.25 386 PRO A N 1
ATOM 3012 C CA . PRO A 1 386 ? -34.659 -24.924 6.895 1.00 30.25 386 PRO A CA 1
ATOM 3013 C C . PRO A 1 386 ? -36.059 -25.249 6.382 1.00 30.25 386 PRO A C 1
ATOM 3015 O O . PRO A 1 386 ? -37.011 -25.308 7.168 1.00 30.25 386 PRO A O 1
ATOM 3018 N N . THR A 1 387 ? -36.196 -25.436 5.073 1.00 32.53 387 THR A N 1
ATOM 3019 C CA . THR A 1 387 ? -37.388 -26.044 4.498 1.00 32.53 387 THR A CA 1
ATOM 3020 C C . THR A 1 387 ? -37.531 -27.418 5.140 1.00 32.53 387 THR A C 1
ATOM 3022 O O . THR A 1 387 ? -36.819 -28.366 4.810 1.00 32.53 387 THR A O 1
ATOM 3025 N N . ARG A 1 388 ? -38.442 -27.527 6.114 1.00 34.75 388 ARG A N 1
ATOM 3026 C CA . ARG A 1 388 ? -38.959 -28.820 6.551 1.00 34.75 388 ARG A CA 1
ATOM 3027 C C . ARG A 1 388 ? -39.527 -29.472 5.297 1.00 34.75 388 ARG A C 1
ATOM 3029 O O . ARG A 1 388 ? -40.584 -29.064 4.823 1.00 34.75 388 ARG A O 1
ATOM 3036 N N . ARG A 1 389 ? -38.833 -30.474 4.753 1.00 33.44 389 ARG A N 1
ATOM 3037 C CA . ARG A 1 389 ? -39.498 -31.472 3.920 1.00 33.44 389 ARG A CA 1
ATOM 3038 C C . ARG A 1 389 ? -40.540 -32.129 4.820 1.00 33.44 389 ARG A C 1
ATOM 3040 O O . ARG A 1 389 ? -40.203 -32.941 5.676 1.00 33.44 389 ARG A O 1
ATOM 3047 N N . CYS A 1 390 ? -41.793 -31.712 4.668 1.00 33.12 390 CYS A N 1
ATOM 3048 C CA . CYS A 1 390 ? -42.919 -32.546 5.042 1.00 33.12 390 CYS A CA 1
ATOM 3049 C C . CYS A 1 390 ? -42.857 -33.776 4.137 1.00 33.12 390 CYS A C 1
ATOM 3051 O O . CYS A 1 390 ? -43.210 -33.699 2.966 1.00 33.12 390 CYS A O 1
ATOM 3053 N N . CYS A 1 391 ? -42.384 -34.896 4.672 1.00 34.94 391 CYS A N 1
ATOM 3054 C CA . CYS A 1 391 ? -42.840 -36.195 4.204 1.00 34.94 391 CYS A CA 1
ATOM 3055 C C . CYS A 1 391 ? -44.040 -36.567 5.075 1.00 34.94 391 CYS A C 1
ATOM 3057 O O . CYS A 1 391 ? -43.893 -37.183 6.127 1.00 34.94 391 CYS A O 1
ATOM 3059 N N . SER A 1 392 ? -45.224 -36.128 4.651 1.00 33.47 392 SER A N 1
ATOM 3060 C CA . SER A 1 392 ? -46.503 -36.697 5.064 1.00 33.47 392 SER A CA 1
ATOM 3061 C C . SER A 1 392 ? -46.986 -37.638 3.956 1.00 33.47 392 SER A C 1
ATOM 3063 O O . SER A 1 392 ? -47.378 -37.181 2.888 1.00 33.47 392 SER A O 1
ATOM 3065 N N . LEU A 1 393 ? -46.840 -38.935 4.238 1.00 38.75 393 LEU A N 1
ATOM 3066 C CA . LEU A 1 393 ? -47.678 -40.103 3.914 1.00 38.75 393 LEU A CA 1
ATOM 3067 C C . LEU A 1 393 ? -48.704 -40.041 2.763 1.00 38.75 393 LEU A C 1
ATOM 3069 O O . LEU A 1 393 ? -49.597 -39.198 2.755 1.00 38.75 393 LEU A O 1
ATOM 3073 N N . SER A 1 394 ? -48.652 -41.066 1.905 1.00 34.78 394 SER A N 1
ATOM 3074 C CA . SER A 1 394 ? -49.750 -41.924 1.380 1.00 34.78 394 SER A CA 1
ATOM 3075 C C . SER A 1 394 ? -49.196 -42.655 0.138 1.00 34.78 394 SER A C 1
ATOM 3077 O O . SER A 1 394 ? -48.465 -42.044 -0.632 1.00 34.78 394 SER A O 1
ATOM 3079 N N . SER A 1 395 ? -49.391 -43.948 -0.130 1.00 36.91 395 SER A N 1
ATOM 3080 C CA . SER A 1 395 ? -50.295 -44.996 0.371 1.00 36.91 395 SER A CA 1
ATOM 3081 C C . SER A 1 395 ? -49.603 -46.347 0.189 1.00 36.91 395 SER A C 1
ATOM 3083 O O . SER A 1 395 ? -48.760 -46.421 -0.736 1.00 36.91 395 SER A O 1
#

pLDDT: mean 88.21, std 14.47, range [28.64, 98.5]

Sequence (395 aa):
MGFGSGIEVGRPLVIGDVIELEIEGIGVLRNRIVAPRVRKIRNRFRIYKRYVCADVDGKSEFIIDDYPDVTRSRLADIWKLAETPARDSATGRVDQGNEPFEHEAPANGSVFRCVTIDPADVLPTARLLPSLSPARRKLFVDMIQDLHRTIGTHHIPAEQDLMKHMSMHRTDSLNLFVCLEGFPTTLNDDDEVHLQPGDAFVQLGSMHGWDLSGDKAAFIGGLLIDADRGSLTQLERPAAPKPGSRPGRFKRYVSATFRSSDKPAGRSGVLFDDFSPNEAEIHDESGKVVGWAGDIWRTSAGKADISGREDTVTGAMRDRPGRNGITFRMVELLPHCRLPTSPERVNYYSVIRGQLRAISEGRTIVAGRAEHIVQLKSRMLLRIRPTRRCCSLSS